Protein AF-0000000085036451 (afdb_homodimer)

Secondary structure (DSSP, 8-state):
----TT--SS-HHHHHHHHHHHHHHHH--TTPBPPPHHHHHHHHT--HHHHHHHHHHHHHTTSEEEETTTEEEE--SS--EEE-S---HHHHHHHTTSEEEEEEEEEEEETTEEEEEEEEEEE-SS-EEEEEEEEEEEETTTSTTGGGS-TTTS-HHHHHHHHH---EEEEEEEEEEEPPPHHHHHHHT--TTS-EEEEEEEEEETT--EEEEEEEEE-TTEEEEEEEE-/----TT--SS-HHHHHHHHHHHHHHHH--TTPBPPPHHHHHHHHT--HHHHHHHHHHHHHTTSEEEETTTEEEE--SS--EEE-S---HHHHHHHTTSEEEEEEEEEEEETTEEEEEEEEEEE-SS-EEEEEEEEEEEETTTSTTGGGS-TTTS-HHHHHHHHH---EEEEEEEEEEEPPPHHHHHHHT--TTS-EEEEEEEEEETT--EEEEEEEEE-TTEEEEEEEE-

Solvent-accessible surface area (backbone atoms only — not comparable to full-atom values): 24057 Å² total; per-residue (Å²): 130,83,75,66,81,74,66,76,82,65,53,72,45,53,51,50,36,14,41,52,50,32,47,35,54,70,72,38,48,53,63,38,73,52,77,51,56,68,56,48,14,65,73,67,70,51,53,53,66,50,41,50,52,25,52,46,51,40,32,73,67,52,34,30,44,77,43,89,96,78,47,38,23,27,52,46,23,80,54,41,43,62,50,51,59,70,44,60,66,60,59,49,25,52,39,33,59,33,48,61,39,50,43,69,76,41,78,44,78,53,96,61,21,38,40,39,28,34,44,30,28,35,43,48,98,85,43,72,48,42,31,34,43,36,34,38,38,31,51,32,86,81,40,72,69,57,84,75,57,62,62,56,83,39,54,69,65,56,47,35,35,72,75,64,69,41,61,64,31,34,29,47,35,38,53,41,43,36,70,46,49,68,69,55,13,60,72,38,71,46,66,57,86,46,53,27,41,32,39,35,36,39,34,16,26,85,86,64,43,82,58,35,39,40,40,35,38,39,22,92,52,42,26,44,24,44,76,42,65,67,130,81,74,66,82,76,66,76,82,64,53,72,44,54,52,49,36,14,41,52,49,30,47,35,54,70,71,40,46,52,63,38,74,52,77,50,56,68,54,48,13,63,74,66,71,49,53,55,66,50,40,51,52,25,52,47,50,38,33,73,66,52,37,30,45,77,42,89,95,78,45,39,23,28,50,50,25,80,55,40,44,62,50,51,59,69,44,57,65,58,59,51,25,51,42,33,60,33,47,62,40,50,43,69,77,40,79,45,78,54,95,62,21,38,40,41,28,33,44,30,27,37,43,48,99,82,43,72,47,43,32,36,44,38,34,39,38,29,52,32,87,81,39,72,70,56,84,74,56,63,61,55,81,39,55,68,64,58,46,34,36,74,75,65,69,42,60,66,31,34,29,46,35,35,53,41,43,35,71,46,48,69,66,55,13,59,72,38,70,47,66,56,85,46,54,27,40,32,37,35,36,40,34,16,26,84,84,64,43,80,58,34,40,40,40,34,37,38,22,93,52,41,25,45,25,44,76,43,65,66

Organism: Levilactobacillus brevis (strain ATCC 367 / BCRC 12310 / CIP 105137 / JCM 1170 / LMG 11437 / NCIMB 947 / NCTC 947) (NCBI:txid387344)

Nearest PDB structures (foldseek):
  4zs8-assembly1_A  TM=6.048E-01  e=1.446E-17  Streptomyces coelicolor A3(2)
  4zsk-assembly1_B  TM=8.554E-01  e=7.357E-12  Streptomyces coelicolor A3(2)
  2ikk-assembly1_B  TM=7.717E-01  e=7.258E-09  Bacillus subtilis
  2ikk-assembly1_A  TM=7.811E-01  e=3.779E-08  Bacillus subtilis
  3hfi-assembly1_A-2  TM=7.790E-01  e=1.029E-07  Escherichia coli O6

pLDDT: mean 78.79, std 17.25, range [25.75, 97.81]

Structure (mmCIF, N/CA/C/O backbone):
data_AF-0000000085036451-model_v1
#
loop_
_entity.id
_entity.type
_entity.pdbx_description
1 polymer 'Transcriptional regulator, GntR family'
#
loop_
_atom_site.group_PDB
_atom_site.id
_atom_site.type_symbol
_atom_site.label_atom_id
_atom_site.label_alt_id
_atom_site.label_comp_id
_atom_site.label_asym_id
_atom_site.label_entity_id
_atom_site.label_seq_id
_atom_site.pdbx_PDB_ins_code
_atom_site.Cartn_x
_atom_site.Cartn_y
_atom_site.Cartn_z
_atom_site.occupancy
_atom_site.B_iso_or_equiv
_atom_site.auth_seq_id
_atom_site.auth_comp_id
_atom_site.auth_asym_id
_atom_site.auth_atom_id
_atom_site.pdbx_PDB_model_num
ATOM 1 N N . MET A 1 1 ? 14.586 -22.266 -21.062 1 25.75 1 MET A N 1
ATOM 2 C CA . MET A 1 1 ? 13.188 -22.016 -21.391 1 25.75 1 MET A CA 1
ATOM 3 C C . MET A 1 1 ? 13.062 -20.938 -22.469 1 25.75 1 MET A C 1
ATOM 5 O O . MET A 1 1 ? 13.703 -19.891 -22.391 1 25.75 1 MET A O 1
ATOM 9 N N . ALA A 1 2 ? 12.539 -21.25 -23.594 1 32.47 2 ALA A N 1
ATOM 10 C CA . ALA A 1 2 ? 12.453 -20.469 -24.828 1 32.47 2 ALA A CA 1
ATOM 11 C C . ALA A 1 2 ? 11.734 -19.156 -24.594 1 32.47 2 ALA A C 1
ATOM 13 O O . ALA A 1 2 ? 10.703 -19.109 -23.906 1 32.47 2 ALA A O 1
ATOM 14 N N . ILE A 1 3 ? 12.43 -18.016 -24.469 1 37.38 3 ILE A N 1
ATOM 15 C CA . ILE A 1 3 ? 11.828 -16.688 -24.516 1 37.38 3 ILE A CA 1
ATOM 16 C C . ILE A 1 3 ? 10.797 -16.625 -25.641 1 37.38 3 ILE A C 1
ATOM 18 O O . ILE A 1 3 ? 11.102 -16.984 -26.781 1 37.38 3 ILE A O 1
ATOM 22 N N . ASP A 1 4 ? 9.617 -17.031 -25.328 1 34.09 4 ASP A N 1
ATOM 23 C CA . ASP A 1 4 ? 8.625 -16.984 -26.406 1 34.09 4 ASP A CA 1
ATOM 24 C C . ASP A 1 4 ? 8.547 -15.586 -27.016 1 34.09 4 ASP A C 1
ATOM 26 O O . ASP A 1 4 ? 8.102 -14.641 -26.359 1 34.09 4 ASP A O 1
ATOM 30 N N . LYS A 1 5 ? 9.328 -15.359 -28 1 39.78 5 LYS A N 1
ATOM 31 C CA . LYS A 1 5 ? 9.406 -14.164 -28.828 1 39.78 5 LYS A CA 1
ATOM 32 C C . LYS A 1 5 ? 8.016 -13.703 -29.266 1 39.78 5 LYS A C 1
ATOM 34 O O . LYS A 1 5 ? 7.871 -12.641 -29.875 1 39.78 5 LYS A O 1
ATOM 39 N N . HIS A 1 6 ? 7.094 -14.539 -29.422 1 38.09 6 HIS A N 1
ATOM 40 C CA . HIS A 1 6 ? 5.832 -14.18 -30.047 1 38.09 6 HIS A CA 1
ATOM 41 C C . HIS A 1 6 ? 4.898 -13.477 -29.078 1 38.09 6 HIS A C 1
ATOM 43 O O . HIS A 1 6 ? 3.781 -13.102 -29.438 1 38.09 6 HIS A O 1
ATOM 49 N N . LYS A 1 7 ? 4.918 -13.836 -27.812 1 35.28 7 LYS A N 1
ATOM 50 C CA . LYS A 1 7 ? 3.844 -13.305 -26.984 1 35.28 7 LYS A CA 1
ATOM 51 C C . LYS A 1 7 ? 4.023 -11.805 -26.734 1 35.28 7 LYS A C 1
ATOM 53 O O . LYS A 1 7 ? 5.094 -11.367 -26.312 1 35.28 7 LYS A O 1
ATOM 58 N N . ARG A 1 8 ? 3.172 -10.961 -27.172 1 36.06 8 ARG A N 1
ATOM 59 C CA . ARG A 1 8 ? 3.039 -9.539 -27.438 1 36.06 8 ARG A CA 1
ATOM 60 C C . ARG A 1 8 ? 3.686 -8.711 -26.328 1 36.06 8 ARG A C 1
ATOM 62 O O . ARG A 1 8 ? 4.512 -7.836 -26.609 1 36.06 8 ARG A O 1
ATOM 69 N N . ASN A 1 9 ? 2.885 -8.234 -25.25 1 37.19 9 ASN A N 1
ATOM 70 C CA . ASN A 1 9 ? 2.965 -6.926 -24.609 1 37.19 9 ASN A CA 1
ATOM 71 C C . ASN A 1 9 ? 4.039 -6.902 -23.516 1 37.19 9 ASN A C 1
ATOM 73 O O . ASN A 1 9 ? 4.188 -5.906 -22.812 1 37.19 9 ASN A O 1
ATOM 77 N N . SER A 1 10 ? 4.359 -7.883 -22.844 1 42.88 10 SER A N 1
ATOM 78 C CA . SER A 1 10 ? 5.473 -7.605 -21.938 1 42.88 10 SER A CA 1
ATOM 79 C C . SER A 1 10 ? 6.793 -7.527 -22.703 1 42.88 10 SER A C 1
ATOM 81 O O . SER A 1 10 ? 7.082 -8.375 -23.547 1 42.88 10 SER A O 1
ATOM 83 N N . SER A 1 11 ? 7.418 -6.328 -22.688 1 58.47 11 SER A N 1
ATOM 84 C CA . SER A 1 11 ? 8.68 -6.109 -23.391 1 58.47 11 SER A CA 1
ATOM 85 C C . SER A 1 11 ? 9.695 -7.191 -23.062 1 58.47 11 SER A C 1
ATOM 87 O O . SER A 1 11 ? 9.617 -7.824 -22 1 58.47 11 SER A O 1
ATOM 89 N N . ILE A 1 12 ? 10.305 -7.762 -23.953 1 66.19 12 ILE A N 1
ATOM 90 C CA . ILE A 1 12 ? 11.422 -8.695 -23.828 1 66.19 12 ILE A CA 1
ATOM 91 C C . ILE A 1 12 ? 12.242 -8.359 -22.594 1 66.19 12 ILE A C 1
ATOM 93 O O . ILE A 1 12 ? 12.688 -9.266 -21.875 1 66.19 12 ILE A O 1
ATOM 97 N N . ARG A 1 13 ? 12.266 -7.133 -22.234 1 71.81 13 ARG A N 1
ATOM 98 C CA . ARG A 1 13 ? 13 -6.668 -21.062 1 71.81 13 ARG A CA 1
ATOM 99 C C . ARG A 1 13 ? 12.344 -7.152 -19.781 1 71.81 13 ARG A C 1
ATOM 101 O O . ARG A 1 13 ? 13.023 -7.66 -18.891 1 71.81 13 ARG A O 1
ATOM 108 N N . ALA A 1 14 ? 11.102 -7.082 -19.766 1 64.12 14 ALA A N 1
ATOM 109 C CA . ALA A 1 14 ? 10.375 -7.5 -18.562 1 64.12 14 ALA A CA 1
ATOM 110 C C . ALA A 1 14 ? 10.508 -9 -18.344 1 64.12 14 ALA A C 1
ATOM 112 O O . ALA A 1 14 ? 10.648 -9.453 -17.203 1 64.12 14 ALA A O 1
ATOM 113 N N . GLN A 1 15 ? 10.523 -9.672 -19.344 1 65.75 15 GLN A N 1
ATOM 114 C CA . GLN A 1 15 ? 10.68 -11.117 -19.25 1 65.75 15 GLN A CA 1
ATOM 115 C C . GLN A 1 15 ? 12.062 -11.5 -18.734 1 65.75 15 GLN A C 1
ATOM 117 O O . GLN A 1 15 ? 12.195 -12.406 -17.906 1 65.75 15 GLN A O 1
ATOM 122 N N . ILE A 1 16 ? 13.039 -10.836 -19.266 1 77.94 16 ILE A N 1
ATOM 123 C CA . ILE A 1 16 ? 14.414 -11.086 -18.844 1 77.94 16 ILE A CA 1
ATOM 124 C C . ILE A 1 16 ? 14.57 -10.758 -17.375 1 77.94 16 ILE A C 1
ATOM 126 O O . ILE A 1 16 ? 15.156 -11.539 -16.609 1 77.94 16 ILE A O 1
ATOM 130 N N . VAL A 1 17 ? 14.016 -9.656 -17 1 72.75 17 VAL A N 1
ATOM 131 C CA . VAL A 1 17 ? 14.094 -9.25 -15.609 1 72.75 17 VAL A CA 1
ATOM 132 C C . VAL A 1 17 ? 13.461 -10.312 -14.719 1 72.75 17 VAL A C 1
ATOM 134 O O . VAL A 1 17 ? 14.047 -10.734 -13.719 1 72.75 17 VAL A O 1
ATOM 137 N N . ALA A 1 18 ? 12.375 -10.805 -15.141 1 62.44 18 ALA A N 1
ATOM 138 C CA . ALA A 1 18 ? 11.664 -11.82 -14.359 1 62.44 18 ALA A CA 1
ATOM 139 C C . ALA A 1 18 ? 12.484 -13.109 -14.266 1 62.44 18 ALA A C 1
ATOM 141 O O . ALA A 1 18 ? 12.547 -13.727 -13.195 1 62.44 18 ALA A O 1
ATOM 142 N N . ASP A 1 19 ? 13.055 -13.422 -15.336 1 69.19 19 ASP A N 1
ATOM 143 C CA . ASP A 1 19 ? 13.828 -14.656 -15.383 1 69.19 19 ASP A CA 1
ATOM 144 C C . ASP A 1 19 ? 15.062 -14.562 -14.484 1 69.19 19 ASP A C 1
ATOM 146 O O . ASP A 1 19 ? 15.359 -15.5 -13.734 1 69.19 19 ASP A O 1
ATOM 150 N N . ILE A 1 20 ? 15.773 -13.523 -14.539 1 76.69 20 ILE A N 1
ATOM 151 C CA . ILE A 1 20 ? 16.969 -13.352 -13.727 1 76.69 20 ILE A CA 1
ATOM 152 C C . ILE A 1 20 ? 16.594 -13.289 -12.25 1 76.69 20 ILE A C 1
ATOM 154 O O . ILE A 1 20 ? 17.25 -13.883 -11.398 1 76.69 20 ILE A O 1
ATOM 158 N N . GLN A 1 21 ? 15.531 -12.625 -12.008 1 68.25 21 GLN A N 1
ATOM 159 C CA . GLN A 1 21 ? 15.039 -12.547 -10.641 1 68.25 21 GLN A CA 1
ATOM 160 C C . GLN A 1 21 ? 14.766 -13.938 -10.07 1 68.25 21 GLN A C 1
ATOM 162 O O . GLN A 1 21 ? 15.172 -14.25 -8.953 1 68.25 21 GLN A O 1
ATOM 167 N N . ALA A 1 22 ? 14.133 -14.695 -10.82 1 61.5 22 ALA A N 1
ATOM 168 C CA . ALA A 1 22 ? 13.812 -16.062 -10.398 1 61.5 22 ALA A CA 1
ATOM 169 C C . ALA A 1 22 ? 15.078 -16.859 -10.141 1 61.5 22 ALA A C 1
ATOM 171 O O . ALA A 1 22 ? 15.156 -17.609 -9.164 1 61.5 22 ALA A O 1
ATOM 172 N N . SER A 1 23 ? 15.984 -16.672 -11.039 1 69.25 23 SER A N 1
ATOM 173 C CA . SER A 1 23 ? 17.25 -17.391 -10.891 1 69.25 23 SER A CA 1
ATOM 174 C C . SER A 1 23 ? 17.969 -16.984 -9.609 1 69.25 23 SER A C 1
ATOM 176 O O . SER A 1 23 ? 18.516 -17.828 -8.891 1 69.25 23 SER A O 1
ATOM 178 N N . ILE A 1 24 ? 17.938 -15.75 -9.359 1 70.31 24 ILE A N 1
ATOM 179 C CA . ILE A 1 24 ? 18.578 -15.234 -8.156 1 70.31 24 ILE A CA 1
ATOM 180 C C . ILE A 1 24 ? 17.891 -15.797 -6.914 1 70.31 24 ILE A C 1
ATOM 182 O O . ILE A 1 24 ? 18.547 -16.297 -6.004 1 70.31 24 ILE A O 1
ATOM 186 N N . LEU A 1 25 ? 16.641 -15.789 -6.934 1 58.44 25 LEU A N 1
ATOM 187 C CA . LEU A 1 25 ? 15.859 -16.203 -5.77 1 58.44 25 LEU A CA 1
ATOM 188 C C . LEU A 1 25 ? 15.992 -17.688 -5.52 1 58.44 25 LEU A C 1
ATOM 190 O O . LEU A 1 25 ? 15.977 -18.141 -4.371 1 58.44 25 LEU A O 1
ATOM 194 N N . LYS A 1 26 ? 16.188 -18.328 -6.559 1 54.72 26 LYS A N 1
ATOM 195 C CA . LYS A 1 26 ? 16.203 -19.781 -6.465 1 54.72 26 LYS A CA 1
ATOM 196 C C . LYS A 1 26 ? 17.609 -20.297 -6.18 1 54.72 26 LYS A C 1
ATOM 198 O O . LYS A 1 26 ? 17.781 -21.25 -5.406 1 54.72 26 LYS A O 1
ATOM 203 N N . ASN A 1 27 ? 18.453 -19.609 -6.785 1 60.56 27 ASN A N 1
ATOM 204 C CA . ASN A 1 27 ? 19.703 -20.344 -6.902 1 60.56 27 ASN A CA 1
ATOM 205 C C . ASN A 1 27 ? 20.891 -19.531 -6.391 1 60.56 27 ASN A C 1
ATOM 207 O O . ASN A 1 27 ? 22.031 -20 -6.406 1 60.56 27 ASN A O 1
ATOM 211 N N . MET A 1 28 ? 20.562 -18.328 -6.023 1 65.94 28 MET A N 1
ATOM 212 C CA . MET A 1 28 ? 21.734 -17.5 -5.754 1 65.94 28 MET A CA 1
ATOM 213 C C . MET A 1 28 ? 21.688 -16.922 -4.34 1 65.94 28 MET A C 1
ATOM 215 O O . MET A 1 28 ? 20.625 -16.906 -3.713 1 65.94 28 MET A O 1
ATOM 219 N N . GLN A 1 29 ? 22.75 -16.719 -3.791 1 64.56 29 GLN A N 1
ATOM 220 C CA . GLN A 1 29 ? 22.906 -16.078 -2.488 1 64.56 29 GLN A CA 1
ATOM 221 C C . GLN A 1 29 ? 23.5 -14.68 -2.627 1 64.56 29 GLN A C 1
ATOM 223 O O . GLN A 1 29 ? 24.094 -14.352 -3.658 1 64.56 29 GLN A O 1
ATOM 228 N N . THR A 1 30 ? 23.031 -13.852 -1.601 1 67.25 30 THR A N 1
ATOM 229 C CA . THR A 1 30 ? 23.641 -12.523 -1.58 1 67.25 30 THR A CA 1
ATOM 230 C C . THR A 1 30 ? 25.141 -12.609 -1.824 1 67.25 30 THR A C 1
ATOM 232 O O . THR A 1 30 ? 25.828 -13.453 -1.234 1 67.25 30 THR A O 1
ATOM 235 N N . GLY A 1 31 ? 25.594 -11.781 -2.715 1 77.06 31 GLY A N 1
ATOM 236 C CA . GLY A 1 31 ? 27.016 -11.742 -3.02 1 77.06 31 GLY A CA 1
ATOM 237 C C . GLY A 1 31 ? 27.391 -12.547 -4.258 1 77.06 31 GLY A C 1
ATOM 238 O O . GLY A 1 31 ? 28.469 -12.367 -4.824 1 77.06 31 GLY A O 1
ATOM 239 N N . ASP A 1 32 ? 26.578 -13.492 -4.656 1 80.94 32 ASP A N 1
ATOM 240 C CA . ASP A 1 32 ? 26.844 -14.297 -5.84 1 80.94 32 ASP A CA 1
ATOM 241 C C . ASP A 1 32 ? 26.938 -13.43 -7.09 1 80.94 32 ASP A C 1
ATOM 243 O O . ASP A 1 32 ? 26.188 -12.469 -7.246 1 80.94 32 ASP A O 1
ATOM 247 N N . LYS A 1 33 ? 27.984 -13.781 -7.934 1 89.12 33 LYS A N 1
ATOM 248 C CA . LYS A 1 33 ? 28.172 -13.055 -9.188 1 89.12 33 LYS A CA 1
ATOM 249 C C . LYS A 1 33 ? 27.203 -13.562 -10.258 1 89.12 33 LYS A C 1
ATOM 251 O O . LYS A 1 33 ? 27.062 -14.773 -10.453 1 89.12 33 LYS A O 1
ATOM 256 N N . LEU A 1 34 ? 26.5 -12.633 -10.891 1 90.31 34 LEU A N 1
ATOM 257 C CA . LEU A 1 34 ? 25.641 -12.992 -12.008 1 90.31 34 LEU A CA 1
ATOM 258 C C . LEU A 1 34 ? 26.453 -13.227 -13.273 1 90.31 34 LEU A C 1
ATOM 260 O O . LEU A 1 34 ? 27.578 -12.727 -13.398 1 90.31 34 LEU A O 1
ATOM 264 N N . PRO A 1 35 ? 25.891 -13.977 -14.203 1 91.94 35 PRO A N 1
ATOM 265 C CA . PRO A 1 35 ? 26.516 -14.078 -15.523 1 91.94 35 PRO A CA 1
ATOM 266 C C . PRO A 1 35 ? 26.781 -12.719 -16.156 1 91.94 35 PRO A C 1
ATOM 268 O O . PRO A 1 35 ? 26.094 -11.742 -15.836 1 91.94 35 PRO A O 1
ATOM 271 N N . SER A 1 36 ? 27.812 -12.641 -16.953 1 91.69 36 SER A N 1
ATOM 272 C CA . SER A 1 36 ? 28.156 -11.398 -17.625 1 91.69 36 SER A CA 1
ATOM 273 C C . SER A 1 36 ? 27.031 -10.938 -18.547 1 91.69 36 SER A C 1
ATOM 275 O O . SER A 1 36 ? 26.172 -11.742 -18.938 1 91.69 36 SER A O 1
ATOM 277 N N . GLU A 1 37 ? 27 -9.656 -18.828 1 91.81 37 GLU A N 1
ATOM 278 C CA . GLU A 1 37 ? 26.016 -9.094 -19.766 1 91.81 37 GLU A CA 1
ATOM 279 C C . GLU A 1 37 ? 26.031 -9.828 -21.094 1 91.81 37 GLU A C 1
ATOM 281 O O . GLU A 1 37 ? 24.984 -10.094 -21.672 1 91.81 37 GLU A O 1
ATOM 286 N N . ALA A 1 38 ? 27.312 -10.188 -21.562 1 91.62 38 ALA A N 1
ATOM 287 C CA . ALA A 1 38 ? 27.469 -10.93 -22.812 1 91.62 38 ALA A CA 1
ATOM 288 C C . ALA A 1 38 ? 26.859 -12.32 -22.703 1 91.62 38 ALA A C 1
ATOM 290 O O . ALA A 1 38 ? 26.203 -12.797 -23.641 1 91.62 38 ALA A O 1
ATOM 291 N N . ALA A 1 39 ? 27.078 -12.992 -21.625 1 93.5 39 ALA A N 1
ATOM 292 C CA . ALA A 1 39 ? 26.516 -14.328 -21.406 1 93.5 39 ALA A CA 1
ATOM 293 C C . ALA A 1 39 ? 24.984 -14.281 -21.406 1 93.5 39 ALA A C 1
ATOM 295 O O . ALA A 1 39 ? 24.328 -15.133 -22 1 93.5 39 ALA A O 1
ATOM 296 N N . TYR A 1 40 ? 24.359 -13.281 -20.703 1 91.88 40 TYR A N 1
ATOM 297 C CA . TYR A 1 40 ? 22.922 -13.125 -20.656 1 91.88 40 TYR A CA 1
ATOM 298 C C . TYR A 1 40 ? 22.359 -12.82 -22.047 1 91.88 40 TYR A C 1
ATOM 300 O O . TYR A 1 40 ? 21.297 -13.328 -22.422 1 91.88 40 TYR A O 1
ATOM 308 N N . ALA A 1 41 ? 23.094 -12 -22.766 1 92.06 41 ALA A N 1
ATOM 309 C CA . ALA A 1 41 ? 22.656 -11.656 -24.109 1 92.06 41 ALA A CA 1
ATOM 310 C C . ALA A 1 41 ? 22.562 -12.898 -25 1 92.06 41 ALA A C 1
ATOM 312 O O . ALA A 1 41 ? 21.609 -13.055 -25.75 1 92.06 41 ALA A O 1
ATOM 313 N N . ARG A 1 42 ? 23.578 -13.766 -24.922 1 91.62 42 ARG A N 1
ATOM 314 C CA . ARG A 1 42 ? 23.578 -15.031 -25.656 1 91.62 42 ARG A CA 1
ATOM 315 C C . ARG A 1 42 ? 22.438 -15.938 -25.188 1 91.62 42 ARG A C 1
ATOM 317 O O . ARG A 1 42 ? 21.75 -16.547 -26 1 91.62 42 ARG A O 1
ATOM 324 N N . GLN A 1 43 ? 22.297 -15.984 -23.875 1 88.88 43 GLN A N 1
ATOM 325 C CA . GLN A 1 43 ? 21.312 -16.875 -23.281 1 88.88 43 GLN A CA 1
ATOM 326 C C . GLN A 1 43 ? 19.891 -16.5 -23.703 1 88.88 43 GLN A C 1
ATOM 328 O O . GLN A 1 43 ? 19.078 -17.391 -23.984 1 88.88 43 GLN A O 1
ATOM 333 N N . TYR A 1 44 ? 19.578 -15.188 -23.75 1 86.06 44 TYR A N 1
ATOM 334 C CA . TYR A 1 44 ? 18.219 -14.734 -24 1 86.06 44 TYR A CA 1
ATOM 335 C C . TYR A 1 44 ? 18.047 -14.281 -25.453 1 86.06 44 TYR A C 1
ATOM 337 O O . TYR A 1 44 ? 16.953 -13.875 -25.859 1 86.06 44 TYR A O 1
ATOM 345 N N . ASP A 1 45 ? 19.047 -14.367 -26.188 1 88.94 45 ASP A N 1
ATOM 346 C CA . ASP A 1 45 ? 19.062 -13.984 -27.594 1 88.94 45 ASP A CA 1
ATOM 347 C C . ASP A 1 45 ? 18.562 -12.547 -27.766 1 88.94 45 ASP A C 1
ATOM 349 O O . ASP A 1 45 ? 17.641 -12.297 -28.547 1 88.94 45 ASP A O 1
ATOM 353 N N . VAL A 1 46 ? 19.156 -11.633 -27 1 87.5 46 VAL A N 1
ATOM 354 C CA . VAL A 1 46 ? 18.844 -10.211 -27.078 1 87.5 46 VAL A CA 1
ATOM 355 C C . VAL A 1 46 ? 20.141 -9.406 -27.094 1 87.5 46 VAL A C 1
ATOM 357 O O . VAL A 1 46 ? 21.234 -9.961 -26.938 1 87.5 46 VAL A O 1
ATOM 360 N N . THR A 1 47 ? 20.016 -8.125 -27.344 1 88.5 47 THR A N 1
ATOM 361 C CA . THR A 1 47 ? 21.172 -7.242 -27.391 1 88.5 47 THR A CA 1
ATOM 362 C C . THR A 1 47 ? 21.672 -6.941 -25.984 1 88.5 47 THR A C 1
ATOM 364 O O . THR A 1 47 ? 20.922 -7.074 -25.016 1 88.5 47 THR A O 1
ATOM 367 N N . ARG A 1 48 ? 22.984 -6.586 -25.875 1 89.19 48 ARG A N 1
ATOM 368 C CA . ARG A 1 48 ? 23.594 -6.195 -24.609 1 89.19 48 ARG A CA 1
ATOM 369 C C . ARG A 1 48 ? 22.859 -5.008 -24 1 89.19 48 ARG A C 1
ATOM 371 O O . ARG A 1 48 ? 22.734 -4.914 -22.781 1 89.19 48 ARG A O 1
ATOM 378 N N . SER A 1 49 ? 22.328 -4.188 -24.859 1 88.25 49 SER A N 1
ATOM 379 C CA . SER A 1 49 ? 21.609 -3.016 -24.359 1 88.25 49 SER A CA 1
ATOM 380 C C . SER A 1 49 ? 20.344 -3.418 -23.609 1 88.25 49 SER A C 1
ATOM 382 O O . SER A 1 49 ? 20.016 -2.828 -22.578 1 88.25 49 SER A O 1
ATOM 384 N N . THR A 1 50 ? 19.703 -4.363 -24.078 1 83.88 50 THR A N 1
ATOM 385 C CA . THR A 1 50 ? 18.516 -4.887 -23.422 1 83.88 50 THR A CA 1
ATOM 386 C C . THR A 1 50 ? 18.859 -5.477 -22.062 1 83.88 50 THR A C 1
ATOM 388 O O . THR A 1 50 ? 18.141 -5.258 -21.094 1 83.88 50 THR A O 1
ATOM 391 N N . ILE A 1 51 ? 19.969 -6.215 -22.047 1 89.12 51 ILE A N 1
ATOM 392 C CA . ILE A 1 51 ? 20.391 -6.828 -20.797 1 89.12 51 ILE A CA 1
ATOM 393 C C . ILE A 1 51 ? 20.797 -5.742 -19.797 1 89.12 51 ILE A C 1
ATOM 395 O O . ILE A 1 51 ? 20.438 -5.824 -18.609 1 89.12 51 ILE A O 1
ATOM 399 N N . GLN A 1 52 ? 21.438 -4.738 -20.297 1 87.69 52 GLN A N 1
ATOM 400 C CA . GLN A 1 52 ? 21.859 -3.643 -19.438 1 87.69 52 GLN A CA 1
ATOM 401 C C . GLN A 1 52 ? 20.656 -2.975 -18.781 1 87.69 52 GLN A C 1
ATOM 403 O O . GLN A 1 52 ? 20.672 -2.689 -17.578 1 87.69 52 GLN A O 1
ATOM 408 N N . LYS A 1 53 ? 19.672 -2.803 -19.547 1 80.88 53 LYS A N 1
ATOM 409 C CA . LYS A 1 53 ? 18.453 -2.193 -19.031 1 80.88 53 LYS A CA 1
ATOM 410 C C . LYS A 1 53 ? 17.766 -3.111 -18.016 1 80.88 53 LYS A C 1
ATOM 412 O O . LYS A 1 53 ? 17.281 -2.648 -16.984 1 80.88 53 LYS A O 1
ATOM 417 N N . ALA A 1 54 ? 17.766 -4.324 -18.375 1 81.12 54 ALA A N 1
ATOM 418 C CA . ALA A 1 54 ? 17.188 -5.309 -17.469 1 81.12 54 ALA A CA 1
ATOM 419 C C . ALA A 1 54 ? 17.938 -5.336 -16.141 1 81.12 54 ALA A C 1
ATOM 421 O O . ALA A 1 54 ? 17.312 -5.371 -15.07 1 81.12 54 ALA A O 1
ATOM 422 N N . LEU A 1 55 ? 19.312 -5.352 -16.203 1 85.19 55 LEU A N 1
ATOM 423 C CA . LEU A 1 55 ? 20.125 -5.387 -14.992 1 85.19 55 LEU A CA 1
ATOM 424 C C . LEU A 1 55 ? 19.969 -4.094 -14.195 1 85.19 55 LEU A C 1
ATOM 426 O O . LEU A 1 55 ? 19.984 -4.113 -12.969 1 85.19 55 LEU A O 1
ATOM 430 N N . LYS A 1 56 ? 19.734 -3.074 -14.914 1 80.5 56 LYS A N 1
ATOM 431 C CA . LYS A 1 56 ? 19.484 -1.812 -14.227 1 80.5 56 LYS A CA 1
ATOM 432 C C . LYS A 1 56 ? 18.172 -1.871 -13.445 1 80.5 56 LYS A C 1
ATOM 434 O O . LYS A 1 56 ? 18.094 -1.391 -12.312 1 80.5 56 LYS A O 1
ATOM 439 N N . ASP A 1 57 ? 17.219 -2.438 -14.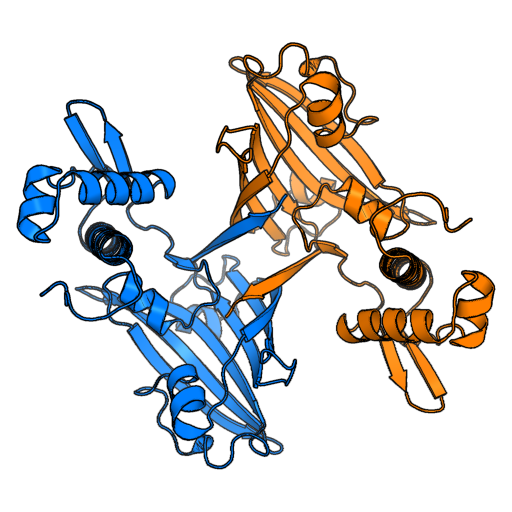078 1 68.56 57 ASP A N 1
ATOM 440 C CA . ASP A 1 57 ? 15.961 -2.652 -13.375 1 68.56 57 ASP A CA 1
ATOM 441 C C . ASP A 1 57 ? 16.188 -3.438 -12.086 1 68.56 57 ASP A C 1
ATOM 443 O O . ASP A 1 57 ? 15.641 -3.082 -11.039 1 68.56 57 ASP A O 1
ATOM 447 N N . LEU A 1 58 ? 16.922 -4.527 -12.156 1 71.38 58 LEU A N 1
ATOM 448 C CA . LEU A 1 58 ? 17.203 -5.379 -11.008 1 71.38 58 LEU A CA 1
ATOM 449 C C . LEU A 1 58 ? 17.984 -4.613 -9.938 1 71.38 58 LEU A C 1
ATOM 451 O O . LEU A 1 58 ? 17.766 -4.816 -8.742 1 71.38 58 LEU A O 1
ATOM 455 N N . GLU A 1 59 ? 18.859 -3.779 -10.398 1 74.44 59 GLU A N 1
ATOM 456 C CA . GLU A 1 59 ? 19.609 -2.939 -9.469 1 74.44 59 GLU A CA 1
ATOM 457 C C . GLU A 1 59 ? 18.688 -1.956 -8.75 1 74.44 59 GLU A C 1
ATOM 459 O O . GLU A 1 59 ? 18.797 -1.77 -7.535 1 74.44 59 GLU A O 1
ATOM 464 N N . ASP A 1 60 ? 17.875 -1.467 -9.555 1 62.59 60 ASP A N 1
ATOM 465 C CA . ASP A 1 60 ? 16.922 -0.512 -8.992 1 62.59 60 ASP A CA 1
ATOM 466 C C . ASP A 1 60 ? 16.031 -1.178 -7.949 1 62.59 60 ASP A C 1
ATOM 468 O O . ASP A 1 60 ? 15.609 -0.537 -6.98 1 62.59 60 ASP A O 1
ATOM 472 N N . LEU A 1 61 ? 15.852 -2.439 -8.203 1 55.84 61 LEU A N 1
ATOM 473 C CA . LEU A 1 61 ? 15.062 -3.24 -7.277 1 55.84 61 LEU A CA 1
ATOM 474 C C . LEU A 1 61 ? 15.906 -3.691 -6.09 1 55.84 61 LEU A C 1
ATOM 476 O O . LEU A 1 61 ? 15.438 -4.457 -5.242 1 55.84 61 LEU A O 1
ATOM 480 N N . GLN A 1 62 ? 17.141 -3.365 -6.047 1 60.78 62 GLN A N 1
ATOM 481 C CA . GLN A 1 62 ? 18.109 -3.674 -5 1 60.78 62 GLN A CA 1
ATOM 482 C C . GLN A 1 62 ? 18.375 -5.176 -4.918 1 60.78 62 GLN A C 1
ATOM 484 O O . GLN A 1 62 ? 18.656 -5.703 -3.84 1 60.78 62 GLN A O 1
ATOM 489 N N . MET A 1 63 ? 18.125 -5.852 -5.961 1 65.69 63 MET A N 1
ATOM 490 C CA . MET A 1 63 ? 18.391 -7.285 -5.98 1 65.69 63 MET A CA 1
ATOM 491 C C . MET A 1 63 ? 19.859 -7.57 -6.289 1 65.69 63 MET A C 1
ATOM 493 O O . MET A 1 63 ? 20.391 -8.594 -5.863 1 65.69 63 MET A O 1
ATOM 497 N N . ILE A 1 64 ? 20.375 -6.625 -7.055 1 76.38 64 ILE A N 1
ATOM 498 C CA . ILE A 1 64 ? 21.766 -6.84 -7.445 1 76.38 64 ILE A CA 1
ATOM 499 C C . ILE A 1 64 ? 22.547 -5.535 -7.309 1 76.38 64 ILE A C 1
ATOM 501 O O . ILE A 1 64 ? 21.953 -4.457 -7.223 1 76.38 64 ILE A O 1
ATOM 505 N N . ASP A 1 65 ? 23.797 -5.578 -7.094 1 79.56 65 ASP A N 1
ATOM 506 C CA . ASP A 1 65 ? 24.75 -4.48 -7.207 1 79.56 65 ASP A CA 1
ATOM 507 C C . ASP A 1 65 ? 25.578 -4.594 -8.484 1 79.56 65 ASP A C 1
ATOM 509 O O . ASP A 1 65 ? 26.141 -5.648 -8.773 1 79.56 65 ASP A O 1
ATOM 513 N N . ARG A 1 66 ? 25.484 -3.504 -9.234 1 84.69 66 ARG A N 1
ATOM 514 C CA . ARG A 1 66 ? 26.312 -3.484 -10.438 1 84.69 66 ARG A CA 1
ATOM 515 C C . ARG A 1 66 ? 27.609 -2.738 -10.195 1 84.69 66 ARG A C 1
ATOM 517 O O . ARG A 1 66 ? 27.609 -1.569 -9.805 1 84.69 66 ARG A O 1
ATOM 524 N N . VAL A 1 67 ? 28.766 -3.398 -10.32 1 81.56 67 VAL A N 1
ATOM 525 C CA . VAL A 1 67 ? 30.078 -2.822 -10.102 1 81.56 67 VAL A CA 1
ATOM 526 C C . VAL A 1 67 ? 30.812 -2.689 -11.438 1 81.56 67 VAL A C 1
ATOM 528 O O . VAL A 1 67 ? 31 -3.678 -12.148 1 81.56 67 VAL A O 1
ATOM 531 N N . GLN A 1 68 ? 31.141 -1.475 -11.695 1 80.56 68 GLN A N 1
ATOM 532 C CA . GLN A 1 68 ? 31.844 -1.208 -12.945 1 80.56 68 GLN A CA 1
ATOM 533 C C . GLN A 1 68 ? 33.125 -2.045 -13.055 1 80.56 68 GLN A C 1
ATOM 535 O O . GLN A 1 68 ? 33.938 -2.041 -12.141 1 80.56 68 GLN A O 1
ATOM 540 N N . GLY A 1 69 ? 33.25 -2.746 -14.109 1 81.94 69 GLY A N 1
ATOM 541 C CA . GLY A 1 69 ? 34.438 -3.514 -14.406 1 81.94 69 GLY A CA 1
ATOM 542 C C . GLY A 1 69 ? 34.469 -4.859 -13.711 1 81.94 69 GLY A C 1
ATOM 543 O O . GLY A 1 69 ? 35.344 -5.676 -13.969 1 81.94 69 GLY A O 1
ATOM 544 N N . LYS A 1 70 ? 33.688 -5.203 -12.742 1 83.88 70 LYS A N 1
ATOM 545 C CA . LYS A 1 70 ? 33.719 -6.445 -11.984 1 83.88 70 LYS A CA 1
ATOM 546 C C . LYS A 1 70 ? 32.469 -7.309 -12.281 1 83.88 70 LYS A C 1
ATOM 548 O O . LYS A 1 70 ? 32.594 -8.531 -12.375 1 83.88 70 LYS A O 1
ATOM 553 N N . GLY A 1 71 ? 31.359 -6.656 -12.469 1 89.56 71 GLY A N 1
ATOM 554 C CA . GLY A 1 71 ? 30.156 -7.418 -12.766 1 89.56 71 GLY A CA 1
ATOM 555 C C . GLY A 1 71 ? 29 -7.059 -11.867 1 89.56 71 GLY A C 1
ATOM 556 O O . GLY A 1 71 ? 28.969 -5.988 -11.258 1 89.56 71 GLY A O 1
ATOM 557 N N . SER A 1 72 ? 27.891 -7.867 -11.984 1 88.88 72 SER A N 1
ATOM 558 C CA . SER A 1 72 ? 26.688 -7.715 -11.172 1 88.88 72 SER A CA 1
ATOM 559 C C . SER A 1 72 ? 26.625 -8.781 -10.086 1 88.88 72 SER A C 1
ATOM 561 O O . SER A 1 72 ? 26.891 -9.961 -10.344 1 88.88 72 SER A O 1
ATOM 563 N N . PHE A 1 73 ? 26.359 -8.414 -8.852 1 85.94 73 PHE A N 1
ATOM 564 C CA . PHE A 1 73 ? 26.344 -9.312 -7.703 1 85.94 73 PHE A CA 1
ATOM 565 C C . PHE A 1 73 ? 24.984 -9.281 -7.004 1 85.94 73 PHE A C 1
ATOM 567 O O . PHE A 1 73 ? 24.375 -8.227 -6.883 1 85.94 73 PHE A O 1
ATOM 574 N N . VAL A 1 74 ? 24.625 -10.609 -6.609 1 75.06 74 VAL A N 1
ATOM 575 C CA . VAL A 1 74 ? 23.375 -10.703 -5.859 1 75.06 74 VAL A CA 1
ATOM 576 C C . VAL A 1 74 ? 23.5 -9.945 -4.543 1 75.06 74 VAL A C 1
ATOM 578 O O . VAL A 1 74 ? 24.484 -10.109 -3.816 1 75.06 74 VAL A O 1
ATOM 581 N N . LYS A 1 75 ? 22.797 -9.023 -4.34 1 63.47 75 LYS A N 1
ATOM 582 C CA . LYS A 1 75 ? 22.781 -8.266 -3.096 1 63.47 75 LYS A CA 1
ATOM 583 C C . LYS A 1 75 ? 21.828 -8.883 -2.076 1 63.47 75 LYS A C 1
ATOM 585 O O . LYS A 1 75 ? 22.203 -9.109 -0.925 1 63.47 75 LYS A O 1
ATOM 590 N N . LEU A 1 76 ? 20.484 -8.984 -2.275 1 50.28 76 LEU A N 1
ATOM 591 C CA . LEU A 1 76 ? 19.531 -9.578 -1.331 1 50.28 76 LEU A CA 1
ATOM 592 C C . LEU A 1 76 ? 18.797 -10.758 -1.963 1 50.28 76 LEU A C 1
ATOM 594 O O . LEU A 1 76 ? 18.328 -10.664 -3.098 1 50.28 76 LEU A O 1
ATOM 598 N N . THR A 1 77 ? 19.219 -12.023 -1.719 1 44.47 77 THR A N 1
ATOM 599 C CA . THR A 1 77 ? 18.656 -13.258 -2.26 1 44.47 77 THR A CA 1
ATOM 600 C C . THR A 1 77 ? 17.141 -13.281 -2.066 1 44.47 77 THR A C 1
ATOM 602 O O . THR A 1 77 ? 16.422 -13.914 -2.84 1 44.47 77 THR A O 1
ATOM 605 N N . LYS A 1 78 ? 16.703 -13.367 -0.844 1 38.72 78 LYS A N 1
ATOM 606 C CA . LYS A 1 78 ? 15.289 -13.695 -0.637 1 38.72 78 LYS A CA 1
ATOM 607 C C . LYS A 1 78 ? 14.406 -12.477 -0.88 1 38.72 78 LYS A C 1
ATOM 609 O O . LYS A 1 78 ? 14.102 -11.727 0.051 1 38.72 78 LYS A O 1
ATOM 614 N N . PRO A 1 79 ? 14.586 -12.016 -2.002 1 38.28 79 PRO A N 1
ATOM 615 C CA . PRO A 1 79 ? 13.797 -10.812 -2.252 1 38.28 79 PRO A CA 1
ATOM 616 C C . PRO A 1 79 ? 12.312 -11.008 -1.943 1 38.28 79 PRO A C 1
ATOM 618 O O . PRO A 1 79 ? 11.75 -12.07 -2.225 1 38.28 79 PRO A O 1
ATOM 621 N N . LYS A 1 80 ? 12.039 -10.609 -0.775 1 44.5 80 LYS A N 1
ATOM 622 C CA . LYS A 1 80 ? 10.578 -10.57 -0.701 1 44.5 80 LYS A CA 1
ATOM 623 C C . LYS A 1 80 ? 9.969 -10.195 -2.047 1 44.5 80 LYS A C 1
ATOM 625 O O . LYS A 1 80 ? 10.625 -9.562 -2.877 1 44.5 80 LYS A O 1
ATOM 630 N N . ILE A 1 81 ? 9.172 -11.148 -2.502 1 41.72 81 ILE A N 1
ATOM 631 C CA . ILE A 1 81 ? 8.477 -10.961 -3.77 1 41.72 81 ILE A CA 1
ATOM 632 C C . ILE A 1 81 ? 7.711 -9.641 -3.748 1 41.72 81 ILE A C 1
ATOM 634 O O . ILE A 1 81 ? 6.844 -9.438 -2.898 1 41.72 81 ILE A O 1
ATOM 638 N N . ASP A 1 82 ? 8.219 -8.727 -4.5 1 44.81 82 ASP A N 1
ATOM 639 C CA . ASP A 1 82 ? 7.547 -7.434 -4.621 1 44.81 82 ASP A CA 1
ATOM 640 C C . ASP A 1 82 ? 6.137 -7.602 -5.176 1 44.81 82 ASP A C 1
ATOM 642 O O . ASP A 1 82 ? 5.957 -8.062 -6.305 1 44.81 82 ASP A O 1
ATOM 646 N N . MET A 1 83 ? 5.219 -7.699 -4.355 1 46.12 83 MET A N 1
ATOM 647 C CA . MET A 1 83 ? 3.834 -7.688 -4.824 1 46.12 83 MET A CA 1
ATOM 648 C C . MET A 1 83 ? 3.424 -6.293 -5.281 1 46.12 83 MET A C 1
ATOM 650 O O . MET A 1 83 ? 3.4 -5.355 -4.484 1 46.12 83 MET A O 1
ATOM 654 N N . PHE A 1 84 ? 3.984 -5.863 -6.426 1 44.22 84 PHE A N 1
ATOM 655 C CA . PHE A 1 84 ? 3.682 -4.516 -6.898 1 44.22 84 PHE A CA 1
ATOM 656 C C . PHE A 1 84 ? 2.184 -4.336 -7.098 1 44.22 84 PHE A C 1
ATOM 658 O O . PHE A 1 84 ? 1.589 -3.393 -6.574 1 44.22 84 PHE A O 1
ATOM 665 N N . ASN A 1 85 ? 1.861 -4.727 -8.383 1 43.19 85 ASN A N 1
ATOM 666 C CA . ASN A 1 85 ? 0.647 -4.352 -9.102 1 43.19 85 ASN A CA 1
ATOM 667 C C . ASN A 1 85 ? -0.433 -5.422 -8.969 1 43.19 85 ASN A C 1
ATOM 669 O O . ASN A 1 85 ? -0.142 -6.617 -9.047 1 43.19 85 ASN A O 1
ATOM 673 N N . PHE A 1 86 ? -1.152 -5.055 -7.934 1 46.78 86 PHE A N 1
ATOM 674 C CA . PHE A 1 86 ? -2.336 -5.898 -7.82 1 46.78 86 PHE A CA 1
ATOM 675 C C . PHE A 1 86 ? -2.676 -6.535 -9.164 1 46.78 86 PHE A C 1
ATOM 677 O O . PHE A 1 86 ? -3.85 -6.691 -9.508 1 46.78 86 PHE A O 1
ATOM 684 N N . LYS A 1 87 ? -1.613 -6.738 -9.891 1 49.62 87 LYS A N 1
ATOM 685 C CA . LYS A 1 87 ? -1.924 -7.602 -11.031 1 49.62 87 LYS A CA 1
ATOM 686 C C . LYS A 1 87 ? -2.209 -9.031 -10.57 1 49.62 87 LYS A C 1
ATOM 688 O O . LYS A 1 87 ? -1.938 -9.383 -9.422 1 49.62 87 LYS A O 1
ATOM 693 N N . GLY A 1 88 ? -2.951 -9.844 -11.367 1 58.28 88 GLY A N 1
ATOM 694 C CA . GLY A 1 88 ? -3.268 -11.227 -11.039 1 58.28 88 GLY A CA 1
ATOM 695 C C . GLY A 1 88 ? -2.059 -12.023 -10.586 1 58.28 88 GLY A C 1
ATOM 696 O O . GLY A 1 88 ? -0.936 -11.758 -11.023 1 58.28 88 GLY A O 1
ATOM 697 N N . PHE A 1 89 ? -2.029 -12.656 -9.453 1 60.31 89 PHE A N 1
ATOM 698 C CA . PHE A 1 89 ? -0.992 -13.5 -8.867 1 60.31 89 PHE A CA 1
ATOM 699 C C . PHE A 1 89 ? -0.281 -14.305 -9.945 1 60.31 89 PHE A C 1
ATOM 701 O O . PHE A 1 89 ? 0.948 -14.406 -9.945 1 60.31 89 PHE A O 1
ATOM 708 N N . SER A 1 90 ? -1.159 -14.766 -10.852 1 58.91 90 SER A N 1
ATOM 709 C CA . SER A 1 90 ? -0.59 -15.617 -11.898 1 58.91 90 SER A CA 1
ATOM 710 C C . SER A 1 90 ? 0.377 -14.836 -12.781 1 58.91 90 SER A C 1
ATOM 712 O O . SER A 1 90 ? 1.444 -15.336 -13.141 1 58.91 90 SER A O 1
ATOM 714 N N . ASP A 1 91 ? -0.054 -13.68 -13.117 1 57.53 91 ASP A N 1
ATOM 715 C CA . ASP A 1 91 ? 0.797 -12.836 -13.945 1 57.53 91 ASP A CA 1
ATOM 716 C C . ASP A 1 91 ? 2.102 -12.492 -13.234 1 57.53 91 ASP A C 1
ATOM 718 O O . ASP A 1 91 ? 3.17 -12.492 -13.844 1 57.53 91 ASP A O 1
ATOM 722 N N . TYR A 1 92 ? 2.018 -12.398 -12.062 1 59.69 92 TYR A N 1
ATOM 723 C CA . TYR A 1 92 ? 3.176 -12.078 -11.234 1 59.69 92 TYR A CA 1
ATOM 724 C C . TYR A 1 92 ? 4.145 -13.25 -11.18 1 59.69 92 TYR A C 1
ATOM 726 O O . TYR A 1 92 ? 5.355 -13.07 -11.344 1 59.69 92 TYR A O 1
ATOM 734 N N . ALA A 1 93 ? 3.562 -14.352 -10.844 1 58.72 93 ALA A N 1
ATOM 735 C CA . ALA A 1 93 ? 4.383 -15.555 -10.781 1 58.72 93 ALA A CA 1
ATOM 736 C C . ALA A 1 93 ? 5.105 -15.805 -12.102 1 58.72 93 ALA A C 1
ATOM 738 O O . ALA A 1 93 ? 6.285 -16.172 -12.117 1 58.72 93 ALA A O 1
ATOM 739 N N . LEU A 1 94 ? 4.359 -15.523 -13.148 1 56.03 94 LEU A N 1
ATOM 740 C CA . LEU A 1 94 ? 4.93 -15.727 -14.477 1 56.03 94 LEU A CA 1
ATOM 741 C C . LEU A 1 94 ? 6.066 -14.75 -14.742 1 56.03 94 LEU A C 1
ATOM 743 O O . LEU A 1 94 ? 7.086 -15.117 -15.32 1 56.03 94 LEU A O 1
ATOM 747 N N . GLN A 1 95 ? 5.832 -13.648 -14.242 1 53.72 95 GLN A N 1
ATOM 748 C CA . GLN A 1 95 ? 6.855 -12.617 -14.406 1 53.72 95 GLN A CA 1
ATOM 749 C C . GLN A 1 95 ? 8.125 -12.984 -13.641 1 53.72 95 GLN A C 1
ATOM 751 O O . GLN A 1 95 ? 9.234 -12.648 -14.07 1 53.72 95 GLN A O 1
ATOM 756 N N . LEU A 1 96 ? 7.941 -13.734 -12.586 1 56.72 96 LEU A N 1
ATOM 757 C CA . LEU A 1 96 ? 9.062 -14.141 -11.75 1 56.72 96 LEU A CA 1
ATOM 758 C C . LEU A 1 96 ? 9.695 -15.43 -12.281 1 56.72 96 LEU A C 1
ATOM 760 O O . LEU A 1 96 ? 10.734 -15.867 -11.773 1 56.72 96 LEU A O 1
ATOM 764 N N . GLY A 1 97 ? 9.156 -15.875 -13.375 1 56.44 97 GLY A N 1
ATOM 765 C CA . GLY A 1 97 ? 9.664 -17.109 -13.938 1 56.44 97 GLY A CA 1
ATOM 766 C C . GLY A 1 97 ? 9.391 -18.328 -13.062 1 56.44 97 GLY A C 1
ATOM 767 O O . GLY A 1 97 ? 10.172 -19.266 -13.047 1 56.44 97 GLY A O 1
ATOM 768 N N . THR A 1 98 ? 8.594 -18.219 -12.219 1 66.31 98 THR A N 1
ATOM 769 C CA . THR A 1 98 ? 8.195 -19.312 -11.344 1 66.31 98 THR A CA 1
ATOM 770 C C . THR A 1 98 ? 6.785 -19.797 -11.688 1 66.31 98 THR A C 1
ATOM 772 O O . THR A 1 98 ? 6.082 -19.172 -12.477 1 66.31 98 THR A O 1
ATOM 775 N N . THR A 1 99 ? 6.598 -21.031 -11.273 1 73.5 99 THR A N 1
ATOM 776 C CA . THR A 1 99 ? 5.27 -21.594 -11.516 1 73.5 99 THR A CA 1
ATOM 777 C C . THR A 1 99 ? 4.32 -21.25 -10.375 1 73.5 99 THR A C 1
ATOM 779 O O . THR A 1 99 ? 4.602 -21.562 -9.211 1 73.5 99 THR A O 1
ATOM 782 N N . PRO A 1 100 ? 3.328 -20.578 -10.75 1 80.62 100 PRO A N 1
ATOM 783 C CA . PRO A 1 100 ? 2.35 -20.312 -9.688 1 80.62 100 PRO A CA 1
ATOM 784 C C . PRO A 1 100 ? 1.628 -21.578 -9.211 1 80.62 100 PRO A C 1
ATOM 786 O O . PRO A 1 100 ? 1.348 -22.469 -10.016 1 80.62 100 PRO A O 1
ATOM 789 N N . VAL A 1 101 ? 1.533 -21.703 -7.961 1 86.69 101 VAL A N 1
ATOM 790 C CA . VAL A 1 101 ? 0.767 -22.797 -7.363 1 86.69 101 VAL A CA 1
ATOM 791 C C . VAL A 1 101 ? -0.432 -22.234 -6.605 1 86.69 101 VAL A C 1
ATOM 793 O O . VAL A 1 101 ? -0.317 -21.203 -5.922 1 86.69 101 VAL A O 1
ATOM 796 N N . THR A 1 102 ? -1.556 -22.844 -6.859 1 91.44 102 THR A N 1
ATOM 797 C CA . THR A 1 102 ? -2.771 -22.438 -6.164 1 91.44 102 THR A CA 1
ATOM 798 C C . THR A 1 102 ? -3.457 -23.641 -5.527 1 91.44 102 THR A C 1
ATOM 800 O O . THR A 1 102 ? -3.646 -24.672 -6.184 1 91.44 102 THR A O 1
ATOM 803 N N . ARG A 1 103 ? -3.75 -23.609 -4.281 1 94.75 103 ARG A N 1
ATOM 804 C CA . ARG A 1 103 ? -4.566 -24.594 -3.576 1 94.75 103 ARG A CA 1
ATOM 805 C C . ARG A 1 103 ? -5.871 -23.969 -3.09 1 94.75 103 ARG A C 1
ATOM 807 O O . ARG A 1 103 ? -5.859 -22.984 -2.357 1 94.75 103 ARG A O 1
ATOM 814 N N . VAL A 1 104 ? -6.957 -24.562 -3.5 1 96.94 104 VAL A N 1
ATOM 815 C CA . VAL A 1 104 ? -8.258 -24.078 -3.057 1 96.94 104 VAL A CA 1
ATOM 816 C C . VAL A 1 104 ? -8.586 -24.641 -1.679 1 96.94 104 VAL A C 1
ATOM 818 O O . VAL A 1 104 ? -8.648 -25.859 -1.505 1 96.94 104 VAL A O 1
ATOM 821 N N . LEU A 1 105 ? -8.773 -23.797 -0.764 1 96.94 105 LEU A N 1
ATOM 822 C CA . LEU A 1 105 ? -9.07 -24.219 0.603 1 96.94 105 LEU A CA 1
ATOM 823 C C . LEU A 1 105 ? -10.578 -24.281 0.832 1 96.94 105 LEU A C 1
ATOM 825 O O . LEU A 1 105 ? -11.055 -25.094 1.626 1 96.94 105 LEU A O 1
ATOM 829 N N . LYS A 1 106 ? -11.242 -23.297 0.293 1 95.81 106 LYS A N 1
ATOM 830 C CA . LYS A 1 106 ? -12.695 -23.188 0.431 1 95.81 106 LYS A CA 1
ATOM 831 C C . LYS A 1 106 ? -13.328 -22.672 -0.855 1 95.81 106 LYS A C 1
ATOM 833 O O . LYS A 1 106 ? -12.789 -21.766 -1.498 1 95.81 106 LYS A O 1
ATOM 838 N N . GLN A 1 107 ? -14.352 -23.266 -1.281 1 96.19 107 GLN A N 1
ATOM 839 C CA . GLN A 1 107 ? -15.211 -22.828 -2.377 1 96.19 107 GLN A CA 1
ATOM 840 C C . GLN A 1 107 ? -16.688 -23.125 -2.074 1 96.19 107 GLN A C 1
ATOM 842 O O . GLN A 1 107 ? -17.141 -24.25 -2.264 1 96.19 107 GLN A O 1
ATOM 847 N N . GLU A 1 108 ? -17.344 -22.156 -1.668 1 96.44 108 GLU A N 1
ATOM 848 C CA . GLU A 1 108 ? -18.719 -22.359 -1.196 1 96.44 108 GLU A CA 1
ATOM 849 C C . GLU A 1 108 ? -19.625 -21.219 -1.636 1 96.44 108 GLU A C 1
ATOM 851 O O . GLU A 1 108 ? -19.141 -20.125 -1.971 1 96.44 108 GLU A O 1
ATOM 856 N N . ILE A 1 109 ? -20.844 -21.562 -1.614 1 96.25 109 ILE A N 1
ATOM 857 C CA . ILE A 1 109 ? -21.844 -20.547 -1.956 1 96.25 109 ILE A CA 1
ATOM 858 C C . ILE A 1 109 ? -22.594 -20.125 -0.698 1 96.25 109 ILE A C 1
ATOM 860 O O . ILE A 1 109 ? -23.125 -20.969 0.03 1 96.25 109 ILE A O 1
ATOM 864 N N . VAL A 1 110 ? -22.547 -18.875 -0.439 1 95.31 110 VAL A N 1
ATOM 865 C CA . VAL A 1 110 ? -23.297 -18.297 0.68 1 95.31 110 VAL A CA 1
ATOM 866 C C . VAL A 1 110 ? -24.125 -17.109 0.195 1 95.31 110 VAL A C 1
ATOM 868 O O . VAL A 1 110 ? -23.578 -16.125 -0.322 1 95.31 110 VAL A O 1
ATOM 871 N N . ASP A 1 111 ? -25.453 -17.109 0.335 1 94.25 111 ASP A N 1
ATOM 872 C CA . ASP A 1 111 ? -26.359 -16.031 -0.045 1 94.25 111 ASP A CA 1
ATOM 873 C C . ASP A 1 111 ? -26.062 -15.547 -1.464 1 94.25 111 ASP A C 1
ATOM 875 O O . ASP A 1 111 ? -25.859 -14.352 -1.687 1 94.25 111 ASP A O 1
ATOM 879 N N . HIS A 1 112 ? -25.922 -16.422 -2.383 1 93.44 112 HIS A N 1
ATOM 880 C CA . HIS A 1 112 ? -25.719 -16.203 -3.811 1 93.44 112 HIS A CA 1
ATOM 881 C C . HIS A 1 112 ? -24.328 -15.633 -4.094 1 93.44 112 HIS A C 1
ATOM 883 O O . HIS A 1 112 ? -24.094 -15.07 -5.168 1 93.44 112 HIS A O 1
ATOM 889 N N . HIS A 1 113 ? -23.453 -15.742 -3.125 1 96.44 113 HIS A N 1
ATOM 890 C CA . HIS A 1 113 ? -22.078 -15.336 -3.342 1 96.44 113 HIS A CA 1
ATOM 891 C C . HIS A 1 113 ? -21.141 -16.531 -3.309 1 96.44 113 HIS A C 1
ATOM 893 O O . HIS A 1 113 ? -21.297 -17.438 -2.477 1 96.44 113 HIS A O 1
ATOM 899 N N . LEU A 1 114 ? -20.281 -16.562 -4.273 1 97.44 114 LEU A N 1
ATOM 900 C CA . LEU A 1 114 ? -19.203 -17.531 -4.215 1 97.44 114 LEU A CA 1
ATOM 901 C C . LEU A 1 114 ? -18.094 -17.047 -3.283 1 97.44 114 LEU A C 1
ATOM 903 O O . LEU A 1 114 ? -17.547 -15.945 -3.467 1 97.44 114 LEU A O 1
ATOM 907 N N . ILE A 1 115 ? -17.797 -17.766 -2.244 1 97.81 115 ILE A N 1
ATOM 908 C CA . ILE A 1 115 ? -16.656 -17.531 -1.378 1 97.81 115 ILE A CA 1
ATOM 909 C C . ILE A 1 115 ? -15.508 -18.469 -1.763 1 97.81 115 ILE A C 1
ATOM 911 O O . ILE A 1 115 ? -15.633 -19.688 -1.632 1 97.81 115 ILE A O 1
ATOM 915 N N . LEU A 1 116 ? -14.469 -17.906 -2.291 1 97.44 116 LEU A N 1
ATOM 916 C CA . LEU A 1 116 ? -13.312 -18.656 -2.77 1 97.44 116 LEU A CA 1
ATOM 917 C C . LEU A 1 116 ? -12.078 -18.328 -1.941 1 97.44 116 LEU A C 1
ATOM 919 O O . LEU A 1 116 ? -11.609 -17.188 -1.935 1 97.44 116 LEU A O 1
ATOM 923 N N . GLN A 1 117 ? -11.594 -19.281 -1.172 1 97.25 117 GLN A N 1
ATOM 924 C CA . GLN A 1 117 ? -10.352 -19.125 -0.418 1 97.25 117 GLN A CA 1
ATOM 925 C C . GLN A 1 117 ? -9.227 -19.938 -1.046 1 97.25 117 GLN A C 1
ATOM 927 O O . GLN A 1 117 ? -9.391 -21.141 -1.311 1 97.25 117 GLN A O 1
ATOM 932 N N . ARG A 1 118 ? -8.141 -19.312 -1.256 1 95.75 118 ARG A N 1
ATOM 933 C CA . ARG A 1 118 ? -7.023 -19.969 -1.934 1 95.75 118 ARG A CA 1
ATOM 934 C C . ARG A 1 118 ? -5.707 -19.688 -1.22 1 95.75 118 ARG A C 1
ATOM 936 O O . ARG A 1 118 ? -5.488 -18.562 -0.739 1 95.75 118 ARG A O 1
ATOM 943 N N . LEU A 1 119 ? -4.91 -20.672 -1.136 1 95.44 119 LEU A N 1
ATOM 944 C CA . LEU A 1 119 ? -3.508 -20.547 -0.761 1 95.44 119 LEU A CA 1
ATOM 945 C C . LEU A 1 119 ? -2.617 -20.5 -1.998 1 95.44 119 LEU A C 1
ATOM 947 O O . LEU A 1 119 ? -2.602 -21.438 -2.793 1 95.44 119 LEU A O 1
ATOM 951 N N . ARG A 1 120 ? -1.941 -19.391 -2.102 1 90 120 ARG A N 1
ATOM 952 C CA . ARG A 1 120 ? -1.164 -19.188 -3.32 1 90 120 ARG A CA 1
ATOM 953 C C . ARG A 1 120 ? 0.326 -19.094 -3.01 1 90 120 ARG A C 1
ATOM 955 O O . ARG A 1 120 ? 0.718 -18.531 -1.986 1 90 120 ARG A O 1
ATOM 962 N N . GLY A 1 121 ? 1.034 -19.672 -3.898 1 86.5 121 GLY A N 1
ATOM 963 C CA . GLY A 1 121 ? 2.48 -19.688 -3.752 1 86.5 121 GLY A CA 1
ATOM 964 C C . GLY A 1 121 ? 3.211 -19.891 -5.066 1 86.5 121 GLY A C 1
ATOM 965 O O . GLY A 1 121 ? 2.609 -19.812 -6.137 1 86.5 121 GLY A O 1
ATOM 966 N N . ILE A 1 122 ? 4.477 -19.969 -4.941 1 78.31 122 ILE A N 1
ATOM 967 C CA . ILE A 1 122 ? 5.312 -20.234 -6.109 1 78.31 122 ILE 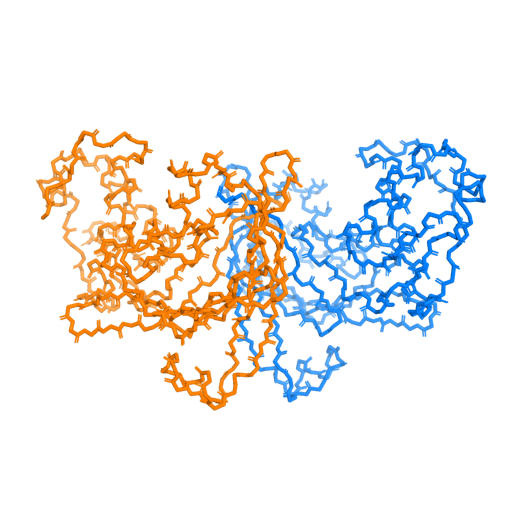A CA 1
ATOM 968 C C . ILE A 1 122 ? 6.18 -21.453 -5.859 1 78.31 122 ILE A C 1
ATOM 970 O O . ILE A 1 122 ? 6.633 -21.688 -4.738 1 78.31 122 ILE A O 1
ATOM 974 N N . LYS A 1 123 ? 6.176 -22.203 -6.922 1 79.56 123 LYS A N 1
ATOM 975 C CA . LYS A 1 123 ? 7.047 -23.375 -6.859 1 79.56 123 LYS A CA 1
ATOM 976 C C . LYS A 1 123 ? 8.484 -23.016 -7.207 1 79.56 123 LYS A C 1
ATOM 978 O O . LYS A 1 123 ? 8.742 -22.375 -8.227 1 79.56 123 LYS A O 1
ATOM 983 N N . THR A 1 124 ? 9.281 -23.234 -6.246 1 65.94 124 THR A N 1
ATOM 984 C CA . THR A 1 124 ? 10.711 -23.141 -6.516 1 65.94 124 THR A CA 1
ATOM 985 C C . THR A 1 124 ? 11.312 -24.531 -6.715 1 65.94 124 THR A C 1
ATOM 987 O O . THR A 1 124 ? 10.602 -25.531 -6.656 1 65.94 124 THR A O 1
ATOM 990 N N . SER A 1 125 ? 12.484 -24.672 -7.176 1 62.56 125 SER A N 1
ATOM 991 C CA . SER A 1 125 ? 13.117 -25.938 -7.504 1 62.56 125 SER A CA 1
ATOM 992 C C . SER A 1 125 ? 12.891 -26.969 -6.406 1 62.56 125 SER A C 1
ATOM 994 O O . SER A 1 125 ? 12.742 -28.156 -6.688 1 62.56 125 SER A O 1
ATOM 996 N N . ASP A 1 126 ? 12.742 -26.578 -5.254 1 69.5 126 ASP A N 1
ATOM 997 C CA . ASP A 1 126 ? 12.766 -27.578 -4.203 1 69.5 126 ASP A CA 1
ATOM 998 C C . ASP A 1 126 ? 11.523 -27.484 -3.318 1 69.5 126 ASP A C 1
ATOM 1000 O O . ASP A 1 126 ? 11.242 -28.391 -2.535 1 69.5 126 ASP A O 1
ATOM 1004 N N . GLU A 1 127 ? 10.859 -26.422 -3.488 1 79.12 127 GLU A N 1
ATOM 1005 C CA . GLU A 1 127 ? 9.758 -26.281 -2.543 1 79.12 127 GLU A CA 1
ATOM 1006 C C . GLU A 1 127 ? 8.742 -25.25 -3.023 1 79.12 127 GLU A C 1
ATOM 1008 O O . GLU A 1 127 ? 8.992 -24.531 -4 1 79.12 127 GLU A O 1
ATOM 1013 N N . VAL A 1 128 ? 7.613 -25.438 -2.443 1 85.5 128 VAL A N 1
ATOM 1014 C CA . VAL A 1 128 ? 6.605 -24.406 -2.678 1 85.5 128 VAL A CA 1
ATOM 1015 C C . VAL A 1 128 ? 6.676 -23.344 -1.576 1 85.5 128 VAL A C 1
ATOM 1017 O O . VAL A 1 128 ? 6.652 -23.688 -0.389 1 85.5 128 VAL A O 1
ATOM 1020 N N . VAL A 1 129 ? 6.922 -22.172 -1.971 1 81.12 129 VAL A N 1
ATOM 1021 C CA . VAL A 1 129 ? 6.875 -21.047 -1.038 1 81.12 129 VAL A CA 1
ATOM 1022 C C . VAL A 1 129 ? 5.48 -20.422 -1.047 1 81.12 129 VAL A C 1
ATOM 1024 O O . VAL A 1 129 ? 4.996 -20 -2.094 1 81.12 129 VAL A O 1
ATOM 1027 N N . GLN A 1 130 ? 4.863 -20.453 0.152 1 89.06 130 GLN A N 1
ATOM 1028 C CA . GLN A 1 130 ? 3.535 -19.859 0.257 1 89.06 130 GLN A CA 1
ATOM 1029 C C . GLN A 1 130 ? 3.621 -18.344 0.329 1 89.06 130 GLN A C 1
ATOM 1031 O O . GLN A 1 130 ? 4.387 -17.797 1.123 1 89.06 130 GLN A O 1
ATOM 1036 N N . LEU A 1 131 ? 2.771 -17.688 -0.454 1 86.19 131 LEU A N 1
ATOM 1037 C CA . LEU A 1 131 ? 2.893 -16.234 -0.537 1 86.19 131 LEU A CA 1
ATOM 1038 C C . LEU A 1 131 ? 1.663 -15.555 0.053 1 86.19 131 LEU A C 1
ATOM 1040 O O . LEU A 1 131 ? 1.789 -14.633 0.86 1 86.19 131 LEU A O 1
ATOM 1044 N N . THR A 1 132 ? 0.505 -16.047 -0.379 1 91.31 132 THR A N 1
ATOM 1045 C CA . THR A 1 132 ? -0.676 -15.312 0.062 1 91.31 132 THR A CA 1
ATOM 1046 C C . THR A 1 132 ? -1.807 -16.266 0.419 1 91.31 132 THR A C 1
ATOM 1048 O O . THR A 1 132 ? -1.869 -17.391 -0.101 1 91.31 132 THR A O 1
ATOM 1051 N N . LEU A 1 133 ? -2.588 -15.898 1.312 1 95 133 LEU A N 1
ATOM 1052 C CA . LEU A 1 133 ? -3.908 -16.453 1.591 1 95 133 LEU A CA 1
ATOM 1053 C C . LEU A 1 133 ? -5.004 -15.508 1.112 1 95 133 LEU A C 1
ATOM 1055 O O . LEU A 1 133 ? -5.211 -14.445 1.699 1 95 133 LEU A O 1
ATOM 1059 N N . ASP A 1 134 ? -5.66 -15.914 0.064 1 94.06 134 ASP A N 1
ATOM 1060 C CA . ASP A 1 134 ? -6.621 -15.055 -0.625 1 94.06 134 ASP A CA 1
ATOM 1061 C C . ASP A 1 134 ? -8.055 -15.492 -0.332 1 94.06 134 ASP A C 1
ATOM 1063 O O . ASP A 1 134 ? -8.352 -16.688 -0.294 1 94.06 134 ASP A O 1
ATOM 1067 N N . GLU A 1 135 ? -8.875 -14.539 -0.181 1 96.38 135 GLU A N 1
ATOM 1068 C CA . GLU A 1 135 ? -10.32 -14.789 -0.146 1 96.38 135 GLU A CA 1
ATOM 1069 C C . GLU A 1 135 ? -11.062 -13.828 -1.07 1 96.38 135 GLU A C 1
ATOM 1071 O O . GLU A 1 135 ? -10.867 -12.609 -0.998 1 96.38 135 GLU A O 1
ATOM 1076 N N . SER A 1 136 ? -11.812 -14.375 -1.931 1 95.69 136 SER A N 1
ATOM 1077 C CA . SER A 1 136 ? -12.602 -13.609 -2.881 1 95.69 136 SER A CA 1
ATOM 1078 C C . SER A 1 136 ? -14.094 -13.844 -2.674 1 95.69 136 SER A C 1
ATOM 1080 O O . SER A 1 136 ? -14.523 -14.969 -2.426 1 95.69 136 SER A O 1
ATOM 1082 N N . HIS A 1 137 ? -14.82 -12.828 -2.756 1 97.06 137 HIS A N 1
ATOM 1083 C CA . HIS A 1 137 ? -16.281 -12.867 -2.746 1 97.06 137 HIS A CA 1
ATOM 1084 C C . HIS A 1 137 ? -16.844 -12.336 -4.059 1 97.06 137 HIS A C 1
ATOM 1086 O O . HIS A 1 137 ? -16.625 -11.18 -4.418 1 97.06 137 HIS A O 1
ATOM 1092 N N . LEU A 1 138 ? -17.594 -13.227 -4.734 1 97.12 138 LEU A N 1
ATOM 1093 C CA . LEU A 1 138 ? -18.156 -12.867 -6.031 1 97.12 138 LEU A CA 1
ATOM 1094 C C . LEU A 1 138 ? -19.656 -13.125 -6.066 1 97.12 138 LEU A C 1
ATOM 1096 O O . LEU A 1 138 ? -20.125 -14.148 -5.562 1 97.12 138 LEU A O 1
ATOM 1100 N N . ASN A 1 139 ? -20.359 -12.219 -6.621 1 96.19 139 ASN A N 1
ATOM 1101 C CA . ASN A 1 139 ? -21.797 -12.367 -6.77 1 96.19 139 ASN A CA 1
ATOM 1102 C C . ASN A 1 139 ? -22.156 -13.289 -7.93 1 96.19 139 ASN A C 1
ATOM 1104 O O . ASN A 1 139 ? -21.906 -12.961 -9.094 1 96.19 139 ASN A O 1
ATOM 1108 N N . LEU A 1 140 ? -22.875 -14.367 -7.582 1 96.25 140 LEU A N 1
ATOM 1109 C CA . LEU A 1 140 ? -23.172 -15.367 -8.602 1 96.25 140 LEU A CA 1
ATOM 1110 C C . LEU A 1 140 ? -24.312 -14.891 -9.508 1 96.25 140 LEU A C 1
ATOM 1112 O O . LEU A 1 140 ? -24.531 -15.461 -10.586 1 96.25 140 LEU A O 1
ATOM 1116 N N . GLU A 1 141 ? -25.031 -13.906 -9.078 1 94.75 141 GLU A N 1
ATOM 1117 C CA . GLU A 1 141 ? -26.016 -13.312 -9.984 1 94.75 141 GLU A CA 1
ATOM 1118 C C . GLU A 1 141 ? -25.328 -12.656 -11.18 1 94.75 141 GLU A C 1
ATOM 1120 O O . GLU A 1 141 ? -25.859 -12.648 -12.289 1 94.75 141 GLU A O 1
ATOM 1125 N N . GLN A 1 142 ? -24.172 -12.164 -10.969 1 94.25 142 GLN A N 1
ATOM 1126 C CA . GLN A 1 142 ? -23.375 -11.547 -12.023 1 94.25 142 GLN A CA 1
ATOM 1127 C C . GLN A 1 142 ? -22.562 -12.586 -12.781 1 94.25 142 GLN A C 1
ATOM 1129 O O . GLN A 1 142 ? -22.25 -12.406 -13.961 1 94.25 142 GLN A O 1
ATOM 1134 N N . PHE A 1 143 ? -22.219 -13.625 -12.125 1 96.25 143 PHE A N 1
ATOM 1135 C CA . PHE A 1 143 ? -21.359 -14.656 -12.703 1 96.25 143 PHE A CA 1
ATOM 1136 C C . PHE A 1 143 ? -22 -16.031 -12.555 1 96.25 143 PHE A C 1
ATOM 1138 O O . PHE A 1 143 ? -21.453 -16.906 -11.883 1 96.25 143 PHE A O 1
ATOM 1145 N N . PRO A 1 144 ? -23.047 -16.25 -13.266 1 95.31 144 PRO A N 1
ATOM 1146 C CA . PRO A 1 144 ? -23.719 -17.547 -13.125 1 95.31 144 PRO A CA 1
ATOM 1147 C C . PRO A 1 144 ? -22.844 -18.719 -13.57 1 95.31 144 PRO A C 1
ATOM 1149 O O . PRO A 1 144 ? -22.281 -18.688 -14.664 1 95.31 144 PRO A O 1
ATOM 1152 N N . GLY A 1 145 ? -22.781 -19.734 -12.695 1 95.12 145 GLY A N 1
ATOM 1153 C CA . GLY A 1 145 ? -22.047 -20.938 -13.047 1 95.12 145 GLY A CA 1
ATOM 1154 C C . GLY A 1 145 ? -20.578 -20.875 -12.688 1 95.12 145 GLY A C 1
ATOM 1155 O O . GLY A 1 145 ? -19.844 -21.844 -12.844 1 95.12 145 GLY A O 1
ATOM 1156 N N . LEU A 1 146 ? -20.125 -19.766 -12.156 1 95.94 146 LEU A N 1
ATOM 1157 C CA . LEU A 1 146 ? -18.719 -19.578 -11.812 1 95.94 146 LEU A CA 1
ATOM 1158 C C . LEU A 1 146 ? -18.266 -20.625 -10.789 1 95.94 146 LEU A C 1
ATOM 1160 O O . LEU A 1 146 ? -17.109 -21.047 -10.797 1 95.94 146 LEU A O 1
ATOM 1164 N N . GLU A 1 147 ? -19.188 -21.031 -9.945 1 94.69 147 GLU A N 1
ATOM 1165 C CA . GLU A 1 147 ? -18.875 -21.969 -8.859 1 94.69 147 GLU A CA 1
ATOM 1166 C C . GLU A 1 147 ? -18.469 -23.328 -9.406 1 94.69 147 GLU A C 1
ATOM 1168 O O . GLU A 1 147 ? -17.891 -24.156 -8.688 1 94.69 147 GLU A O 1
ATOM 1173 N N . GLN A 1 148 ? -18.734 -23.578 -10.633 1 93.94 148 GLN A N 1
ATOM 1174 C CA . GLN A 1 148 ? -18.422 -24.875 -11.25 1 93.94 148 GLN A CA 1
ATOM 1175 C C . GLN A 1 148 ? -16.984 -24.922 -11.734 1 93.94 148 GLN A C 1
ATOM 1177 O O . GLN A 1 148 ? -16.469 -26 -12.062 1 93.94 148 GLN A O 1
ATOM 1182 N N . THR A 1 149 ? -16.391 -23.828 -11.773 1 94.12 149 THR A N 1
ATOM 1183 C CA . THR A 1 149 ? -15.023 -23.766 -12.266 1 94.12 149 THR A CA 1
ATOM 1184 C C . THR A 1 149 ? -14.039 -24.266 -11.219 1 94.12 149 THR A C 1
ATOM 1186 O O . THR A 1 149 ? -14.203 -24 -10.023 1 94.12 149 THR A O 1
ATOM 1189 N N . ASP A 1 150 ? -12.977 -24.984 -11.703 1 93.19 150 ASP A N 1
ATOM 1190 C CA . ASP A 1 150 ? -11.883 -25.422 -10.836 1 93.19 150 ASP A CA 1
ATOM 1191 C C . ASP A 1 150 ? -10.789 -24.359 -10.758 1 93.19 150 ASP A C 1
ATOM 1193 O O . ASP A 1 150 ? -9.969 -24.234 -11.664 1 93.19 150 ASP A O 1
ATOM 1197 N N . PHE A 1 151 ? -10.719 -23.766 -9.633 1 91.88 151 PHE A N 1
ATOM 1198 C CA . PHE A 1 151 ? -9.82 -22.625 -9.523 1 91.88 151 PHE A CA 1
ATOM 1199 C C . PHE A 1 151 ? -8.445 -23.047 -9.023 1 91.88 151 PHE A C 1
ATOM 1201 O O . PHE A 1 151 ? -7.574 -22.219 -8.789 1 91.88 151 PHE A O 1
ATOM 1208 N N . GLU A 1 152 ? -8.203 -24.281 -8.805 1 89.81 152 GLU A N 1
ATOM 1209 C CA . GLU A 1 152 ? -6.84 -24.766 -8.625 1 89.81 152 GLU A CA 1
ATOM 1210 C C . GLU A 1 152 ? -6.09 -24.812 -9.953 1 89.81 152 GLU A C 1
ATOM 1212 O O . GLU A 1 152 ? -4.859 -24.719 -9.977 1 89.81 152 GLU A O 1
ATOM 1217 N N . GLN A 1 153 ? -6.898 -24.875 -11.008 1 87.31 153 GLN A N 1
ATOM 1218 C CA . GLN A 1 153 ? -6.293 -25.047 -12.328 1 87.31 153 GLN A CA 1
ATOM 1219 C C . GLN A 1 153 ? -6.531 -23.812 -13.195 1 87.31 153 GLN A C 1
ATOM 1221 O O . GLN A 1 153 ? -5.855 -23.625 -14.211 1 87.31 153 GLN A O 1
ATOM 1226 N N . ASN A 1 154 ? -7.469 -23.078 -12.789 1 85.75 154 ASN A N 1
ATOM 1227 C CA . ASN A 1 154 ? -7.82 -21.906 -13.602 1 85.75 154 ASN A CA 1
ATOM 1228 C C . ASN A 1 154 ? -7.656 -20.609 -12.82 1 85.75 154 ASN A C 1
ATOM 1230 O O . ASN A 1 154 ? -7.957 -20.562 -11.625 1 85.75 154 ASN A O 1
ATOM 1234 N N . SER A 1 155 ? -7.227 -19.625 -13.57 1 84.31 155 SER A N 1
ATOM 1235 C CA . SER A 1 155 ? -7.133 -18.281 -13.008 1 84.31 155 SER A CA 1
ATOM 1236 C C . SER A 1 155 ? -8.508 -17.609 -12.922 1 84.31 155 SER A C 1
ATOM 1238 O O . SER A 1 155 ? -9.281 -17.656 -13.883 1 84.31 155 SER A O 1
ATOM 1240 N N . LEU A 1 156 ? -8.781 -17.062 -11.773 1 89.94 156 LEU A N 1
ATOM 1241 C CA . LEU A 1 156 ? -10.062 -16.375 -11.602 1 89.94 156 LEU A CA 1
ATOM 1242 C C . LEU A 1 156 ? -10.234 -15.266 -12.633 1 89.94 156 LEU A C 1
ATOM 1244 O O . LEU A 1 156 ? -11.258 -15.211 -13.32 1 89.94 156 LEU A O 1
ATOM 1248 N N . TYR A 1 157 ? -9.227 -14.531 -12.805 1 85.12 157 TYR A N 1
ATOM 1249 C CA . TYR A 1 157 ? -9.359 -13.375 -13.688 1 85.12 157 TYR A CA 1
ATOM 1250 C C . TYR A 1 157 ? -9.406 -13.805 -15.148 1 85.12 157 TYR A C 1
ATOM 1252 O O . TYR A 1 157 ? -10.125 -13.211 -15.953 1 85.12 157 TYR A O 1
ATOM 1260 N N . GLN A 1 158 ? -8.68 -14.773 -15.438 1 82.06 158 GLN A N 1
ATOM 1261 C CA . GLN A 1 158 ? -8.797 -15.312 -16.797 1 82.06 158 GLN A CA 1
ATOM 1262 C C . GLN A 1 158 ? -10.195 -15.852 -17.047 1 82.06 158 GLN A C 1
ATOM 1264 O O . GLN A 1 158 ? -10.75 -15.664 -18.141 1 82.06 158 GLN A O 1
ATOM 1269 N N . THR A 1 159 ? -10.758 -16.547 -16.109 1 91.5 159 THR A N 1
ATOM 1270 C CA . THR A 1 159 ? -12.109 -17.094 -16.219 1 91.5 159 THR A CA 1
ATOM 1271 C C . THR A 1 159 ? -13.133 -15.977 -16.391 1 91.5 159 THR A C 1
ATOM 1273 O O . THR A 1 159 ? -14.016 -16.047 -17.25 1 91.5 159 THR A O 1
ATOM 1276 N N . LEU A 1 160 ? -12.984 -14.898 -15.594 1 91 160 LEU A N 1
ATOM 1277 C CA . LE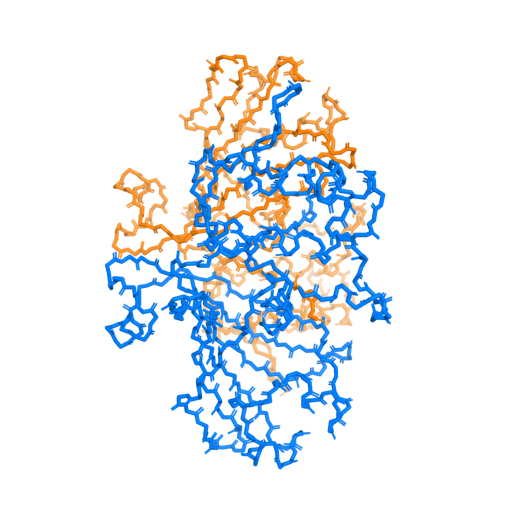U A 1 160 ? -13.906 -13.773 -15.688 1 91 160 LEU A CA 1
ATOM 1278 C C . LEU A 1 160 ? -13.844 -13.125 -17.062 1 91 160 LEU A C 1
ATOM 1280 O O . LEU A 1 160 ? -14.875 -12.789 -17.641 1 91 160 LEU A O 1
ATOM 1284 N N . ARG A 1 161 ? -12.672 -13.031 -17.547 1 84.5 161 ARG A N 1
ATOM 1285 C CA . ARG A 1 161 ? -12.477 -12.398 -18.844 1 84.5 161 ARG A CA 1
ATOM 1286 C C . ARG A 1 161 ? -13.008 -13.281 -19.984 1 84.5 161 ARG A C 1
ATOM 1288 O O . ARG A 1 161 ? -13.742 -12.805 -20.844 1 84.5 161 ARG A O 1
ATOM 1295 N N . SER A 1 162 ? -12.656 -14.508 -20 1 88.31 162 SER A N 1
ATOM 1296 C CA . SER A 1 162 ? -12.945 -15.406 -21.109 1 88.31 162 SER A CA 1
ATOM 1297 C C . SER A 1 162 ? -14.406 -15.844 -21.109 1 88.31 162 SER A C 1
ATOM 1299 O O . SER A 1 162 ? -15.055 -15.867 -22.156 1 88.31 162 SER A O 1
ATOM 1301 N N . GLN A 1 163 ? -14.969 -16.109 -19.984 1 92.69 163 GLN A N 1
ATOM 1302 C CA . GLN A 1 163 ? -16.297 -16.719 -19.922 1 92.69 163 GLN A CA 1
ATOM 1303 C C . GLN A 1 163 ? -17.359 -15.648 -19.672 1 92.69 163 GLN A C 1
ATOM 1305 O O . GLN A 1 163 ? -18.5 -15.789 -20.141 1 92.69 163 GLN A O 1
ATOM 1310 N N . PHE A 1 164 ? -17.016 -14.586 -19.031 1 93.81 164 PHE A N 1
ATOM 1311 C CA . PHE A 1 164 ? -18.031 -13.625 -18.625 1 93.81 164 PHE A CA 1
ATOM 1312 C C . PHE A 1 164 ? -17.781 -12.266 -19.281 1 93.81 164 PHE A C 1
ATOM 1314 O O . PHE A 1 164 ? -18.594 -11.352 -19.156 1 93.81 164 PHE A O 1
ATOM 1321 N N . LYS A 1 165 ? -16.656 -12.133 -19.922 1 87.94 165 LYS A N 1
ATOM 1322 C CA . LYS A 1 165 ? -16.281 -10.891 -20.594 1 87.94 165 LYS A CA 1
ATOM 1323 C C . LYS A 1 165 ? -16.25 -9.727 -19.609 1 87.94 165 LYS A C 1
ATOM 1325 O O . LYS A 1 165 ? -16.75 -8.641 -19.906 1 87.94 165 LYS A O 1
ATOM 1330 N N . VAL A 1 166 ? -15.859 -10.031 -18.422 1 88.56 166 VAL A N 1
ATOM 1331 C CA . VAL A 1 166 ? -15.672 -9.016 -17.391 1 88.56 166 VAL A CA 1
ATOM 1332 C C . VAL A 1 166 ? -14.18 -8.773 -17.172 1 88.56 166 VAL A C 1
ATOM 1334 O O . VAL A 1 166 ? -13.406 -9.719 -17.016 1 88.56 166 VAL A O 1
ATOM 1337 N N . TYR A 1 167 ? -13.852 -7.527 -17.156 1 79.38 167 TYR A N 1
ATOM 1338 C CA . TYR A 1 167 ? -12.453 -7.129 -17.078 1 79.38 167 TYR A CA 1
ATOM 1339 C C . TYR A 1 167 ? -12.203 -6.254 -15.852 1 79.38 167 TYR A C 1
ATOM 1341 O O . TYR A 1 167 ? -12.539 -5.07 -15.844 1 79.38 167 TYR A O 1
ATOM 1349 N N . PRO A 1 168 ? -11.609 -6.879 -14.781 1 79.88 168 PRO A N 1
ATOM 1350 C CA . PRO A 1 168 ? -11.227 -6.043 -13.641 1 7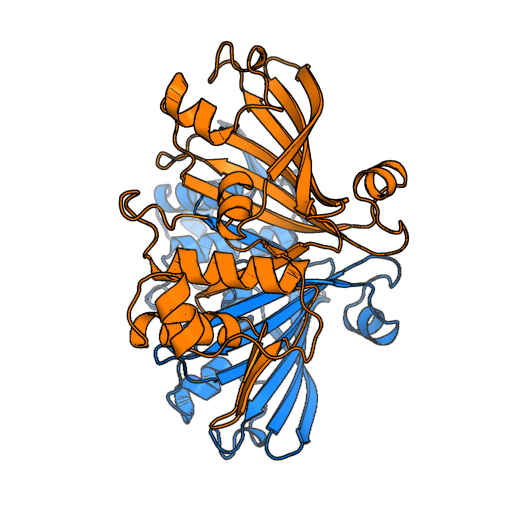9.88 168 PRO A CA 1
ATOM 1351 C C . PRO A 1 168 ? -10.328 -4.871 -14.039 1 79.88 168 PRO A C 1
ATOM 1353 O O . PRO A 1 168 ? -9.422 -5.035 -14.859 1 79.88 168 PRO A O 1
ATOM 1356 N N . ALA A 1 169 ? -10.562 -3.686 -13.422 1 66.44 169 ALA A N 1
ATOM 1357 C CA . ALA A 1 169 ? -9.859 -2.492 -13.883 1 66.44 169 ALA A CA 1
ATOM 1358 C C . ALA A 1 169 ? -9.211 -1.75 -12.719 1 66.44 169 ALA A C 1
ATOM 1360 O O . ALA A 1 169 ? -8.086 -1.272 -12.828 1 66.44 169 ALA A O 1
ATOM 1361 N N . THR A 1 170 ? -9.992 -1.668 -11.641 1 66.75 170 THR A N 1
ATOM 1362 C CA . THR A 1 170 ? -9.492 -0.892 -10.508 1 66.75 170 THR A CA 1
ATOM 1363 C C . THR A 1 170 ? -9.719 -1.635 -9.195 1 66.75 170 THR A C 1
ATOM 1365 O O . THR A 1 170 ? -10.703 -2.369 -9.055 1 66.75 170 THR A O 1
ATOM 1368 N N . ALA A 1 171 ? -8.844 -1.457 -8.305 1 74.94 171 ALA A N 1
ATOM 1369 C CA . ALA A 1 171 ? -8.969 -2.012 -6.961 1 74.94 171 ALA A CA 1
ATOM 1370 C C . ALA A 1 171 ? -8.82 -0.921 -5.902 1 74.94 171 ALA A C 1
ATOM 1372 O O . ALA A 1 171 ? -7.879 -0.13 -5.945 1 74.94 171 ALA A O 1
ATOM 1373 N N . ASN A 1 172 ? -9.773 -0.787 -5.105 1 74.19 172 ASN A N 1
ATOM 1374 C CA . ASN A 1 172 ? -9.711 0.054 -3.914 1 74.19 172 ASN A CA 1
ATOM 1375 C C . ASN A 1 172 ? -9.328 -0.752 -2.676 1 74.19 172 ASN A C 1
ATOM 1377 O O . ASN A 1 172 ? -10.102 -1.593 -2.213 1 74.19 172 ASN A O 1
ATOM 1381 N N . LEU A 1 173 ? -8.156 -0.446 -2.174 1 78.44 173 LEU A N 1
ATOM 1382 C CA . LEU A 1 173 ? -7.566 -1.396 -1.235 1 78.44 173 LEU A CA 1
ATOM 1383 C C . LEU A 1 173 ? -7.203 -0.708 0.077 1 78.44 173 LEU A C 1
ATOM 1385 O O . LEU A 1 173 ? -6.812 0.463 0.083 1 78.44 173 LEU A O 1
ATOM 1389 N N . LEU A 1 174 ? -7.363 -1.406 1.127 1 83.75 174 LEU A N 1
ATOM 1390 C CA . LEU A 1 174 ? -6.914 -1.04 2.465 1 83.75 174 LEU A CA 1
ATOM 1391 C C . LEU A 1 174 ? -5.836 -2 2.959 1 83.75 174 LEU A C 1
ATOM 1393 O O . LEU A 1 174 ? -6.039 -3.217 2.967 1 83.75 174 LEU A O 1
ATOM 1397 N N . VAL A 1 175 ? -4.691 -1.423 3.32 1 86.69 175 VAL A N 1
ATOM 1398 C CA . VAL A 1 175 ? -3.604 -2.234 3.855 1 86.69 175 VAL A CA 1
ATOM 1399 C C . VAL A 1 175 ? -3.588 -2.137 5.379 1 86.69 175 VAL A C 1
ATOM 1401 O O . VAL A 1 175 ? -3.584 -1.036 5.938 1 86.69 175 VAL A O 1
ATOM 1404 N N . THR A 1 176 ? -3.576 -3.291 6.023 1 90.69 176 THR A N 1
ATOM 1405 C CA . THR A 1 176 ? -3.574 -3.34 7.48 1 90.69 176 THR A CA 1
ATOM 1406 C C . THR A 1 176 ? -2.549 -4.352 7.988 1 90.69 176 THR A C 1
ATOM 1408 O O . THR A 1 176 ? -2.4 -5.434 7.414 1 90.69 176 THR A O 1
ATOM 1411 N N . PRO A 1 177 ? -1.847 -3.924 9.016 1 93.69 177 PRO A N 1
ATOM 1412 C CA . PRO A 1 177 ? -1.031 -4.941 9.688 1 93.69 177 PRO A CA 1
ATOM 1413 C C . PRO A 1 177 ? -1.85 -5.84 10.609 1 93.69 177 PRO A C 1
ATOM 1415 O O . PRO A 1 177 ? -2.732 -5.355 11.328 1 93.69 177 PRO A O 1
ATOM 1418 N N . ILE A 1 178 ? -1.553 -7.117 10.609 1 94.31 178 ILE A N 1
ATOM 1419 C CA . ILE A 1 178 ? -2.289 -8.039 11.469 1 94.31 178 ILE A CA 1
ATOM 1420 C C . ILE A 1 178 ? -1.319 -9.016 12.125 1 94.31 178 ILE A C 1
ATOM 1422 O O . ILE A 1 178 ? -0.218 -9.242 11.617 1 94.31 178 ILE A O 1
ATOM 1426 N N . MET A 1 179 ? -1.798 -9.531 13.289 1 94.5 179 MET A N 1
ATOM 1427 C CA . MET A 1 179 ? -1.223 -10.781 13.781 1 94.5 179 MET A CA 1
ATOM 1428 C C . MET A 1 179 ? -1.981 -11.984 13.234 1 94.5 179 MET A C 1
ATOM 1430 O O . MET A 1 179 ? -3.205 -12.062 13.352 1 94.5 179 MET A O 1
ATOM 1434 N N . PRO A 1 180 ? -1.256 -12.836 12.586 1 94.56 180 PRO A N 1
ATOM 1435 C CA . PRO A 1 180 ? -1.98 -14 12.062 1 94.56 180 PRO A CA 1
ATOM 1436 C C . PRO A 1 180 ? -2.506 -14.914 13.164 1 94.56 180 PRO A C 1
ATOM 1438 O O . PRO A 1 180 ? -1.895 -15.016 14.234 1 94.56 180 PRO A O 1
ATOM 1441 N N . THR A 1 181 ? -3.643 -15.57 12.867 1 95.38 181 THR A N 1
ATOM 1442 C CA . THR A 1 181 ? -4.082 -16.672 13.719 1 95.38 181 THR A CA 1
ATOM 1443 C C . THR A 1 181 ? -3.148 -17.859 13.578 1 95.38 181 THR A C 1
ATOM 1445 O O . THR A 1 181 ? -2.355 -17.938 12.641 1 95.38 181 THR A O 1
ATOM 1448 N N . VAL A 1 182 ? -3.312 -18.766 14.5 1 95.75 182 VAL A N 1
ATOM 1449 C CA . VAL A 1 182 ? -2.51 -19.984 14.438 1 95.75 182 VAL A CA 1
ATOM 1450 C C . VAL A 1 182 ? -2.752 -20.703 13.109 1 95.75 182 VAL A C 1
ATOM 1452 O O . VAL A 1 182 ? -1.805 -21.141 12.453 1 95.75 182 VAL A O 1
ATOM 1455 N N . ALA A 1 183 ? -3.982 -20.797 12.695 1 96.25 183 ALA A N 1
ATOM 1456 C CA . ALA A 1 183 ? -4.348 -21.469 11.445 1 96.25 183 ALA A CA 1
ATOM 1457 C C . ALA A 1 183 ? -3.729 -20.75 10.242 1 96.25 183 ALA A C 1
ATOM 1459 O O . ALA A 1 183 ? -3.195 -21.406 9.344 1 96.25 183 ALA A O 1
ATOM 1460 N N . GLN A 1 184 ? -3.818 -19.469 10.188 1 96.06 184 GLN A N 1
ATOM 1461 C CA . GLN A 1 184 ? -3.248 -18.672 9.109 1 96.06 184 GLN A CA 1
ATOM 1462 C C . GLN A 1 184 ? -1.734 -18.844 9.031 1 96.06 184 GLN A C 1
ATOM 1464 O O . GLN A 1 184 ? -1.176 -19 7.945 1 96.06 184 GLN A O 1
ATOM 1469 N N . ALA A 1 185 ? -1.095 -18.844 10.18 1 95.56 185 ALA A N 1
ATOM 1470 C CA . ALA A 1 185 ? 0.356 -18.984 10.258 1 95.56 185 ALA A CA 1
ATOM 1471 C C . ALA A 1 185 ? 0.797 -20.359 9.734 1 95.56 185 ALA A C 1
ATOM 1473 O O . ALA A 1 185 ? 1.802 -20.453 9.023 1 95.56 185 ALA A O 1
ATOM 1474 N N . GLU A 1 186 ? 0.057 -21.297 10.125 1 95.69 186 GLU A N 1
ATOM 1475 C CA . GLU A 1 186 ? 0.367 -22.641 9.656 1 95.69 186 GLU A CA 1
ATOM 1476 C C . GLU A 1 186 ? 0.239 -22.734 8.141 1 95.69 186 GLU A C 1
ATOM 1478 O O . GLU A 1 186 ? 1.121 -23.281 7.469 1 95.69 186 GLU A O 1
ATOM 1483 N N . LEU A 1 187 ? -0.831 -22.219 7.617 1 95.56 187 LEU A N 1
ATOM 1484 C CA . LEU A 1 187 ? -1.062 -22.266 6.18 1 95.56 187 LEU A CA 1
ATOM 1485 C C . LEU A 1 187 ? 0.045 -21.531 5.426 1 95.56 187 LEU A C 1
ATOM 1487 O O . LEU A 1 187 ? 0.556 -22.031 4.422 1 95.56 187 LEU A O 1
ATOM 1491 N N . LEU A 1 188 ? 0.45 -20.375 5.93 1 93.94 188 LEU A N 1
ATOM 1492 C CA . LEU A 1 188 ? 1.4 -19.516 5.238 1 93.94 188 LEU A CA 1
ATOM 1493 C C . LEU A 1 188 ? 2.834 -19.891 5.605 1 93.94 188 LEU A C 1
ATOM 1495 O O . LEU A 1 188 ? 3.783 -19.297 5.082 1 93.94 188 LEU A O 1
ATOM 1499 N N . GLU A 1 189 ? 2.979 -20.797 6.477 1 91.06 189 GLU A N 1
ATOM 1500 C CA . GLU A 1 189 ? 4.281 -21.281 6.926 1 91.06 189 GLU A CA 1
ATOM 1501 C C . GLU A 1 189 ? 5.117 -20.141 7.5 1 91.06 189 GLU A C 1
ATOM 1503 O O . GLU A 1 189 ? 6.277 -19.953 7.117 1 91.06 189 GLU A O 1
ATOM 1508 N N . VAL A 1 190 ? 4.508 -19.422 8.375 1 89.75 190 VAL A N 1
ATOM 1509 C CA . VAL A 1 190 ? 5.168 -18.328 9.086 1 89.75 190 VAL A CA 1
ATOM 1510 C C . VAL A 1 190 ? 5 -18.516 10.594 1 89.75 190 VAL A C 1
ATOM 1512 O O . VAL A 1 190 ? 4.207 -19.359 11.039 1 89.75 190 VAL A O 1
ATOM 1515 N N . THR A 1 191 ? 5.875 -17.781 11.305 1 86.38 191 THR A N 1
ATOM 1516 C CA . THR A 1 191 ? 5.691 -17.797 12.75 1 86.38 191 THR A CA 1
ATOM 1517 C C . THR A 1 191 ? 4.488 -16.953 13.148 1 86.38 191 THR A C 1
ATOM 1519 O O . THR A 1 191 ? 4.172 -15.953 12.484 1 86.38 191 THR A O 1
ATOM 1522 N N . ASP A 1 192 ? 3.779 -17.375 14.164 1 84.12 192 ASP A N 1
ATOM 1523 C CA . ASP A 1 192 ? 2.582 -16.641 14.57 1 84.12 192 ASP A CA 1
ATOM 1524 C C . ASP A 1 192 ? 2.938 -15.469 15.484 1 84.12 192 ASP A C 1
ATOM 1526 O O . ASP A 1 192 ? 2.049 -14.789 16 1 84.12 192 ASP A O 1
ATOM 1530 N N . CYS A 1 193 ? 4.242 -15.164 15.578 1 86.75 193 CYS A N 1
ATOM 1531 C CA . CYS A 1 193 ? 4.664 -14.094 16.469 1 86.75 193 CYS A CA 1
ATOM 1532 C C . CYS A 1 193 ? 5.098 -12.867 15.672 1 86.75 193 CYS A C 1
ATOM 1534 O O . CYS A 1 193 ? 5.527 -11.867 16.25 1 86.75 193 CYS A O 1
ATOM 1536 N N . GLN A 1 194 ? 4.992 -12.969 14.422 1 89.75 194 GLN A N 1
ATOM 1537 C CA . GLN A 1 194 ? 5.359 -11.836 13.578 1 89.75 194 GLN A CA 1
ATOM 1538 C C . GLN A 1 194 ? 4.141 -11.289 12.844 1 89.75 194 GLN A C 1
ATOM 1540 O O . GLN A 1 194 ? 3.299 -12.047 12.367 1 89.75 194 GLN A O 1
ATOM 1545 N N . PRO A 1 195 ? 4.078 -10.016 12.805 1 95 195 PRO A N 1
ATOM 1546 C CA . PRO A 1 195 ? 2.936 -9.453 12.086 1 95 195 PRO A CA 1
ATOM 1547 C C . PRO A 1 195 ? 3.021 -9.664 10.578 1 95 195 PRO A C 1
ATOM 1549 O O . PRO A 1 195 ? 4.117 -9.836 10.031 1 95 195 PRO A O 1
ATOM 1552 N N . LEU A 1 196 ? 1.869 -9.695 9.953 1 94.44 196 LEU A N 1
ATOM 1553 C CA . LEU A 1 196 ? 1.738 -9.805 8.5 1 94.44 196 LEU A CA 1
ATOM 1554 C C . LEU A 1 196 ? 0.909 -8.656 7.938 1 94.44 196 LEU A C 1
ATOM 1556 O O . LEU A 1 196 ? 0.323 -7.879 8.695 1 94.44 196 LEU A O 1
ATOM 1560 N N . LEU A 1 197 ? 0.892 -8.594 6.59 1 92.62 197 LEU A N 1
ATOM 1561 C CA . LEU A 1 197 ? 0.052 -7.609 5.918 1 92.62 197 LEU A CA 1
ATOM 1562 C C . LEU A 1 197 ? -1.248 -8.242 5.434 1 92.62 197 LEU A C 1
ATOM 1564 O O . LEU A 1 197 ? -1.24 -9.352 4.898 1 92.62 197 LEU A O 1
ATOM 1568 N N . GLN A 1 198 ? -2.271 -7.527 5.707 1 93.56 198 GLN A N 1
ATOM 1569 C CA . GLN A 1 198 ? -3.576 -7.863 5.145 1 93.56 198 GLN A CA 1
ATOM 1570 C C . GLN A 1 198 ? -4.086 -6.75 4.234 1 93.56 198 GLN A C 1
ATOM 1572 O O . GLN A 1 198 ? -3.982 -5.57 4.57 1 93.56 198 GLN A O 1
ATOM 1577 N N . VAL A 1 199 ? -4.527 -7.156 3.092 1 89.06 199 VAL A N 1
ATOM 1578 C CA . VAL A 1 199 ? -5.145 -6.215 2.162 1 89.06 199 VAL A CA 1
ATOM 1579 C C . VAL A 1 199 ? -6.613 -6.574 1.956 1 89.06 199 VAL A C 1
ATOM 1581 O O . VAL A 1 199 ? -6.941 -7.734 1.693 1 89.06 199 VAL A O 1
ATOM 1584 N N . THR A 1 200 ? -7.461 -5.59 2.154 1 90.81 200 THR A N 1
ATOM 1585 C CA . THR A 1 200 ? -8.891 -5.754 1.903 1 90.81 200 THR A CA 1
ATOM 1586 C C . THR A 1 200 ? -9.398 -4.68 0.951 1 90.81 200 THR A C 1
ATOM 1588 O O . THR A 1 200 ? -8.797 -3.611 0.829 1 90.81 200 THR A O 1
ATOM 1591 N N . GLY A 1 201 ? -10.422 -5.121 0.202 1 87.62 201 GLY A N 1
ATOM 1592 C CA . GLY A 1 201 ? -10.984 -4.098 -0.667 1 87.62 201 GLY A CA 1
ATOM 1593 C C . GLY A 1 201 ? -11.898 -4.664 -1.738 1 87.62 201 GLY A C 1
ATOM 1594 O O . GLY A 1 201 ? -12.453 -5.754 -1.578 1 87.62 201 GLY A O 1
ATOM 1595 N N . GLN A 1 202 ? -12.07 -3.738 -2.68 1 86.81 202 GLN A N 1
ATOM 1596 C CA . GLN A 1 202 ? -12.969 -4.078 -3.781 1 86.81 202 GLN A CA 1
ATOM 1597 C C . GLN A 1 202 ? -12.273 -3.91 -5.129 1 86.81 202 GLN A C 1
ATOM 1599 O O . GLN A 1 202 ? -11.492 -2.973 -5.316 1 86.81 202 GLN A O 1
ATOM 1604 N N . VAL A 1 203 ? -12.555 -4.852 -5.98 1 83.38 203 VAL A N 1
ATOM 1605 C CA . VAL A 1 203 ? -12.133 -4.762 -7.375 1 83.38 203 VAL A CA 1
ATOM 1606 C C . VAL A 1 203 ? -13.328 -4.426 -8.258 1 83.38 203 VAL A C 1
ATOM 1608 O O . VAL A 1 203 ? -14.406 -5.008 -8.102 1 83.38 203 VAL A O 1
ATOM 1611 N N . ARG A 1 204 ? -13.078 -3.459 -9.164 1 81.19 204 ARG A N 1
ATOM 1612 C CA . ARG A 1 204 ? -14.172 -2.99 -10.008 1 81.19 204 ARG A CA 1
ATOM 1613 C C . ARG A 1 204 ? -13.742 -2.912 -11.469 1 81.19 204 ARG A C 1
ATOM 1615 O O . ARG A 1 204 ? -12.547 -2.893 -11.773 1 81.19 204 ARG A O 1
ATOM 1622 N N . THR A 1 205 ? -14.789 -2.922 -12.305 1 78.06 205 THR A N 1
ATOM 1623 C CA . THR A 1 205 ? -14.523 -2.732 -13.727 1 78.06 205 THR A CA 1
ATOM 1624 C C . THR A 1 205 ? -14.312 -1.256 -14.047 1 78.06 205 THR A C 1
ATOM 1626 O O . THR A 1 205 ? -14.43 -0.402 -13.172 1 78.06 205 THR A O 1
ATOM 1629 N N . ALA A 1 206 ? -14.016 -1.062 -15.297 1 67.69 206 ALA A N 1
ATOM 1630 C CA . ALA A 1 206 ? -13.828 0.312 -15.758 1 67.69 206 ALA A CA 1
ATOM 1631 C C . ALA A 1 206 ? -15.117 1.122 -15.602 1 67.69 206 ALA A C 1
ATOM 1633 O O . ALA A 1 206 ? -15.07 2.338 -15.398 1 67.69 206 ALA A O 1
ATOM 1634 N N . ASN A 1 207 ? -16.234 0.474 -15.609 1 70.75 207 ASN A N 1
ATOM 1635 C CA . ASN A 1 207 ? -17.547 1.114 -15.453 1 70.75 207 ASN A CA 1
ATOM 1636 C C . ASN A 1 207 ? -17.953 1.179 -13.984 1 70.75 207 ASN A C 1
ATOM 1638 O O . ASN A 1 207 ? -19.125 1.443 -13.672 1 70.75 207 ASN A O 1
ATOM 1642 N N . ASN A 1 208 ? -17.109 0.751 -13.164 1 75.19 208 ASN A N 1
ATOM 1643 C CA . ASN A 1 208 ? -17.281 0.837 -11.719 1 75.19 208 ASN A CA 1
ATOM 1644 C C . ASN A 1 208 ? -18.219 -0.247 -11.195 1 75.19 208 ASN A C 1
ATOM 1646 O O . ASN A 1 208 ? -18.812 -0.103 -10.125 1 75.19 208 ASN A O 1
ATOM 1650 N N . ASP A 1 209 ? -18.391 -1.196 -12.023 1 82.44 209 ASP A N 1
ATOM 1651 C CA . ASP A 1 209 ? -19.141 -2.348 -11.539 1 82.44 209 ASP A CA 1
ATOM 1652 C C . ASP A 1 209 ? -18.297 -3.199 -10.594 1 82.44 209 ASP A C 1
ATOM 1654 O O . ASP A 1 209 ? -17.109 -3.434 -10.852 1 82.44 209 ASP A O 1
ATOM 1658 N N . LEU A 1 210 ? -18.953 -3.619 -9.547 1 90.31 210 LEU A N 1
ATOM 1659 C CA . LEU A 1 210 ? -18.25 -4.461 -8.586 1 90.31 210 LEU A CA 1
ATOM 1660 C C . LEU A 1 210 ? -17.969 -5.84 -9.18 1 90.31 210 LEU A C 1
ATOM 1662 O O . LEU A 1 210 ? -18.859 -6.492 -9.703 1 90.31 210 LEU A O 1
ATOM 1666 N N . VAL A 1 211 ? -16.734 -6.277 -9.125 1 91.25 211 VAL A N 1
ATOM 1667 C CA . VAL A 1 211 ? -16.344 -7.605 -9.578 1 91.25 211 VAL A CA 1
ATOM 1668 C C . VAL A 1 211 ? -16.203 -8.547 -8.383 1 91.25 211 VAL A C 1
ATOM 1670 O O . VAL A 1 211 ? -16.828 -9.609 -8.344 1 91.25 211 VAL A O 1
ATOM 1673 N N . GLU A 1 212 ? -15.438 -8.164 -7.457 1 95 212 GLU A N 1
ATOM 1674 C CA . GLU A 1 212 ? -15.227 -8.977 -6.262 1 95 212 GLU A CA 1
ATOM 1675 C C . GLU A 1 212 ? -14.82 -8.109 -5.07 1 95 212 GLU A C 1
ATOM 1677 O O . GLU A 1 212 ? -14.375 -6.977 -5.242 1 95 212 GLU A O 1
ATOM 1682 N N . THR A 1 213 ? -15.094 -8.609 -3.854 1 94.31 213 THR A N 1
ATOM 1683 C CA . THR A 1 213 ? -14.461 -8.148 -2.619 1 94.31 213 THR A CA 1
ATOM 1684 C C . THR A 1 213 ? -13.375 -9.125 -2.174 1 94.31 213 THR A C 1
ATOM 1686 O O . THR A 1 213 ? -13.562 -10.344 -2.234 1 94.31 213 THR A O 1
ATOM 1689 N N . ILE A 1 214 ? -12.25 -8.523 -1.788 1 92.44 214 ILE A N 1
ATOM 1690 C CA . ILE A 1 214 ? -11.125 -9.422 -1.556 1 92.44 214 ILE A CA 1
ATOM 1691 C C . ILE A 1 214 ? -10.562 -9.188 -0.156 1 92.44 214 ILE A C 1
ATOM 1693 O O . ILE A 1 214 ? -10.719 -8.109 0.413 1 92.44 214 ILE A O 1
ATOM 1697 N N . LYS A 1 215 ? -10 -10.203 0.383 1 94.69 215 LYS A N 1
ATOM 1698 C CA . LYS A 1 215 ? -9.133 -10.227 1.559 1 94.69 215 LYS A CA 1
ATOM 1699 C C . LYS A 1 215 ? -7.891 -11.07 1.312 1 94.69 215 LYS A C 1
ATOM 1701 O O . LYS A 1 215 ? -7.992 -12.266 1.025 1 94.69 215 LYS A O 1
ATOM 1706 N N . ILE A 1 216 ? -6.75 -10.406 1.366 1 92.69 216 ILE A N 1
ATOM 1707 C CA . ILE A 1 216 ? -5.496 -11.102 1.101 1 92.69 216 ILE A CA 1
ATOM 1708 C C . ILE A 1 216 ? -4.547 -10.922 2.283 1 92.69 216 ILE A C 1
ATOM 1710 O O . ILE A 1 216 ? -4.336 -9.805 2.754 1 92.69 216 ILE A O 1
ATOM 1714 N N . ILE A 1 217 ? -4.031 -12.047 2.77 1 94.31 217 ILE A N 1
ATOM 1715 C CA . ILE A 1 217 ? -2.955 -12.008 3.752 1 94.31 217 ILE A CA 1
ATOM 1716 C C . ILE A 1 217 ? -1.639 -12.414 3.09 1 94.31 217 ILE A C 1
ATOM 1718 O O . ILE A 1 217 ? -1.561 -13.461 2.439 1 94.31 217 ILE A O 1
ATOM 1722 N N . TYR A 1 218 ? -0.669 -11.586 3.232 1 90.19 218 TYR A N 1
ATOM 1723 C CA . TYR A 1 218 ? 0.641 -11.828 2.641 1 90.19 218 TYR A CA 1
ATOM 1724 C C . TYR A 1 218 ? 1.582 -12.477 3.65 1 90.19 218 TYR A C 1
ATOM 1726 O O . TYR A 1 218 ? 1.626 -12.078 4.812 1 90.19 218 TYR A O 1
ATOM 1734 N N . SER A 1 219 ? 2.289 -13.477 3.121 1 89.5 219 SER A N 1
ATOM 1735 C CA . SER A 1 219 ? 3.305 -14.086 3.973 1 89.5 219 SER A CA 1
ATOM 1736 C C . SER A 1 219 ? 4.52 -13.172 4.125 1 89.5 219 SER A C 1
ATOM 1738 O O . SER A 1 219 ? 4.59 -12.117 3.49 1 89.5 219 SER A O 1
ATOM 1740 N N . ASP A 1 220 ? 5.391 -13.602 5.051 1 83.94 220 ASP A N 1
ATOM 1741 C CA . ASP A 1 220 ? 6.605 -12.82 5.27 1 83.94 220 ASP A CA 1
ATOM 1742 C C . ASP A 1 220 ? 7.605 -13.039 4.137 1 83.94 220 ASP A C 1
ATOM 1744 O O . ASP A 1 220 ? 8.688 -12.445 4.133 1 83.94 220 ASP A O 1
ATOM 1748 N N . GLN A 1 221 ? 7.156 -13.789 3.15 1 78.25 221 GLN A N 1
ATOM 1749 C CA . GLN A 1 221 ? 7.988 -14.031 1.975 1 78.25 221 GLN A CA 1
ATOM 1750 C C . GLN A 1 221 ? 7.648 -13.047 0.855 1 78.25 221 GLN A C 1
ATOM 1752 O O . GLN A 1 221 ? 8.328 -13.016 -0.171 1 78.25 221 GLN A O 1
ATOM 1757 N N . SER A 1 222 ? 6.637 -12.258 1.105 1 76.69 222 SER A N 1
ATOM 1758 C CA . SER A 1 222 ? 6.168 -11.305 0.102 1 76.69 222 SER A CA 1
ATOM 1759 C C . SER A 1 222 ? 6.496 -9.867 0.503 1 76.69 222 SER A C 1
ATOM 1761 O O . SER A 1 222 ? 6.355 -9.5 1.671 1 76.69 222 SER A O 1
ATOM 1763 N N . ASN A 1 223 ? 7 -9.109 -0.489 1 74.56 223 ASN A N 1
ATOM 1764 C CA . ASN A 1 223 ? 7.168 -7.668 -0.311 1 74.56 223 ASN A CA 1
ATOM 1765 C C . ASN A 1 223 ? 6.031 -6.887 -0.968 1 74.56 223 ASN A C 1
ATOM 1767 O O . ASN A 1 223 ? 5.695 -7.133 -2.129 1 74.56 223 ASN A O 1
ATOM 1771 N N . PHE A 1 224 ? 5.508 -6.07 -0.156 1 78.88 224 PHE A N 1
ATOM 1772 C CA . PHE A 1 224 ? 4.484 -5.184 -0.696 1 78.88 224 PHE A CA 1
ATOM 1773 C C . PHE A 1 224 ? 5.094 -3.855 -1.132 1 78.88 224 PHE A C 1
ATOM 1775 O O . PHE A 1 224 ? 5.227 -2.934 -0.325 1 78.88 224 PHE A O 1
ATOM 1782 N N . LYS A 1 225 ? 5.426 -3.814 -2.426 1 72 225 LYS A N 1
ATOM 1783 C CA . LYS A 1 225 ? 6.074 -2.641 -3.002 1 72 225 LYS A CA 1
ATOM 1784 C C . LYS A 1 225 ? 5.168 -1.957 -4.023 1 72 225 LYS A C 1
ATOM 1786 O O . LYS A 1 225 ? 4.48 -2.625 -4.797 1 72 225 LYS A O 1
ATOM 1791 N N . PHE A 1 226 ? 5.215 -0.62 -3.998 1 63.56 226 PHE A N 1
ATOM 1792 C CA . PHE A 1 226 ? 4.449 0.079 -5.023 1 63.56 226 PHE A CA 1
ATOM 1793 C C . PHE A 1 226 ? 5.047 1.452 -5.305 1 63.56 226 PHE A C 1
ATOM 1795 O O . PHE A 1 226 ? 5.816 1.977 -4.496 1 63.56 226 PHE A O 1
ATOM 1802 N N . VAL A 1 227 ? 4.746 1.878 -6.492 1 60.81 227 VAL A N 1
ATOM 1803 C CA . VAL A 1 227 ? 5.156 3.211 -6.918 1 60.81 227 VAL A CA 1
ATOM 1804 C C . VAL A 1 227 ? 3.949 4.145 -6.938 1 60.81 227 VAL A C 1
ATOM 1806 O O . VAL A 1 227 ? 2.875 3.771 -7.418 1 60.81 227 VAL A O 1
ATOM 1809 N N . VAL A 1 228 ? 4.176 5.277 -6.281 1 62.94 228 VAL A N 1
ATOM 1810 C CA . VAL A 1 228 ? 3.082 6.242 -6.273 1 62.94 228 VAL A CA 1
ATOM 1811 C C . VAL A 1 228 ? 3.6 7.617 -6.691 1 62.94 228 VAL A C 1
ATOM 1813 O O . VAL A 1 228 ? 4.781 7.922 -6.516 1 62.94 228 VAL A O 1
ATOM 1816 N N . GLY A 1 229 ? 2.654 8.312 -7.301 1 57.53 229 GLY A N 1
ATOM 1817 C CA . GLY A 1 229 ? 2.951 9.719 -7.559 1 57.53 229 GLY A CA 1
ATOM 1818 C C . GLY A 1 229 ? 2.891 10.578 -6.309 1 57.53 229 GLY A C 1
ATOM 1819 O O . GLY A 1 229 ? 2.047 10.359 -5.438 1 57.53 229 GLY A O 1
ATOM 1820 N N . VAL A 1 230 ? 3.852 11.5 -6.188 1 62.66 230 VAL A N 1
ATOM 1821 C CA . VAL A 1 230 ? 3.941 12.391 -5.035 1 62.66 230 VAL A CA 1
ATOM 1822 C C . VAL A 1 230 ? 3.584 13.82 -5.461 1 62.66 230 VAL A C 1
ATOM 1824 O O . VAL A 1 230 ? 3.928 14.25 -6.562 1 62.66 230 VAL A O 1
ATOM 1827 N N . MET B 1 1 ? -16.078 28.234 8.086 1 26.98 1 MET B N 1
ATOM 1828 C CA . MET B 1 1 ? -14.82 28.484 7.398 1 26.98 1 MET B CA 1
ATOM 1829 C C . MET B 1 1 ? -15.031 28.672 5.898 1 26.98 1 MET B C 1
ATOM 1831 O O . MET B 1 1 ? -15.711 27.859 5.266 1 26.98 1 MET B O 1
ATOM 1835 N N . ALA B 1 2 ? -14.781 29.797 5.359 1 34.06 2 ALA B N 1
ATOM 1836 C CA . ALA B 1 2 ? -15.055 30.281 4.012 1 34.06 2 ALA B CA 1
ATOM 1837 C C . ALA B 1 2 ? -14.422 29.391 2.957 1 34.06 2 ALA B C 1
ATOM 1839 O O . ALA B 1 2 ? -13.258 28.984 3.09 1 34.06 2 ALA B O 1
ATOM 1840 N N . ILE B 1 3 ? -15.133 28.531 2.264 1 38.19 3 ILE B N 1
ATOM 1841 C CA . ILE B 1 3 ? -14.664 27.828 1.072 1 38.19 3 ILE B CA 1
ATOM 1842 C C . ILE B 1 3 ? -13.953 28.812 0.144 1 38.19 3 ILE B C 1
ATOM 1844 O O . ILE B 1 3 ? -14.508 29.859 -0.213 1 38.19 3 ILE B O 1
ATOM 1848 N N . ASP B 1 4 ? -12.695 28.984 0.387 1 34.88 4 ASP B N 1
ATOM 1849 C CA . ASP B 1 4 ? -12 29.938 -0.481 1 34.88 4 ASP B CA 1
ATOM 1850 C C . ASP B 1 4 ? -12.18 29.562 -1.951 1 34.88 4 ASP B C 1
ATOM 1852 O O . ASP B 1 4 ? -11.664 28.547 -2.406 1 34.88 4 ASP B O 1
ATOM 1856 N N . LYS B 1 5 ? -13.195 30.094 -2.545 1 40.28 5 LYS B N 1
ATOM 1857 C CA . LYS B 1 5 ? -13.578 30 -3.949 1 40.28 5 LYS B CA 1
ATOM 1858 C C . LYS B 1 5 ? -12.383 30.219 -4.867 1 40.28 5 LYS B C 1
ATOM 1860 O O . LYS B 1 5 ? -12.477 30.031 -6.078 1 40.28 5 LYS B O 1
ATOM 1865 N N . HIS B 1 6 ? -11.438 30.969 -4.5 1 38.78 6 HIS B N 1
ATOM 1866 C CA . HIS B 1 6 ? -10.406 31.391 -5.434 1 38.78 6 HIS B CA 1
ATOM 1867 C C . HIS B 1 6 ? -9.336 30.312 -5.609 1 38.78 6 HIS B C 1
ATOM 1869 O O . HIS B 1 6 ? -8.375 30.516 -6.359 1 38.78 6 HIS B O 1
ATOM 1875 N N . LYS B 1 7 ? -9.008 29.578 -4.586 1 35.19 7 LYS B N 1
ATOM 1876 C CA . LYS B 1 7 ? -7.816 28.75 -4.738 1 35.19 7 LYS B CA 1
ATOM 1877 C C . LYS B 1 7 ? -8.07 27.609 -5.723 1 35.19 7 LYS B C 1
ATOM 1879 O O . LYS B 1 7 ? -9.07 26.891 -5.617 1 35.19 7 LYS B O 1
ATOM 1884 N N . ARG B 1 8 ? -7.324 27.453 -6.75 1 36.12 8 ARG B N 1
ATOM 1885 C CA . ARG B 1 8 ? -7.336 26.75 -8.031 1 36.12 8 ARG B CA 1
ATOM 1886 C C . ARG B 1 8 ? -7.895 25.344 -7.891 1 36.12 8 ARG B C 1
ATOM 1888 O O . ARG B 1 8 ? -8.844 24.969 -8.586 1 36.12 8 ARG B O 1
ATOM 1895 N N . ASN B 1 9 ? -7.004 24.234 -7.898 1 37.41 9 ASN B N 1
ATOM 1896 C CA . ASN B 1 9 ? -7.113 22.938 -8.562 1 37.41 9 ASN B CA 1
ATOM 1897 C C . ASN B 1 9 ? -7.934 21.953 -7.738 1 37.41 9 ASN B C 1
ATOM 1899 O O . ASN B 1 9 ? -8.094 20.797 -8.133 1 37.41 9 ASN B O 1
ATOM 1903 N N . SER B 1 10 ? -7.992 21.984 -6.527 1 42.97 10 SER B N 1
ATOM 1904 C CA . SER B 1 10 ? -8.906 20.984 -5.996 1 42.97 10 SER B CA 1
ATOM 1905 C C . SER B 1 10 ? -10.359 21.391 -6.207 1 42.97 10 SER B C 1
ATOM 1907 O O . SER B 1 10 ? -10.727 22.547 -5.969 1 42.97 10 SER B O 1
ATOM 1909 N N . SER B 1 11 ? -11.102 20.609 -7.016 1 58.56 11 SER B N 1
ATOM 1910 C CA . SER B 1 11 ? -12.5 20.891 -7.324 1 58.56 11 SER B CA 1
ATOM 1911 C C . SER B 1 11 ? -13.297 21.172 -6.055 1 58.56 11 SER B C 1
ATOM 1913 O O . SER B 1 11 ? -12.922 20.734 -4.965 1 58.56 11 SER B O 1
ATOM 1915 N N . ILE B 1 12 ? -14.031 22.156 -5.996 1 66.56 12 ILE B N 1
ATOM 1916 C CA . ILE B 1 12 ? -14.984 22.516 -4.949 1 66.56 12 ILE B CA 1
ATOM 1917 C C . ILE B 1 12 ? -15.531 21.25 -4.301 1 66.56 12 ILE B C 1
ATOM 1919 O O . ILE B 1 12 ? -15.711 21.188 -3.084 1 66.56 12 ILE B O 1
ATOM 1923 N N . ARG B 1 13 ? -15.617 20.219 -5.055 1 72.06 13 ARG B N 1
ATOM 1924 C CA . ARG B 1 13 ? -16.125 18.938 -4.574 1 72.06 13 ARG B CA 1
ATOM 1925 C C . ARG B 1 13 ? -15.141 18.297 -3.592 1 72.06 13 ARG B C 1
ATOM 1927 O O . ARG B 1 13 ? -15.539 17.828 -2.521 1 72.06 13 ARG B O 1
ATOM 1934 N N . ALA B 1 14 ? -13.938 18.375 -3.916 1 64.25 14 ALA B N 1
ATOM 1935 C CA . ALA B 1 14 ? -12.914 17.781 -3.059 1 64.25 14 ALA B CA 1
ATOM 1936 C C . ALA B 1 14 ? -12.828 18.516 -1.723 1 64.25 14 ALA B C 1
ATOM 1938 O O . ALA B 1 14 ? -12.648 17.891 -0.674 1 64.25 14 ALA B O 1
ATOM 1939 N N . GLN B 1 15 ? -13 19.703 -1.773 1 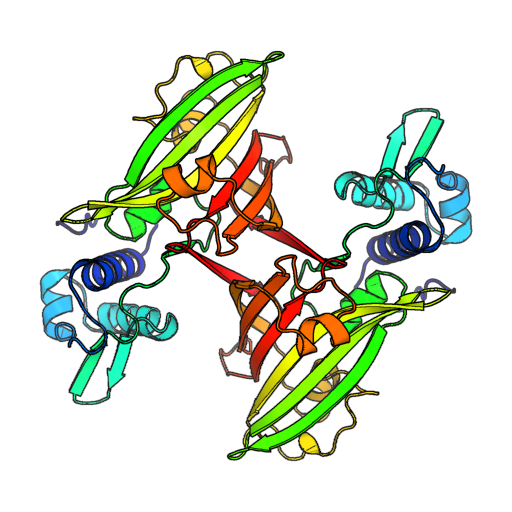65.94 15 GLN B N 1
ATOM 1940 C CA . GLN B 1 15 ? -12.961 20.5 -0.556 1 65.94 15 GLN B CA 1
ATOM 1941 C C . GLN B 1 15 ? -14.141 20.172 0.354 1 65.94 15 GLN B C 1
ATOM 1943 O O . GLN B 1 15 ? -13.984 20.078 1.572 1 65.94 15 GLN B O 1
ATOM 1948 N N . ILE B 1 16 ? -15.281 20.078 -0.264 1 78.06 16 ILE B N 1
ATOM 1949 C CA . ILE B 1 16 ? -16.484 19.75 0.483 1 78.06 16 ILE B CA 1
ATOM 1950 C C . ILE B 1 16 ? -16.344 18.375 1.126 1 78.06 16 ILE B C 1
ATOM 1952 O O . ILE B 1 16 ? -16.641 18.188 2.309 1 78.06 16 ILE B O 1
ATOM 1956 N N . VAL B 1 17 ? -15.836 17.469 0.347 1 72.88 17 VAL B N 1
ATOM 1957 C CA . VAL B 1 17 ? -15.648 16.125 0.862 1 72.88 17 VAL B CA 1
ATOM 1958 C C . VAL B 1 17 ? -14.719 16.156 2.072 1 72.88 17 VAL B C 1
ATOM 1960 O O . VAL B 1 17 ? -15.016 15.562 3.111 1 72.88 17 VAL B O 1
ATOM 1963 N N . ALA B 1 18 ? -13.719 16.906 1.969 1 62.5 18 ALA B N 1
ATOM 1964 C CA . ALA B 1 18 ? -12.75 17 3.055 1 62.5 18 ALA B CA 1
ATOM 1965 C C . ALA B 1 18 ? -13.375 17.609 4.301 1 62.5 18 ALA B C 1
ATOM 1967 O O . ALA B 1 18 ? -13.125 17.156 5.418 1 62.5 18 ALA B O 1
ATOM 1968 N N . ASP B 1 19 ? -14.133 18.578 4.051 1 69.25 19 ASP B N 1
ATOM 1969 C CA . ASP B 1 19 ? -14.766 19.281 5.164 1 69.25 19 ASP B CA 1
ATOM 1970 C C . ASP B 1 19 ? -15.766 18.391 5.891 1 69.25 19 ASP B C 1
ATOM 1972 O O . ASP B 1 19 ? -15.781 18.344 7.121 1 69.25 19 ASP B O 1
ATOM 1976 N N . ILE B 1 20 ? -16.578 17.703 5.199 1 76.44 20 ILE B N 1
ATOM 1977 C CA . ILE B 1 20 ? -17.578 16.828 5.812 1 76.44 20 ILE B CA 1
ATOM 1978 C C . ILE B 1 20 ? -16.875 15.68 6.535 1 76.44 20 ILE B C 1
ATOM 1980 O O . ILE B 1 20 ? -17.266 15.305 7.641 1 76.44 20 ILE B O 1
ATOM 1984 N N . GLN B 1 21 ? -15.867 15.211 5.918 1 68.06 21 GLN B N 1
ATOM 1985 C CA . GLN B 1 21 ? -15.094 14.148 6.543 1 68.06 21 GLN B CA 1
ATOM 1986 C C . GLN B 1 21 ? -14.547 14.586 7.898 1 68.06 21 GLN B C 1
ATOM 1988 O O . GLN B 1 21 ? -14.648 13.852 8.883 1 68.06 21 GLN B O 1
ATOM 1993 N N . ALA B 1 22 ? -14.039 15.719 7.914 1 61.22 22 ALA B N 1
ATOM 1994 C CA . ALA B 1 22 ? -13.484 16.266 9.148 1 61.22 22 ALA B CA 1
ATOM 1995 C C . ALA B 1 22 ? -14.562 16.406 10.219 1 61.22 22 ALA B C 1
ATOM 1997 O O . ALA B 1 22 ? -14.328 16.094 11.391 1 61.22 22 ALA B O 1
ATOM 1998 N N . SER B 1 23 ? -15.656 16.875 9.758 1 69 23 SER B N 1
ATOM 1999 C CA . SER B 1 23 ? -16.766 17.062 10.695 1 69 23 SER B CA 1
ATOM 2000 C C . SER B 1 23 ? -17.219 15.719 11.273 1 69 23 SER B C 1
ATOM 2002 O O . SER B 1 23 ? -17.484 15.617 12.477 1 69 23 SER B O 1
ATOM 2004 N N . ILE B 1 24 ? -17.266 14.773 10.445 1 69.81 24 ILE B N 1
ATOM 2005 C CA . ILE B 1 24 ? -17.672 13.438 10.883 1 69.81 24 ILE B CA 1
ATOM 2006 C C . ILE B 1 24 ? -16.656 12.891 11.883 1 69.81 24 ILE B C 1
ATOM 2008 O O . ILE B 1 24 ? -17.031 12.414 12.961 1 69.81 24 ILE B O 1
ATOM 2012 N N . LEU B 1 25 ? -15.461 13.031 11.578 1 58.09 25 LEU B N 1
ATOM 2013 C CA . LEU B 1 25 ? -14.398 12.453 12.398 1 58.09 25 LEU B CA 1
ATOM 2014 C C . LEU B 1 25 ? -14.312 13.156 13.75 1 58.09 25 LEU B C 1
ATOM 2016 O O . LEU B 1 25 ? -13.977 12.531 14.758 1 58.09 25 LEU B O 1
ATOM 2020 N N . LYS B 1 26 ? -14.672 14.344 13.695 1 54.19 26 LYS B N 1
ATOM 2021 C CA . LYS B 1 26 ? -14.5 15.164 14.891 1 54.19 26 LYS B CA 1
ATOM 2022 C C . LYS B 1 26 ? -15.742 15.102 15.781 1 54.19 26 LYS B C 1
ATOM 2024 O O . LYS B 1 26 ? -15.633 15.047 17 1 54.19 26 LYS B O 1
ATOM 2029 N N . ASN B 1 27 ? -16.766 15.055 15.07 1 59.84 27 ASN B N 1
ATOM 2030 C CA . ASN B 1 27 ? -17.922 15.461 15.859 1 59.84 27 ASN B CA 1
ATOM 2031 C C . ASN B 1 27 ? -19.047 14.43 15.781 1 59.84 27 ASN B C 1
ATOM 2033 O O . ASN B 1 27 ? -20.094 14.602 16.406 1 59.84 27 ASN B O 1
ATOM 2037 N N . MET B 1 28 ? -18.766 13.438 14.977 1 65.44 28 MET B N 1
ATOM 2038 C CA . MET B 1 28 ? -19.938 12.594 14.75 1 65.44 28 MET B CA 1
ATOM 2039 C C . MET B 1 28 ? -19.641 11.141 15.109 1 65.44 28 MET B C 1
ATOM 2041 O O . MET B 1 28 ? -18.484 10.75 15.211 1 65.44 28 MET B O 1
ATOM 2045 N N . GLN B 1 29 ? -20.562 10.477 15.516 1 63.78 29 GLN B N 1
ATOM 2046 C CA . GLN B 1 29 ? -20.5 9.047 15.812 1 63.78 29 GLN B CA 1
ATOM 2047 C C . GLN B 1 29 ? -21.266 8.234 14.773 1 63.78 29 GLN B C 1
ATOM 2049 O O . GLN B 1 29 ? -22.109 8.766 14.055 1 63.78 29 GLN B O 1
ATOM 2054 N N . THR B 1 30 ? -20.688 6.969 14.625 1 66.5 30 THR B N 1
ATOM 2055 C CA . THR B 1 30 ? -21.406 6.066 13.742 1 66.5 30 THR B CA 1
ATOM 2056 C C . THR B 1 30 ? -22.906 6.145 14 1 66.5 30 THR B C 1
ATOM 2058 O O . THR B 1 30 ? -23.344 6.129 15.148 1 66.5 30 THR B O 1
ATOM 2061 N N . GLY B 1 31 ? -23.641 6.285 12.93 1 76.5 31 GLY B N 1
ATOM 2062 C CA . GLY B 1 31 ? -25.078 6.344 13.039 1 76.5 31 GLY B CA 1
ATOM 2063 C C . GLY B 1 31 ? -25.625 7.762 13.031 1 76.5 31 GLY B C 1
ATOM 2064 O O . GLY B 1 31 ? -26.812 7.973 12.797 1 76.5 31 GLY B O 1
ATOM 2065 N N . ASP B 1 32 ? -24.828 8.742 13.359 1 80.5 32 ASP B N 1
ATOM 2066 C CA . ASP B 1 32 ? -25.25 10.133 13.367 1 80.5 32 ASP B CA 1
ATOM 2067 C C . ASP B 1 32 ? -25.734 10.57 11.984 1 80.5 32 ASP B C 1
ATOM 2069 O O . ASP B 1 32 ? -25.141 10.188 10.969 1 80.5 32 ASP B O 1
ATOM 2073 N N . LYS B 1 33 ? -26.891 11.328 11.992 1 88.94 33 LYS B N 1
ATOM 2074 C CA . LYS B 1 33 ? -27.422 11.844 10.734 1 88.94 33 LYS B CA 1
ATOM 2075 C C . LYS B 1 33 ? -26.672 13.102 10.297 1 88.94 33 LYS B C 1
ATOM 2077 O O . LYS B 1 33 ? -26.453 14.016 11.094 1 88.94 33 LYS B O 1
ATOM 2082 N N . LEU B 1 34 ? -26.234 13.102 9.047 1 89.88 34 LEU B N 1
ATOM 2083 C CA . LEU B 1 34 ? -25.609 14.297 8.477 1 89.88 34 LEU B CA 1
ATOM 2084 C C . LEU B 1 34 ? -26.656 15.336 8.109 1 89.88 34 LEU B C 1
ATOM 2086 O O . LEU B 1 34 ? -27.828 14.992 7.898 1 89.88 34 LEU B O 1
ATOM 2090 N N . PRO B 1 35 ? -26.234 16.578 8.031 1 91.75 35 PRO B N 1
ATOM 2091 C CA . PRO B 1 35 ? -27.125 17.609 7.484 1 91.75 35 PRO B CA 1
ATOM 2092 C C . PRO B 1 35 ? -27.672 17.234 6.105 1 91.75 35 PRO B C 1
ATOM 2094 O O . PRO B 1 35 ? -27.047 16.469 5.375 1 91.75 35 PRO B O 1
ATOM 2097 N N . SER B 1 36 ? -28.859 17.688 5.812 1 91.62 36 SER B N 1
ATOM 2098 C CA . SER B 1 36 ? -29.484 17.422 4.523 1 91.62 36 SER B CA 1
ATOM 2099 C C . SER B 1 36 ? -28.641 17.984 3.377 1 91.62 36 SER B C 1
ATOM 2101 O O . SER B 1 36 ? -27.812 18.875 3.588 1 91.62 36 SER B O 1
ATOM 2103 N N . GLU B 1 37 ? -28.844 17.422 2.195 1 91.81 37 GLU B N 1
ATOM 2104 C CA . GLU B 1 37 ? -28.156 17.906 1 1 91.81 37 GLU B CA 1
ATOM 2105 C C . GLU B 1 37 ? -28.391 19.406 0.805 1 91.81 37 GLU B C 1
ATOM 2107 O O . GLU B 1 37 ? -27.484 20.141 0.438 1 91.81 37 GLU B O 1
ATOM 2112 N N . ALA B 1 38 ? -29.703 19.844 1.09 1 91.69 38 ALA B N 1
ATOM 2113 C CA . ALA B 1 38 ? -30.047 21.266 0.979 1 91.69 38 ALA B CA 1
ATOM 2114 C C . ALA B 1 38 ? -29.266 22.094 1.993 1 91.69 38 ALA B C 1
ATOM 2116 O O . ALA B 1 38 ? -28.797 23.188 1.675 1 91.69 38 ALA B O 1
ATOM 2117 N N . ALA B 1 39 ? -29.172 21.641 3.197 1 93.44 39 ALA B N 1
ATOM 2118 C CA . ALA B 1 39 ? -28.438 22.344 4.242 1 93.44 39 ALA B CA 1
ATOM 2119 C C . ALA B 1 39 ? -26.953 22.484 3.867 1 93.44 39 ALA B C 1
ATOM 2121 O O . ALA B 1 39 ? -26.375 23.562 4.035 1 93.44 39 ALA B O 1
ATOM 2122 N N . TYR B 1 40 ? -26.312 21.391 3.348 1 91.88 40 TYR B N 1
ATOM 2123 C CA . TYR B 1 40 ? -24.922 21.438 2.926 1 91.88 40 TYR B CA 1
ATOM 2124 C C . TYR B 1 40 ? -24.719 22.391 1.757 1 91.88 40 TYR B C 1
ATOM 2126 O O . TYR B 1 40 ? -23.734 23.125 1.697 1 91.88 40 TYR B O 1
ATOM 2134 N N . ALA B 1 41 ? -25.688 22.375 0.864 1 92.06 41 ALA B N 1
ATOM 2135 C CA . ALA B 1 41 ? -25.609 23.266 -0.287 1 92.06 41 ALA B CA 1
ATOM 2136 C C . ALA B 1 41 ? -25.578 24.719 0.156 1 92.06 41 ALA B C 1
ATOM 2138 O O . ALA B 1 41 ? -24.812 25.531 -0.379 1 92.06 41 ALA B O 1
ATOM 2139 N N . ARG B 1 42 ? -26.453 25.078 1.104 1 91.62 42 ARG B N 1
ATOM 2140 C CA . ARG B 1 42 ? -26.469 26.438 1.66 1 91.62 42 ARG B CA 1
ATOM 2141 C C . ARG B 1 42 ? -25.172 26.734 2.398 1 91.62 42 ARG B C 1
ATOM 2143 O O . ARG B 1 42 ? -24.609 27.828 2.244 1 91.62 42 ARG B O 1
ATOM 2150 N N . GLN B 1 43 ? -24.734 25.766 3.158 1 88.81 43 GLN B N 1
ATOM 2151 C CA . GLN B 1 43 ? -23.547 25.938 3.99 1 88.81 43 GLN B CA 1
ATOM 2152 C C . GLN B 1 43 ? -22.312 26.219 3.137 1 88.81 43 GLN B C 1
ATOM 2154 O O . GLN B 1 43 ? -21.484 27.078 3.482 1 88.81 43 GLN B O 1
ATOM 2159 N N . TYR B 1 44 ? -22.156 25.484 2.002 1 86.12 44 TYR B N 1
ATOM 2160 C CA . TYR B 1 44 ? -20.938 25.562 1.197 1 86.12 44 TYR B CA 1
ATOM 2161 C C . TYR B 1 44 ? -21.156 26.438 -0.033 1 86.12 44 TYR B C 1
ATOM 2163 O O . TYR B 1 44 ? -20.234 26.641 -0.83 1 86.12 44 TYR B O 1
ATOM 2171 N N . ASP B 1 45 ? -22.281 26.953 -0.167 1 89.06 45 ASP B N 1
ATOM 2172 C CA . ASP B 1 45 ? -22.641 27.812 -1.285 1 89.06 45 ASP B CA 1
ATOM 2173 C C . ASP B 1 45 ? -22.359 27.141 -2.621 1 89.06 45 ASP B C 1
ATOM 2175 O O . ASP B 1 45 ? -21.672 27.688 -3.479 1 89.06 45 ASP B O 1
ATOM 2179 N N . VAL B 1 46 ? -22.875 25.906 -2.756 1 87.5 46 VAL B N 1
ATOM 2180 C CA . VAL B 1 46 ? -22.75 25.141 -3.986 1 87.5 46 VAL B CA 1
ATOM 2181 C C . VAL B 1 46 ? -24.109 24.5 -4.34 1 87.5 46 VAL B C 1
ATOM 2183 O O . VAL B 1 46 ? -25.062 24.594 -3.568 1 87.5 46 VAL B O 1
ATOM 2186 N N . THR B 1 47 ? -24.172 23.922 -5.512 1 88.38 47 THR B N 1
ATOM 2187 C CA . THR B 1 47 ? -25.391 23.281 -5.969 1 88.38 47 THR B CA 1
ATOM 2188 C C . THR B 1 47 ? -25.594 21.938 -5.273 1 88.38 47 THR B C 1
ATOM 2190 O O . THR B 1 47 ? -24.641 21.359 -4.77 1 88.38 47 THR B O 1
ATOM 2193 N N . ARG B 1 48 ? -26.859 21.5 -5.199 1 89.12 48 ARG B N 1
ATOM 2194 C CA . ARG B 1 48 ? -27.203 20.203 -4.629 1 89.12 48 ARG B CA 1
ATOM 2195 C C . ARG B 1 48 ? -26.484 19.078 -5.363 1 89.12 48 ARG B C 1
ATOM 2197 O O . ARG B 1 48 ? -26.094 18.078 -4.754 1 89.12 48 ARG B O 1
ATOM 2204 N N . SER B 1 49 ? -26.266 19.312 -6.625 1 88.12 49 SER B N 1
ATOM 2205 C CA . SER B 1 49 ? -25.594 18.281 -7.414 1 88.12 49 SER B CA 1
ATOM 2206 C C . SER B 1 49 ? -24.156 18.078 -6.945 1 88.12 49 SER B C 1
ATOM 2208 O O . SER B 1 49 ? -23.672 16.953 -6.883 1 88.12 49 SER B O 1
ATOM 2210 N N . THR B 1 50 ? -23.547 19.109 -6.617 1 84.19 50 THR B N 1
ATOM 2211 C CA . THR B 1 50 ? -22.188 19.047 -6.098 1 84.19 50 THR B CA 1
ATOM 2212 C C . THR B 1 50 ? -22.141 18.297 -4.766 1 84.19 50 THR B C 1
ATOM 2214 O O . THR B 1 50 ? -21.25 17.484 -4.535 1 84.19 50 THR B O 1
ATOM 2217 N N . ILE B 1 51 ? -23.109 18.609 -3.934 1 89.19 51 ILE B N 1
ATOM 2218 C CA . ILE B 1 51 ? -23.188 17.969 -2.629 1 89.19 51 ILE B CA 1
ATOM 2219 C C . ILE B 1 51 ? -23.469 16.469 -2.809 1 89.19 51 ILE B C 1
ATOM 2221 O O . ILE B 1 51 ? -22.859 15.633 -2.137 1 89.19 51 ILE B O 1
ATOM 2225 N N . GLN B 1 52 ? -24.328 16.172 -3.74 1 87.56 52 GLN B N 1
ATOM 2226 C CA . GLN B 1 52 ? -24.641 14.781 -4.004 1 87.56 52 GLN B CA 1
ATOM 2227 C C . GLN B 1 52 ? -23.406 13.992 -4.414 1 87.56 52 GLN B C 1
ATOM 2229 O O . GLN B 1 52 ? -23.188 12.883 -3.934 1 87.56 52 GLN B O 1
ATOM 2234 N N . LYS B 1 53 ? -22.641 14.602 -5.219 1 80.88 53 LYS B N 1
ATOM 2235 C CA . LYS B 1 53 ? -21.422 13.961 -5.66 1 80.88 53 LYS B CA 1
ATOM 2236 C C . LYS B 1 53 ? -20.422 13.812 -4.508 1 80.88 53 LYS B C 1
ATOM 2238 O O . LYS B 1 53 ? -19.766 12.781 -4.379 1 80.88 53 LYS B O 1
ATOM 2243 N N . ALA B 1 54 ? -20.375 14.836 -3.768 1 81.12 54 ALA B N 1
ATOM 2244 C CA . ALA B 1 54 ? -19.5 14.797 -2.6 1 81.12 54 ALA B CA 1
ATOM 2245 C C . ALA B 1 54 ? -19.922 13.688 -1.636 1 81.12 54 ALA B C 1
ATOM 2247 O O . ALA B 1 54 ? -19.078 12.953 -1.123 1 81.12 54 ALA B O 1
ATOM 2248 N N . LEU B 1 55 ? -21.266 13.602 -1.358 1 85.19 55 LEU B N 1
ATOM 2249 C CA . LEU B 1 55 ? -21.766 12.586 -0.443 1 85.19 55 LEU B CA 1
ATOM 2250 C C . LEU B 1 55 ? -21.578 11.188 -1.025 1 85.19 55 LEU B C 1
ATOM 2252 O O . LEU B 1 55 ? -21.328 10.234 -0.288 1 85.19 55 LEU B O 1
ATOM 2256 N N . LYS B 1 56 ? -21.641 11.148 -2.287 1 80.44 56 LYS B N 1
ATOM 2257 C CA . LYS B 1 56 ? -21.375 9.867 -2.934 1 80.44 56 LYS B CA 1
ATOM 2258 C C . LYS B 1 56 ? -19.922 9.438 -2.725 1 80.44 56 LYS B C 1
ATOM 2260 O O . LYS B 1 56 ? -19.641 8.266 -2.457 1 80.44 56 LYS B O 1
ATOM 2265 N N . ASP B 1 57 ? -19.094 10.383 -2.865 1 68.81 57 ASP B N 1
ATOM 2266 C CA . ASP B 1 57 ? -17.688 10.102 -2.572 1 68.81 57 ASP B CA 1
ATOM 2267 C C . ASP B 1 57 ? -17.516 9.555 -1.156 1 68.81 57 ASP B C 1
ATOM 2269 O O . ASP B 1 57 ? -16.797 8.578 -0.944 1 68.81 57 ASP B O 1
ATOM 2273 N N . LEU B 1 58 ? -18.141 10.195 -0.185 1 71.38 58 LEU B N 1
ATOM 2274 C CA . LEU B 1 58 ? -18.062 9.789 1.213 1 71.38 58 LEU B CA 1
ATOM 2275 C C . LEU B 1 58 ? -18.656 8.398 1.409 1 71.38 58 LEU B C 1
ATOM 2277 O O . LEU B 1 58 ? -18.156 7.613 2.215 1 71.38 58 LEU B O 1
ATOM 2281 N N . GLU B 1 59 ? -19.703 8.148 0.695 1 74.31 59 GLU B N 1
ATOM 2282 C CA . GLU B 1 59 ? -20.312 6.824 0.748 1 74.31 59 GLU B CA 1
ATOM 2283 C C . GLU B 1 59 ? -19.375 5.758 0.192 1 74.31 59 GLU B C 1
ATOM 2285 O O . GLU B 1 59 ? -19.219 4.684 0.777 1 74.31 59 GLU B O 1
ATOM 2290 N N . ASP B 1 60 ? -18.812 6.18 -0.847 1 62.59 60 ASP B N 1
ATOM 2291 C CA . ASP B 1 60 ? -17.875 5.258 -1.479 1 62.59 60 ASP B CA 1
ATOM 2292 C C . ASP B 1 60 ? -16.703 4.953 -0.554 1 62.59 60 ASP B C 1
ATOM 2294 O O . ASP B 1 60 ? -16.141 3.85 -0.584 1 62.59 60 ASP B O 1
ATOM 2298 N N . LEU B 1 61 ? -16.453 5.938 0.244 1 55.78 61 LEU B N 1
ATOM 2299 C CA . LEU B 1 61 ? -15.391 5.793 1.23 1 55.78 61 LEU B CA 1
ATOM 2300 C C . LEU B 1 61 ? -15.891 5.051 2.465 1 55.78 61 LEU B C 1
ATOM 2302 O O . LEU B 1 61 ? -15.164 4.914 3.449 1 55.78 61 LEU B O 1
ATOM 2306 N N . GLN B 1 62 ? -17.125 4.68 2.514 1 60.59 62 GLN B N 1
ATOM 2307 C CA . GLN B 1 62 ? -17.797 3.941 3.578 1 60.59 62 GLN B CA 1
ATOM 2308 C C . GLN B 1 62 ? -17.875 4.77 4.859 1 60.59 62 GLN B C 1
ATOM 2310 O O . GLN B 1 62 ? -17.859 4.219 5.961 1 60.59 62 GLN B O 1
ATOM 2315 N N . MET B 1 63 ? -17.781 6.027 4.719 1 65.38 63 MET B N 1
ATOM 2316 C CA . MET B 1 63 ? -17.875 6.895 5.891 1 65.38 63 MET B CA 1
ATOM 2317 C C . MET B 1 63 ? -19.344 7.145 6.266 1 65.38 63 MET B C 1
ATOM 2319 O O . MET B 1 63 ? -19.656 7.371 7.434 1 65.38 63 MET B O 1
ATOM 2323 N N . ILE B 1 64 ? -20.109 7.109 5.203 1 76.19 64 ILE B N 1
ATOM 2324 C CA . ILE B 1 64 ? -21.531 7.387 5.457 1 76.19 64 ILE B CA 1
ATOM 2325 C C . ILE B 1 64 ? -22.391 6.391 4.695 1 76.19 64 ILE B C 1
ATOM 2327 O O . ILE B 1 64 ? -21.922 5.73 3.766 1 76.19 64 ILE B O 1
ATOM 2331 N N . ASP B 1 65 ? -23.547 6.113 5.137 1 79 65 ASP B N 1
ATOM 2332 C CA . ASP B 1 65 ? -24.625 5.414 4.43 1 79 65 ASP B CA 1
ATOM 2333 C C . ASP B 1 65 ? -25.688 6.391 3.953 1 79 65 ASP B C 1
ATOM 2335 O O . ASP B 1 65 ? -26.203 7.195 4.738 1 79 65 ASP B O 1
ATOM 2339 N N . ARG B 1 66 ? -25.875 6.316 2.648 1 84.5 66 ARG B N 1
ATOM 2340 C CA . ARG B 1 66 ? -26.953 7.152 2.111 1 84.5 66 ARG B CA 1
ATOM 2341 C C . ARG B 1 66 ? -28.234 6.359 1.963 1 84.5 66 ARG B C 1
ATOM 2343 O O . ARG B 1 66 ? -28.281 5.34 1.271 1 84.5 66 ARG B O 1
ATOM 2350 N N . VAL B 1 67 ? -29.312 6.73 2.662 1 81.25 67 VAL B N 1
ATOM 2351 C CA . VAL B 1 67 ? -30.594 6.055 2.637 1 81.25 67 VAL B CA 1
ATOM 2352 C C . VAL B 1 67 ? -31.625 6.934 1.925 1 81.25 67 VAL B C 1
ATOM 2354 O O . VAL B 1 67 ? -31.859 8.078 2.324 1 81.25 67 VAL B O 1
ATOM 2357 N N . GLN B 1 68 ? -32.125 6.363 0.889 1 80.5 68 GLN B N 1
ATOM 2358 C CA . GLN B 1 68 ? -33.125 7.102 0.111 1 80.5 68 GLN B CA 1
ATOM 2359 C C . GLN B 1 68 ? -34.281 7.555 0.99 1 80.5 68 GLN B C 1
ATOM 2361 O O . GLN B 1 68 ? -34.875 6.746 1.703 1 80.5 68 GLN B O 1
ATOM 2366 N N . GLY B 1 69 ? -34.562 8.789 0.946 1 81.81 69 GLY B N 1
ATOM 2367 C CA . GLY B 1 69 ? -35.688 9.359 1.642 1 81.81 69 GLY B CA 1
ATOM 2368 C C . GLY B 1 69 ? -35.438 9.633 3.107 1 81.81 69 GLY B C 1
ATOM 2369 O O . GLY B 1 69 ? -36.25 10.242 3.793 1 81.81 69 GLY B O 1
ATOM 2370 N N . LYS B 1 70 ? -34.406 9.172 3.758 1 84 70 LYS B N 1
ATOM 2371 C CA . LYS B 1 70 ? -34.125 9.336 5.184 1 84 70 LYS B CA 1
ATOM 2372 C C . LYS B 1 70 ? -32.906 10.234 5.406 1 84 70 LYS B C 1
ATOM 2374 O O . LYS B 1 70 ? -32.906 11.047 6.336 1 84 70 LYS B O 1
ATOM 2379 N N . GLY B 1 71 ? -31.953 10.109 4.539 1 89.62 71 GLY B N 1
ATOM 2380 C CA . GLY B 1 71 ? -30.781 10.945 4.695 1 89.62 71 GLY B CA 1
ATOM 2381 C C . GLY B 1 71 ? -29.484 10.156 4.676 1 89.62 71 GLY B C 1
ATOM 2382 O O . GLY B 1 71 ? -29.453 9.023 4.195 1 89.62 71 GLY B O 1
ATOM 2383 N N . SER B 1 72 ? -28.359 10.859 5.004 1 88.75 72 SER B N 1
ATOM 2384 C CA . SER B 1 72 ? -27.031 10.266 5.09 1 88.75 72 SER B CA 1
ATOM 2385 C C . SER B 1 72 ? -26.594 10.078 6.543 1 88.75 72 SER B C 1
ATOM 2387 O O . SER B 1 72 ? -26.797 10.969 7.371 1 88.75 72 SER B O 1
ATOM 2389 N N . PHE B 1 73 ? -26.094 8.93 6.91 1 85.56 73 PHE B N 1
ATOM 2390 C CA . PHE B 1 73 ? -25.734 8.586 8.281 1 85.56 73 PHE B CA 1
ATOM 2391 C C . PHE B 1 73 ? -24.266 8.172 8.359 1 85.56 73 PHE B C 1
ATOM 2393 O O . PHE B 1 73 ? -23.75 7.496 7.461 1 85.56 73 PHE B O 1
ATOM 2400 N N . VAL B 1 74 ? -23.703 8.719 9.547 1 74.44 74 VAL B N 1
ATOM 2401 C CA . VAL B 1 74 ? -22.312 8.336 9.781 1 74.44 74 VAL B CA 1
ATOM 2402 C C . VAL B 1 74 ? -22.219 6.828 9.977 1 74.44 74 VAL B C 1
ATOM 2404 O O . VAL B 1 74 ? -23 6.246 10.742 1 74.44 74 VAL B O 1
ATOM 2407 N N . LYS B 1 75 ? -21.609 6.199 9.227 1 62.28 75 LYS B N 1
ATOM 2408 C CA . LYS B 1 75 ? -21.406 4.762 9.367 1 62.28 75 LYS B CA 1
ATOM 2409 C C . LYS B 1 75 ? -20.203 4.457 10.266 1 62.28 75 LYS B C 1
ATOM 2411 O O . LYS B 1 75 ? -20.328 3.705 11.234 1 62.28 75 LYS B O 1
ATOM 2416 N N . LEU B 1 76 ? -18.891 4.621 9.883 1 49.44 76 LEU B N 1
ATOM 2417 C CA . LEU B 1 76 ? -17.734 4.324 10.711 1 49.44 76 LEU B CA 1
ATOM 2418 C C . LEU B 1 76 ? -17 5.605 11.094 1 49.44 76 LEU B C 1
ATOM 2420 O O . LEU B 1 76 ? -16.75 6.465 10.242 1 49.44 76 LEU B O 1
ATOM 2424 N N . THR B 1 77 ? -17.266 6.176 12.32 1 43.69 77 THR B N 1
ATOM 2425 C CA . THR B 1 77 ? -16.688 7.402 12.859 1 43.69 77 THR B CA 1
ATOM 2426 C C . THR B 1 77 ? -15.188 7.441 12.586 1 43.69 77 THR B C 1
ATOM 2428 O O . THR B 1 77 ? -14.609 8.516 12.422 1 43.69 77 THR B O 1
ATOM 2431 N N . LYS B 1 78 ? -14.445 6.629 13.375 1 37.62 78 LYS B N 1
ATOM 2432 C CA . LYS B 1 78 ? -13.008 6.898 13.43 1 37.62 78 LYS B CA 1
ATOM 2433 C C . LYS B 1 78 ? -12.328 6.5 12.125 1 37.62 78 LYS B C 1
ATOM 2435 O O . LYS B 1 78 ? -11.906 5.352 11.961 1 37.62 78 LYS B O 1
ATOM 2440 N N . PRO B 1 79 ? -12.797 7.082 11.18 1 37.28 79 PRO B N 1
ATOM 2441 C CA . PRO B 1 79 ? -12.195 6.688 9.906 1 37.28 79 PRO B CA 1
ATOM 2442 C C . PRO B 1 79 ? -10.672 6.73 9.938 1 37.28 79 PRO B C 1
ATOM 2444 O O . PRO B 1 79 ? -10.086 7.652 10.508 1 37.28 79 PRO B O 1
ATOM 2447 N N . LYS B 1 80 ? -10.18 5.613 10.25 1 43.28 80 LYS B N 1
ATOM 2448 C CA . LYS B 1 80 ? -8.75 5.699 9.969 1 43.28 80 LYS B CA 1
ATOM 2449 C C . LYS B 1 80 ? -8.484 6.59 8.758 1 43.28 80 LYS B C 1
ATOM 2451 O O . LYS B 1 80 ? -9.359 6.773 7.91 1 43.28 80 LYS B O 1
ATOM 2456 N N . ILE B 1 81 ? -7.734 7.617 9.094 1 41.06 81 ILE B N 1
ATOM 2457 C CA . ILE B 1 81 ? -7.344 8.57 8.062 1 41.06 81 ILE B CA 1
ATOM 2458 C C . ILE B 1 81 ? -6.738 7.828 6.871 1 41.06 81 ILE B C 1
ATOM 2460 O O . ILE B 1 81 ? -5.734 7.129 7.016 1 41.06 81 ILE B O 1
ATOM 2464 N N . ASP B 1 82 ? -7.496 7.777 5.828 1 44.41 82 ASP B N 1
ATOM 2465 C CA . ASP B 1 82 ? -7 7.152 4.605 1 44.41 82 ASP B CA 1
ATOM 2466 C C . ASP B 1 82 ? -5.73 7.84 4.113 1 44.41 82 ASP B C 1
ATOM 2468 O O . ASP B 1 82 ? -5.746 9.031 3.789 1 44.41 82 ASP B O 1
ATOM 2472 N N . MET B 1 83 ? -4.637 7.371 4.488 1 45.66 83 MET B N 1
ATOM 2473 C CA . MET B 1 83 ? -3.4 7.883 3.904 1 45.66 83 MET B CA 1
ATOM 2474 C C . MET B 1 83 ? -3.27 7.457 2.445 1 45.66 83 MET B C 1
ATOM 2476 O O . MET B 1 83 ? -3.166 6.266 2.148 1 45.66 83 MET B O 1
ATOM 2480 N N . PHE B 1 84 ? -4.168 8.008 1.615 1 43.56 84 PHE B N 1
ATOM 2481 C CA . PHE B 1 84 ? -4.102 7.617 0.212 1 43.56 84 PHE B CA 1
ATOM 2482 C C . PHE B 1 84 ? -2.705 7.859 -0.35 1 43.56 84 PHE B C 1
ATOM 2484 O O . PHE B 1 84 ? -2.09 6.949 -0.91 1 43.56 84 PHE B O 1
ATOM 2491 N N . ASN B 1 85 ? -2.652 9.133 -0.899 1 43.09 85 ASN B N 1
ATOM 2492 C CA . ASN B 1 85 ? -1.674 9.602 -1.873 1 43.09 85 ASN B CA 1
ATOM 2493 C C . ASN B 1 85 ? -0.477 10.258 -1.191 1 43.09 85 ASN B C 1
ATOM 2495 O O . ASN B 1 85 ? -0.641 11.016 -0.232 1 43.09 85 ASN B O 1
ATOM 2499 N N . PHE B 1 86 ? 0.424 9.297 -1.068 1 46.31 86 PHE B N 1
ATOM 2500 C CA . PHE B 1 86 ? 1.695 9.844 -0.614 1 46.31 86 PHE B CA 1
ATOM 2501 C C . PHE B 1 86 ? 1.793 11.328 -0.953 1 46.31 86 PHE B C 1
ATOM 2503 O O . PHE B 1 86 ? 2.879 11.836 -1.247 1 46.31 86 PHE B O 1
ATOM 2510 N N . LYS B 1 87 ? 0.608 11.898 -0.987 1 49.47 87 LYS B N 1
ATOM 2511 C CA . LYS B 1 87 ? 0.76 13.352 -1.02 1 49.47 87 LYS B CA 1
ATOM 2512 C C . LYS B 1 87 ? 1.291 13.883 0.31 1 49.47 87 LYS B C 1
ATOM 2514 O O . LYS B 1 87 ? 1.31 13.156 1.308 1 49.47 87 LYS B O 1
ATOM 2519 N N . GLY B 1 88 ? 1.939 15.062 0.331 1 58.12 88 GLY B N 1
ATOM 2520 C CA . GLY B 1 88 ? 2.471 15.672 1.541 1 58.12 88 GLY B CA 1
ATOM 2521 C C . GLY B 1 88 ? 1.48 15.672 2.691 1 58.12 88 GLY B C 1
ATOM 2522 O O . GLY B 1 88 ? 0.269 15.742 2.475 1 58.12 88 GLY B O 1
ATOM 2523 N N . PHE B 1 89 ? 1.763 15.18 3.854 1 59.91 89 PHE B N 1
ATOM 2524 C CA . PHE B 1 89 ? 0.977 15.117 5.078 1 59.91 89 PHE B CA 1
ATOM 2525 C C . PHE B 1 89 ? 0.132 16.375 5.242 1 59.91 89 PHE B C 1
ATOM 2527 O O . PHE B 1 89 ? -1.05 16.297 5.586 1 59.91 89 PHE B O 1
ATOM 2534 N N . SER B 1 90 ? 0.829 17.469 4.883 1 58.84 90 SER B N 1
ATOM 2535 C CA . SER B 1 90 ? 0.134 18.734 5.062 1 58.84 90 SER B CA 1
ATOM 2536 C C . SER B 1 90 ? -1.082 18.844 4.148 1 58.84 90 SER B C 1
ATOM 2538 O O . SER B 1 90 ? -2.145 19.312 4.57 1 58.84 90 SER B O 1
ATOM 2540 N N . ASP B 1 91 ? -0.858 18.453 2.957 1 57.59 91 ASP B N 1
ATOM 2541 C CA . ASP B 1 91 ? -1.957 18.484 1.996 1 57.59 91 ASP B CA 1
ATOM 2542 C C . ASP B 1 91 ? -3.1 17.562 2.432 1 57.59 91 ASP B C 1
ATOM 2544 O O . ASP B 1 91 ? -4.27 17.922 2.309 1 57.59 91 ASP B O 1
ATOM 2548 N N . TYR B 1 92 ? -2.773 16.594 3.018 1 59.84 92 TYR B N 1
ATOM 2549 C CA . TYR B 1 92 ? -3.746 15.625 3.504 1 59.84 92 TYR B CA 1
ATOM 2550 C C . TYR B 1 92 ? -4.551 16.188 4.668 1 59.84 92 TYR B C 1
ATOM 2552 O O . TYR B 1 92 ? -5.777 16.078 4.695 1 59.84 92 TYR B O 1
ATOM 2560 N N . ALA B 1 93 ? -3.793 16.688 5.598 1 58.78 93 ALA B N 1
ATOM 2561 C CA . ALA B 1 93 ? -4.449 17.281 6.762 1 58.78 93 ALA B CA 1
ATOM 2562 C C . ALA B 1 93 ? -5.414 18.375 6.34 1 58.78 93 ALA B C 1
ATOM 2564 O O . ALA B 1 93 ? -6.523 18.484 6.871 1 58.78 93 ALA B O 1
ATOM 2565 N N . LEU B 1 94 ? -4.953 19.125 5.348 1 56 94 LEU B N 1
ATOM 2566 C CA . LEU B 1 94 ? -5.773 20.219 4.863 1 56 94 LEU B CA 1
ATOM 2567 C C . LEU B 1 94 ? -7.035 19.703 4.184 1 56 94 LEU B C 1
ATOM 2569 O O . LEU B 1 94 ? -8.117 20.281 4.348 1 56 94 LEU B O 1
ATOM 2573 N N . GLN B 1 95 ? -6.816 18.656 3.568 1 54.03 95 GLN B N 1
ATOM 2574 C CA . GLN B 1 95 ? -7.953 18.047 2.889 1 54.03 95 GLN B CA 1
ATOM 2575 C C . GLN B 1 95 ? -8.984 17.531 3.891 1 54.03 95 GLN B C 1
ATOM 2577 O O . GLN B 1 95 ? -10.18 17.547 3.617 1 54.03 95 GLN B O 1
ATOM 2582 N N . LEU B 1 96 ? -8.492 17.203 5.051 1 57 96 LEU B N 1
ATOM 2583 C CA . LEU B 1 96 ? -9.352 16.672 6.102 1 57 96 LEU B CA 1
ATOM 2584 C C . LEU B 1 96 ? -9.945 17.797 6.934 1 57 96 LEU B C 1
ATOM 2586 O O . LEU B 1 96 ? -10.805 17.562 7.793 1 57 96 LEU B O 1
ATOM 2590 N N . GLY B 1 97 ? -9.602 18.984 6.539 1 56.97 97 GLY B N 1
ATOM 2591 C CA . GLY B 1 97 ? -10.086 20.125 7.293 1 56.97 97 GLY B CA 1
ATOM 2592 C C . GLY B 1 97 ? -9.5 20.219 8.688 1 56.97 97 GLY B C 1
ATOM 2593 O O . GLY B 1 97 ? -10.148 20.703 9.609 1 56.97 97 GLY B O 1
ATOM 2594 N N . THR B 1 98 ? -8.555 19.578 8.93 1 66.5 98 THR B N 1
ATOM 2595 C CA . THR B 1 98 ? -7.855 19.609 10.211 1 66.5 98 THR B CA 1
ATOM 2596 C C . THR B 1 98 ? -6.516 20.312 10.086 1 66.5 98 THR B C 1
ATOM 2598 O O . THR B 1 98 ? -6.066 20.625 8.977 1 66.5 98 THR B O 1
ATOM 2601 N N . THR B 1 99 ? -6.109 20.781 11.258 1 73.62 99 THR B N 1
ATOM 2602 C CA . THR B 1 99 ? -4.82 21.469 11.266 1 73.62 99 THR B CA 1
ATOM 2603 C C . THR B 1 99 ? -3.684 20.453 11.445 1 73.62 99 THR B C 1
ATOM 2605 O O . THR B 1 99 ? -3.666 19.703 12.422 1 73.62 99 THR B O 1
ATOM 2608 N N . PRO B 1 100 ? -2.867 20.453 10.5 1 80.56 100 PRO B N 1
ATOM 2609 C CA . PRO B 1 100 ? -1.716 19.562 10.688 1 80.56 100 PRO B CA 1
ATOM 2610 C C . PRO B 1 100 ? -0.777 20.047 11.789 1 80.56 100 PRO B C 1
ATOM 2612 O O . PRO B 1 100 ? -0.586 21.25 11.969 1 80.56 100 PRO B O 1
ATOM 2615 N N . VAL B 1 101 ? -0.381 19.156 12.602 1 86.75 101 VAL B N 1
ATOM 2616 C CA . VAL B 1 101 ? 0.609 19.422 13.641 1 86.75 101 VAL B CA 1
ATOM 2617 C C . VAL B 1 101 ? 1.877 18.625 13.375 1 86.75 101 VAL B C 1
ATOM 2619 O O . VAL B 1 101 ? 1.804 17.453 12.984 1 86.75 101 VAL B O 1
ATOM 2622 N N . THR B 1 102 ? 2.973 19.312 13.461 1 91.56 102 THR B N 1
ATOM 2623 C CA . THR B 1 102 ? 4.262 18.656 13.281 1 91.56 102 THR B CA 1
ATOM 2624 C C . THR B 1 102 ? 5.195 18.969 14.453 1 91.56 102 THR B C 1
ATOM 2626 O O . THR B 1 102 ? 5.352 20.125 14.828 1 91.56 102 THR B O 1
ATOM 2629 N N . ARG B 1 103 ? 5.746 18 15.086 1 94.81 103 ARG B N 1
ATOM 2630 C CA . ARG B 1 103 ? 6.801 18.141 16.094 1 94.81 103 ARG B CA 1
ATOM 2631 C C . ARG B 1 103 ? 8.109 17.516 15.602 1 94.81 103 ARG B C 1
ATOM 2633 O O . ARG B 1 103 ? 8.148 16.344 15.258 1 94.81 103 ARG B O 1
ATOM 2640 N N . VAL B 1 104 ? 9.133 18.312 15.586 1 96.94 104 VAL B N 1
ATOM 2641 C CA . VAL B 1 104 ? 10.438 17.812 15.172 1 96.94 104 VAL B CA 1
ATOM 2642 C C . VAL B 1 104 ? 11.117 17.109 16.344 1 96.94 104 VAL B C 1
ATOM 2644 O O . VAL B 1 104 ? 11.344 17.719 17.391 1 96.94 104 VAL B O 1
ATOM 2647 N N . LEU B 1 105 ? 11.414 15.898 16.172 1 96.94 105 LEU B N 1
ATOM 2648 C CA . LEU B 1 105 ? 12.047 15.109 17.234 1 96.94 105 LEU B CA 1
ATOM 2649 C C . LEU B 1 105 ? 13.562 15.133 17.078 1 96.94 105 LEU B C 1
ATOM 2651 O O . LEU B 1 105 ? 14.289 15.062 18.078 1 96.94 105 LEU B O 1
ATOM 2655 N N . LYS B 1 106 ? 13.984 15.055 15.867 1 95.88 106 LYS B N 1
ATOM 2656 C CA . LYS B 1 106 ? 15.406 15.039 15.539 1 95.88 106 LYS B CA 1
ATOM 2657 C C . LYS B 1 106 ? 15.688 15.789 14.242 1 95.88 106 LYS B C 1
ATOM 2659 O O . LYS B 1 106 ? 14.93 15.68 13.281 1 95.88 106 LYS B O 1
ATOM 2664 N N . GLN B 1 107 ? 16.641 16.609 14.234 1 96.19 107 GLN B N 1
ATOM 2665 C CA . GLN B 1 107 ? 17.188 17.297 13.07 1 96.19 107 GLN B CA 1
ATOM 2666 C C . GLN B 1 107 ? 18.703 17.406 13.156 1 96.19 107 GLN B C 1
ATOM 2668 O O . GLN B 1 107 ? 19.234 18.281 13.828 1 96.19 107 GLN B O 1
ATOM 2673 N N . GLU B 1 108 ? 19.344 16.562 12.5 1 96.38 108 GLU B N 1
ATOM 2674 C CA . GLU B 1 108 ? 20.797 16.453 12.633 1 96.38 108 GLU B CA 1
ATOM 2675 C C . GLU B 1 108 ? 21.453 16.203 11.281 1 96.38 108 GLU B C 1
ATOM 2677 O O . GLU B 1 108 ? 20.797 15.766 10.336 1 96.38 108 GLU B O 1
ATOM 2682 N N . ILE B 1 109 ? 22.688 16.547 11.297 1 96.19 109 ILE B N 1
ATOM 2683 C CA . ILE B 1 109 ? 23.469 16.312 10.094 1 96.19 109 ILE B CA 1
ATOM 2684 C C . ILE B 1 109 ? 24.422 15.148 10.32 1 96.19 109 ILE B C 1
ATOM 2686 O O . ILE B 1 109 ? 25.188 15.148 11.289 1 96.19 109 ILE B O 1
ATOM 2690 N N . VAL B 1 110 ? 24.312 14.172 9.492 1 95.19 110 VAL B N 1
ATOM 2691 C CA . VAL B 1 110 ? 25.219 13.023 9.523 1 95.19 110 VAL B CA 1
ATOM 2692 C C . VAL B 1 110 ? 25.797 12.781 8.133 1 95.19 110 VAL B C 1
ATOM 2694 O O . VAL B 1 110 ? 25.047 12.531 7.18 1 95.19 110 VAL B O 1
ATOM 2697 N N . ASP B 1 111 ? 27.125 12.828 7.934 1 94.25 111 ASP B N 1
ATOM 2698 C CA . ASP B 1 111 ? 27.797 12.562 6.672 1 94.25 111 ASP B CA 1
ATOM 2699 C C . ASP B 1 111 ? 27.156 13.352 5.527 1 94.25 111 ASP B C 1
ATOM 2701 O O . ASP B 1 111 ? 26.781 12.766 4.508 1 94.25 111 ASP B O 1
ATOM 2705 N N . HIS B 1 112 ? 26.891 14.586 5.719 1 93.38 112 HIS B N 1
ATOM 2706 C CA . HIS B 1 112 ? 26.359 15.547 4.758 1 93.38 112 HIS B CA 1
ATOM 2707 C C . HIS B 1 112 ? 24.891 15.266 4.441 1 93.38 112 HIS B C 1
ATOM 2709 O O . HIS B 1 112 ? 24.375 15.734 3.43 1 93.38 112 HIS B O 1
ATOM 2715 N N . HIS B 1 113 ? 24.266 14.469 5.277 1 96.38 113 HIS B N 1
ATOM 2716 C CA . HIS B 1 113 ? 22.844 14.234 5.137 1 96.38 113 HIS B CA 1
ATOM 2717 C C . HIS B 1 113 ? 22.062 14.844 6.305 1 96.38 113 HIS B C 1
ATOM 2719 O O . HIS B 1 113 ? 22.5 14.75 7.457 1 96.38 113 HIS B O 1
ATOM 2725 N N . LEU B 1 114 ? 21.047 15.516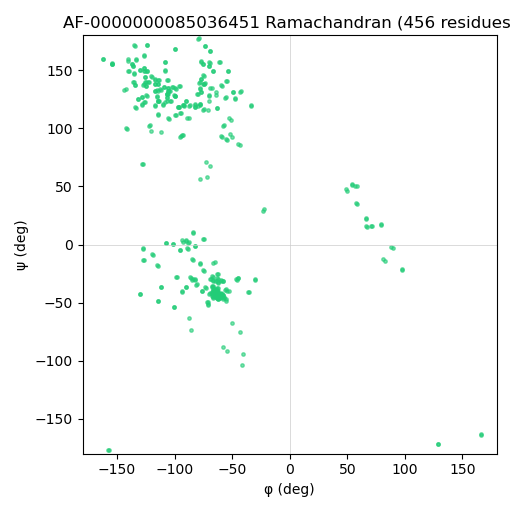 5.945 1 97.38 114 LEU B N 1
ATOM 2726 C CA . LEU B 1 114 ? 20.094 15.938 6.973 1 97.38 114 LEU B CA 1
ATOM 2727 C C . LEU B 1 114 ? 19.188 14.781 7.375 1 97.38 114 LEU B C 1
ATOM 2729 O O . LEU B 1 114 ? 18.5 14.203 6.523 1 97.38 114 LEU B O 1
ATOM 2733 N N . ILE B 1 115 ? 19.188 14.383 8.617 1 97.81 115 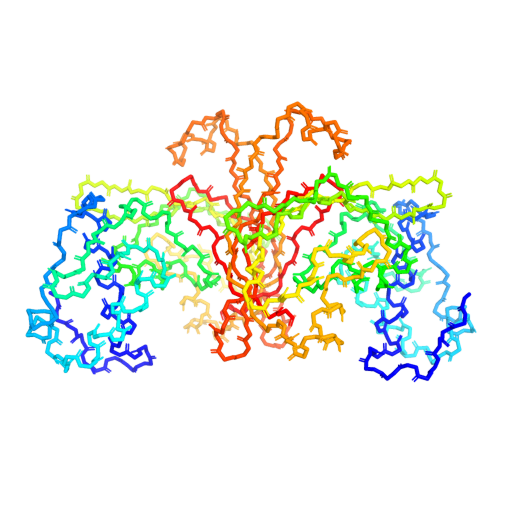ILE B N 1
ATOM 2734 C CA . ILE B 1 115 ? 18.25 13.43 9.18 1 97.81 115 ILE B CA 1
ATOM 2735 C C . ILE B 1 115 ? 17.156 14.18 9.938 1 97.81 115 ILE B C 1
ATOM 2737 O O . ILE B 1 115 ? 17.422 14.836 10.945 1 97.81 115 ILE B O 1
ATOM 2741 N N . LEU B 1 116 ? 15.977 14.133 9.406 1 97.44 116 LEU B N 1
ATOM 2742 C CA . LEU B 1 116 ? 14.828 14.836 9.969 1 97.44 116 LEU B CA 1
ATOM 2743 C C . LEU B 1 116 ? 13.773 13.852 10.461 1 97.44 116 LEU B C 1
ATOM 2745 O O . LEU B 1 116 ? 13.203 13.102 9.672 1 97.44 116 LEU B O 1
ATOM 2749 N N . GLN B 1 117 ? 13.57 13.781 11.758 1 97.31 117 GLN B N 1
ATOM 2750 C CA . GLN B 1 117 ? 12.516 12.961 12.352 1 97.31 117 GLN B CA 1
ATOM 2751 C C . GLN B 1 117 ? 11.375 13.828 12.875 1 97.31 117 GLN B C 1
ATOM 2753 O O . GLN B 1 117 ? 11.602 14.781 13.617 1 97.31 117 GLN B O 1
ATOM 2758 N N . ARG B 1 118 ? 10.211 13.477 12.5 1 95.75 118 ARG B N 1
ATOM 2759 C CA . ARG B 1 118 ? 9.055 14.289 12.859 1 95.75 118 ARG B CA 1
ATOM 2760 C C . ARG B 1 118 ? 7.902 13.406 13.336 1 95.75 118 ARG B C 1
ATOM 2762 O O . ARG B 1 118 ? 7.668 12.328 12.789 1 95.75 118 ARG B O 1
ATOM 2769 N N . LEU B 1 119 ? 7.254 13.867 14.344 1 95.44 119 LEU B N 1
ATOM 2770 C CA . LEU B 1 119 ? 5.961 13.336 14.766 1 95.44 119 LEU B CA 1
ATOM 2771 C C . LEU B 1 119 ? 4.82 14.18 14.203 1 95.44 119 LEU B C 1
ATOM 2773 O O . LEU B 1 119 ? 4.734 15.383 14.492 1 95.44 119 LEU B O 1
ATOM 2777 N N . ARG B 1 120 ? 4.027 13.523 13.422 1 90.06 120 ARG B N 1
ATOM 2778 C CA . ARG B 1 120 ? 2.984 14.273 12.734 1 90.06 120 ARG B CA 1
ATOM 2779 C C . ARG B 1 120 ? 1.597 13.805 13.164 1 90.06 120 ARG B C 1
ATOM 2781 O O . ARG B 1 120 ? 1.382 12.617 13.406 1 90.06 120 ARG B O 1
ATOM 2788 N N . GLY B 1 121 ? 0.767 14.781 13.25 1 86.44 121 GLY B N 1
ATOM 2789 C CA . GLY B 1 121 ? -0.601 14.516 13.664 1 86.44 121 GLY B CA 1
ATOM 2790 C C . GLY B 1 121 ? -1.577 15.594 13.227 1 86.44 121 GLY B C 1
ATOM 2791 O O . GLY B 1 121 ? -1.237 16.438 12.398 1 86.44 121 GLY B O 1
ATOM 2792 N N . ILE B 1 122 ? -2.764 15.398 13.633 1 78.44 122 ILE B N 1
ATOM 2793 C CA . ILE B 1 122 ? -3.805 16.375 13.336 1 78.44 122 ILE B CA 1
ATOM 2794 C C . ILE B 1 122 ? -4.465 16.828 14.641 1 78.44 122 ILE B C 1
ATOM 2796 O O . ILE B 1 122 ? -4.633 16.047 15.57 1 78.44 122 ILE B O 1
ATOM 2800 N N . LYS B 1 123 ? -4.609 18.125 14.609 1 79.56 123 LYS B N 1
ATOM 2801 C CA . LYS B 1 123 ? -5.316 18.688 15.75 1 79.56 123 LYS B CA 1
ATOM 2802 C C . LYS B 1 123 ? -6.828 18.578 15.578 1 79.56 123 LYS B C 1
ATOM 2804 O O . LYS B 1 123 ? -7.367 18.953 14.531 1 79.56 123 LYS B O 1
ATOM 2809 N N . THR B 1 124 ? -7.359 17.875 16.484 1 66.12 124 THR B N 1
ATOM 2810 C CA . THR B 1 124 ? -8.812 17.875 16.578 1 66.12 124 THR B CA 1
ATOM 2811 C C . THR B 1 124 ? -9.297 18.812 17.672 1 66.12 124 THR B C 1
ATOM 2813 O O . THR B 1 124 ? -8.484 19.453 18.344 1 66.12 124 THR B O 1
ATOM 2816 N N . SER B 1 125 ? -10.516 19.125 17.781 1 62.69 125 SER B N 1
ATOM 2817 C CA . SER B 1 125 ? -11.07 20.094 18.719 1 62.69 125 SER B CA 1
ATOM 2818 C C . SER B 1 125 ? -10.484 19.891 20.109 1 62.69 125 SER B C 1
ATOM 2820 O O . SER B 1 125 ? -10.281 20.859 20.844 1 62.69 125 SER B O 1
ATOM 2822 N N . ASP B 1 126 ? -10.125 18.781 20.438 1 69.19 126 ASP B N 1
ATOM 2823 C CA . ASP B 1 126 ? -9.805 18.578 21.844 1 69.19 126 ASP B CA 1
ATOM 2824 C C . ASP B 1 126 ? -8.414 17.953 22.016 1 69.19 126 ASP B C 1
ATOM 2826 O O . ASP B 1 126 ? -7.859 17.938 23.109 1 69.19 126 ASP B O 1
ATOM 2830 N N . GLU B 1 127 ? -7.934 17.5 20.953 1 79.38 127 GLU B N 1
ATOM 2831 C CA . GLU B 1 127 ? -6.672 16.797 21.141 1 79.38 127 GLU B CA 1
ATOM 2832 C C . GLU B 1 127 ? -5.91 16.641 19.828 1 79.38 127 GLU B C 1
ATOM 2834 O O . GLU B 1 127 ? -6.441 16.953 18.766 1 79.38 127 GLU B O 1
ATOM 2839 N N . VAL B 1 128 ? -4.672 16.422 20.062 1 85.62 128 VAL B N 1
ATOM 2840 C CA . VAL B 1 128 ? -3.855 16.094 18.891 1 85.62 128 VAL B CA 1
ATOM 2841 C C . VAL B 1 128 ? -3.797 14.578 18.719 1 85.62 128 VAL B C 1
ATOM 2843 O O . VAL B 1 128 ? -3.48 13.852 19.672 1 85.62 128 VAL B O 1
ATOM 2846 N N . VAL B 1 129 ? -4.246 14.141 17.625 1 81.19 129 VAL B N 1
ATOM 2847 C CA . VAL B 1 129 ? -4.117 12.734 17.266 1 81.19 129 VAL B CA 1
ATOM 2848 C C . VAL B 1 129 ? -2.832 12.516 16.469 1 81.19 129 VAL B C 1
ATOM 2850 O O . VAL B 1 129 ? -2.639 13.125 15.414 1 81.19 129 VAL B O 1
ATOM 2853 N N . GLN B 1 130 ? -1.971 11.656 17.062 1 89.06 130 GLN B N 1
ATOM 2854 C CA . GLN B 1 130 ? -0.724 11.359 16.359 1 89.06 130 GLN B CA 1
ATOM 2855 C C . GLN B 1 130 ? -0.952 10.367 15.227 1 89.06 130 GLN B C 1
ATOM 2857 O O . GLN B 1 130 ? -1.582 9.32 15.422 1 89.06 130 GLN B O 1
ATOM 2862 N N . LEU B 1 131 ? -0.364 10.672 14.078 1 86.31 131 LEU B N 1
ATOM 2863 C CA . LEU B 1 131 ? -0.654 9.844 12.914 1 86.31 131 LEU B CA 1
ATOM 2864 C C . LEU B 1 131 ? 0.594 9.102 12.453 1 86.31 131 LEU B C 1
ATOM 2866 O O . LEU B 1 131 ? 0.551 7.891 12.227 1 86.31 131 LEU B O 1
ATOM 2870 N N . THR B 1 132 ? 1.673 9.859 12.328 1 91.38 132 THR B N 1
ATOM 2871 C CA . THR B 1 132 ? 2.836 9.195 11.75 1 91.38 132 THR B CA 1
ATOM 2872 C C . THR B 1 132 ? 4.113 9.625 12.469 1 91.38 132 THR B C 1
ATOM 2874 O O . THR B 1 132 ? 4.18 10.727 13.023 1 91.38 132 THR B O 1
ATOM 2877 N N . LEU B 1 133 ? 5.031 8.781 12.523 1 95.12 133 LEU B N 1
ATOM 2878 C CA . LEU B 1 133 ? 6.434 9.039 12.828 1 95.12 133 LEU B CA 1
ATOM 2879 C C . LEU B 1 133 ? 7.289 8.961 11.57 1 95.12 133 LEU B C 1
ATOM 2881 O O . LEU B 1 133 ? 7.504 7.871 11.031 1 95.12 133 LEU B O 1
ATOM 2885 N N . ASP B 1 134 ? 7.738 10.109 11.141 1 94.06 134 ASP B N 1
ATOM 2886 C CA . ASP B 1 134 ? 8.422 10.227 9.852 1 94.06 134 ASP B CA 1
ATOM 2887 C C . ASP B 1 134 ? 9.922 10.422 10.047 1 94.06 134 ASP B C 1
ATOM 2889 O O . ASP B 1 134 ? 10.352 11.156 10.945 1 94.06 134 ASP B O 1
ATOM 2893 N N . GLU B 1 135 ? 10.656 9.812 9.211 1 96.38 135 GLU B N 1
ATOM 2894 C CA . GLU B 1 135 ? 12.086 10.094 9.109 1 96.38 135 GLU B CA 1
ATOM 2895 C C . GLU B 1 135 ? 12.5 10.312 7.656 1 96.38 135 GLU B C 1
ATOM 2897 O O . GLU B 1 135 ? 12.195 9.5 6.785 1 96.38 135 GLU B O 1
ATOM 2902 N N . SER B 1 136 ? 13.094 11.414 7.43 1 95.75 136 SER B N 1
ATOM 2903 C CA . SER B 1 136 ? 13.57 11.773 6.098 1 95.75 136 SER B CA 1
ATOM 2904 C C . SER B 1 136 ? 15.086 11.93 6.078 1 95.75 136 SER B C 1
ATOM 2906 O O . SER B 1 136 ? 15.672 12.477 7.012 1 95.75 136 SER B O 1
ATOM 2908 N N . HIS B 1 137 ? 15.664 11.453 5.082 1 97.06 137 HIS B N 1
ATOM 2909 C CA . HIS B 1 137 ? 17.078 11.633 4.797 1 97.06 137 HIS B CA 1
ATOM 2910 C C . HIS B 1 137 ? 17.297 12.398 3.496 1 97.06 137 HIS B C 1
ATOM 2912 O O . HIS B 1 137 ? 16.875 11.953 2.43 1 97.06 137 HIS B O 1
ATOM 2918 N N . LEU B 1 138 ? 17.953 13.555 3.646 1 97.12 138 LEU B N 1
ATOM 2919 C CA . LEU B 1 138 ? 18.188 14.406 2.486 1 97.12 138 LEU B CA 1
ATOM 2920 C C . LEU B 1 138 ? 19.656 14.758 2.344 1 97.12 138 LEU B C 1
ATOM 2922 O O . LEU B 1 138 ? 20.328 15.039 3.338 1 97.12 138 LEU B O 1
ATOM 2926 N N . ASN B 1 139 ? 20.125 14.727 1.167 1 96.25 139 ASN B N 1
ATOM 2927 C CA . ASN B 1 139 ? 21.5 15.094 0.881 1 96.25 139 ASN B CA 1
ATOM 2928 C C . ASN B 1 139 ? 21.688 16.609 0.863 1 96.25 139 ASN B C 1
ATOM 2930 O O . ASN B 1 139 ? 21.156 17.297 -0.011 1 96.25 139 ASN B O 1
ATOM 2934 N N . LEU B 1 140 ? 22.578 17.062 1.739 1 96.25 140 LEU B N 1
ATOM 2935 C CA . LEU B 1 140 ? 22.75 18.516 1.87 1 96.25 140 LEU B CA 1
ATOM 2936 C C . LEU B 1 140 ? 23.594 19.062 0.731 1 96.25 140 LEU B C 1
ATOM 2938 O O . LEU B 1 140 ? 23.625 20.281 0.508 1 96.25 140 LEU B O 1
ATOM 2942 N N . GLU B 1 141 ? 24.297 18.203 0.057 1 94.75 141 GLU B N 1
ATOM 2943 C CA . GLU B 1 141 ? 24.984 18.656 -1.149 1 94.75 141 GLU B CA 1
ATOM 2944 C C . GLU B 1 141 ? 23.984 19.125 -2.205 1 94.75 141 GLU B C 1
ATOM 2946 O O . GLU B 1 141 ? 24.266 20.062 -2.969 1 94.75 141 GLU B O 1
ATOM 2951 N N . GLN B 1 142 ? 22.859 18.531 -2.215 1 94.25 142 GLN B N 1
ATOM 2952 C CA . GLN B 1 142 ? 21.797 18.891 -3.145 1 94.25 142 GLN B CA 1
ATOM 2953 C C . GLN B 1 142 ? 20.938 20.031 -2.588 1 94.25 142 GLN B C 1
ATOM 2955 O O . GLN B 1 142 ? 20.375 20.812 -3.35 1 94.25 142 GLN B O 1
ATOM 2960 N N . PHE B 1 143 ? 20.875 20.109 -1.314 1 96.25 143 PHE B N 1
ATOM 2961 C CA . PHE B 1 143 ? 20.016 21.094 -0.658 1 96.25 143 PHE B CA 1
ATOM 2962 C C . PHE B 1 143 ? 20.812 21.891 0.373 1 96.25 143 PHE B C 1
ATOM 2964 O O . PHE B 1 143 ? 20.516 21.828 1.568 1 96.25 143 PHE B O 1
ATOM 2971 N N . PRO B 1 144 ? 21.688 22.688 -0.091 1 95.25 144 PRO B N 1
ATOM 2972 C CA . PRO B 1 144 ? 22.516 23.453 0.857 1 95.25 144 PRO B CA 1
ATOM 2973 C C . PRO B 1 144 ? 21.688 24.422 1.705 1 95.25 144 PRO B C 1
ATOM 2975 O O . PRO B 1 144 ? 20.891 25.188 1.168 1 95.25 144 PRO B O 1
ATOM 2978 N N . GLY B 1 145 ? 21.906 24.328 3.033 1 95.06 145 GLY B N 1
ATOM 2979 C CA . GLY B 1 145 ? 21.234 25.266 3.928 1 95.06 145 GLY B CA 1
ATOM 2980 C C . GLY B 1 145 ? 19.891 24.781 4.406 1 95.06 145 GLY B C 1
ATOM 2981 O O . GLY B 1 145 ? 19.25 25.406 5.25 1 95.06 145 GLY B O 1
ATOM 2982 N N . LEU B 1 146 ? 19.469 23.641 3.932 1 95.94 146 LEU B N 1
ATOM 2983 C CA . LEU B 1 146 ? 18.156 23.094 4.297 1 95.94 146 LEU B CA 1
ATOM 2984 C C . LEU B 1 146 ? 18.062 22.875 5.801 1 95.94 146 LEU B C 1
ATOM 2986 O O . LEU B 1 146 ? 16.984 23.016 6.383 1 95.94 146 LEU B O 1
ATOM 2990 N N . GLU B 1 147 ? 19.172 22.578 6.426 1 94.62 147 GLU B N 1
ATOM 2991 C CA . GLU B 1 147 ? 19.219 22.25 7.848 1 94.62 147 GLU B CA 1
ATOM 2992 C C . GLU B 1 147 ? 18.844 23.469 8.695 1 94.62 147 GLU B C 1
ATOM 2994 O O . GLU B 1 147 ? 18.547 23.344 9.883 1 94.62 147 GLU B O 1
ATOM 2999 N N . GLN B 1 148 ? 18.859 24.609 8.109 1 93.88 148 GLN B N 1
ATOM 3000 C CA . GLN B 1 148 ? 18.578 25.844 8.836 1 93.88 148 GLN B CA 1
ATOM 3001 C C . GLN B 1 148 ? 17.062 26.109 8.906 1 93.88 148 GLN B C 1
ATOM 3003 O O . GLN B 1 148 ? 16.625 26.953 9.68 1 93.88 148 GLN B O 1
ATOM 3008 N N . THR B 1 149 ? 16.359 25.406 8.156 1 94.06 149 THR B N 1
ATOM 3009 C CA . THR B 1 149 ? 14.922 25.609 8.109 1 94.06 149 THR B CA 1
ATOM 3010 C C . THR B 1 149 ? 14.25 24.984 9.336 1 94.06 149 THR B C 1
ATOM 3012 O O . THR B 1 149 ? 14.641 23.906 9.773 1 94.06 149 THR B O 1
ATOM 3015 N N . ASP B 1 150 ? 13.203 25.688 9.852 1 93.19 150 ASP B N 1
ATOM 3016 C CA . ASP B 1 150 ? 12.375 25.156 10.93 1 93.19 150 ASP B CA 1
ATOM 3017 C C . ASP B 1 150 ? 11.219 24.312 10.375 1 93.19 150 ASP B C 1
ATOM 3019 O O . ASP B 1 150 ? 10.219 24.859 9.922 1 93.19 150 ASP B O 1
ATOM 3023 N N . PHE B 1 151 ? 11.328 23.062 10.578 1 91.81 151 PHE B N 1
ATOM 3024 C CA . PHE B 1 151 ? 10.359 22.188 9.938 1 91.81 151 PHE B CA 1
ATOM 3025 C C . PHE B 1 151 ? 9.188 21.891 10.867 1 91.81 151 PHE B C 1
ATOM 3027 O O . PHE B 1 151 ? 8.305 21.094 10.531 1 91.81 151 PHE B O 1
ATOM 3034 N N . GLU B 1 152 ? 9.125 22.453 12.008 1 89.81 152 GLU B N 1
ATOM 3035 C CA . GLU B 1 152 ? 7.898 22.453 12.797 1 89.81 152 GLU B CA 1
ATOM 3036 C C . GLU B 1 152 ? 6.883 23.438 12.227 1 89.81 152 GLU B C 1
ATOM 3038 O O . GLU B 1 152 ? 5.676 23.266 12.406 1 89.81 152 GLU B O 1
ATOM 3043 N N . GLN B 1 153 ? 7.441 24.391 11.477 1 87.12 153 GLN B N 1
ATOM 3044 C CA . GLN B 1 153 ? 6.582 25.453 10.969 1 87.12 153 GLN B CA 1
ATOM 3045 C C . GLN B 1 153 ? 6.488 25.422 9.445 1 87.12 153 GLN B C 1
ATOM 3047 O O . GLN B 1 153 ? 5.59 26.031 8.859 1 87.12 153 GLN B O 1
ATOM 3052 N N . ASN B 1 154 ? 7.414 24.75 8.898 1 85.62 154 ASN B N 1
ATOM 3053 C CA . ASN B 1 154 ? 7.453 24.719 7.438 1 85.62 154 ASN B CA 1
ATOM 3054 C C . ASN B 1 154 ? 7.328 23.281 6.906 1 85.62 154 ASN B C 1
ATOM 3056 O O . ASN B 1 154 ? 7.871 22.359 7.5 1 85.62 154 ASN B O 1
ATOM 3060 N N . SER B 1 155 ? 6.648 23.219 5.781 1 84.19 155 SER B N 1
ATOM 3061 C CA . SER B 1 155 ? 6.543 21.953 5.074 1 84.19 155 SER B CA 1
ATOM 3062 C C . SER B 1 155 ? 7.82 21.625 4.309 1 84.19 155 SER B C 1
ATOM 3064 O O . SER B 1 155 ? 8.367 22.484 3.615 1 84.19 155 SER B O 1
ATOM 3066 N N . LEU B 1 156 ? 8.281 20.422 4.48 1 90 156 LEU B N 1
ATOM 3067 C CA . LEU B 1 156 ? 9.484 20.016 3.771 1 90 156 LEU B CA 1
ATOM 3068 C C . LEU B 1 156 ? 9.305 20.172 2.264 1 90 156 LEU B C 1
ATOM 3070 O O . LEU B 1 156 ? 10.141 20.781 1.599 1 90 156 LEU B O 1
ATOM 3074 N N . TYR B 1 157 ? 8.227 19.734 1.804 1 85 157 TYR B N 1
ATOM 3075 C CA . TYR B 1 157 ? 8.031 19.734 0.358 1 85 157 TYR B CA 1
ATOM 3076 C C . TYR B 1 157 ? 7.812 21.156 -0.159 1 85 157 TYR B C 1
ATOM 3078 O O . TYR B 1 157 ? 8.266 21.5 -1.253 1 85 157 TYR B O 1
ATOM 3086 N N . GLN B 1 158 ? 7.137 21.891 0.579 1 82.06 158 GLN B N 1
ATOM 3087 C CA . GLN B 1 158 ? 7.008 23.297 0.198 1 82.06 158 GLN B CA 1
ATOM 3088 C C . GLN B 1 158 ? 8.367 23.984 0.163 1 82.06 158 GLN B C 1
ATOM 3090 O O . GLN B 1 158 ? 8.648 24.781 -0.735 1 82.06 158 GLN B O 1
ATOM 3095 N N . THR B 1 159 ? 9.203 23.734 1.14 1 91.44 159 THR B N 1
ATOM 3096 C CA . THR B 1 159 ? 10.539 24.312 1.205 1 91.44 159 THR B CA 1
ATOM 3097 C C . THR B 1 159 ? 11.375 23.875 0.008 1 91.44 159 THR B C 1
ATOM 3099 O O . THR B 1 159 ? 12.047 24.688 -0.621 1 91.44 159 THR B O 1
ATOM 3102 N N . LEU B 1 160 ? 11.281 22.578 -0.342 1 90.88 160 LEU B N 1
ATOM 3103 C CA . LEU B 1 160 ? 12.039 22.062 -1.479 1 90.88 160 LEU B CA 1
ATOM 3104 C C . LEU B 1 160 ? 11.602 22.734 -2.773 1 90.88 160 LEU B C 1
ATOM 3106 O O . LEU B 1 160 ? 12.445 23.109 -3.598 1 90.88 160 LEU B O 1
ATOM 3110 N N . ARG B 1 161 ? 10.367 22.938 -2.867 1 84.31 161 ARG B N 1
ATOM 3111 C CA . ARG B 1 161 ? 9.812 23.547 -4.074 1 84.31 161 ARG B CA 1
ATOM 3112 C C . ARG B 1 161 ? 10.18 25.031 -4.152 1 84.31 161 ARG B C 1
ATOM 3114 O O . ARG B 1 161 ? 10.656 25.5 -5.188 1 84.31 161 ARG B O 1
ATOM 3121 N N . SER B 1 162 ? 9.969 25.75 -3.125 1 88.06 162 SER B N 1
ATOM 3122 C CA . SER B 1 162 ? 10.102 27.203 -3.127 1 88.06 162 SER B CA 1
ATOM 3123 C C . SER B 1 162 ? 11.57 27.641 -3.1 1 88.06 162 SER B C 1
ATOM 3125 O O . SER B 1 162 ? 11.969 28.547 -3.822 1 88.06 162 SER B O 1
ATOM 3127 N N . GLN B 1 163 ? 12.383 26.984 -2.357 1 92.62 163 GLN B N 1
ATOM 3128 C CA . GLN B 1 163 ? 13.75 27.438 -2.137 1 92.62 163 GLN B CA 1
ATOM 3129 C C . GLN B 1 163 ? 14.727 26.719 -3.068 1 92.62 163 GLN B C 1
ATOM 3131 O O . GLN B 1 163 ? 15.742 27.297 -3.469 1 92.62 163 GLN B O 1
ATOM 3136 N N . PHE B 1 164 ? 14.406 25.531 -3.467 1 93.56 164 PHE B N 1
ATOM 3137 C CA . PHE B 1 164 ? 15.375 24.734 -4.215 1 93.56 164 PHE B CA 1
ATOM 3138 C C . PHE B 1 164 ? 14.836 24.391 -5.598 1 93.56 164 PHE B C 1
ATOM 3140 O O . PHE B 1 164 ? 15.555 23.812 -6.422 1 93.56 164 PHE B O 1
ATOM 3147 N N . LYS B 1 165 ? 13.609 24.688 -5.82 1 87.69 165 LYS B N 1
ATOM 3148 C CA . LYS B 1 165 ? 12.953 24.406 -7.098 1 87.69 165 LYS B CA 1
ATOM 3149 C C . LYS B 1 165 ? 13.016 22.922 -7.438 1 87.69 165 LYS B C 1
ATOM 3151 O O . LYS B 1 165 ? 13.32 22.547 -8.57 1 87.69 165 LYS B O 1
ATOM 3156 N N . VAL B 1 166 ? 12.922 22.141 -6.43 1 88.38 166 VAL B N 1
ATOM 3157 C CA . VAL B 1 166 ? 12.867 20.688 -6.582 1 88.38 166 VAL B CA 1
ATOM 3158 C C . VAL B 1 166 ? 11.445 20.203 -6.32 1 88.38 166 VAL B C 1
ATOM 3160 O O . VAL B 1 166 ? 10.828 20.562 -5.32 1 88.38 166 VAL B O 1
ATOM 3163 N N . TYR B 1 167 ? 10.992 19.391 -7.215 1 79.12 167 TYR B N 1
ATOM 3164 C CA . TYR B 1 167 ? 9.609 18.922 -7.176 1 79.12 167 TYR B CA 1
ATOM 3165 C C . TYR B 1 167 ? 9.547 17.406 -7.098 1 79.12 167 TYR B C 1
ATOM 3167 O O . TYR B 1 167 ? 9.75 16.719 -8.102 1 79.12 167 TYR B O 1
ATOM 3175 N N . PRO B 1 168 ? 9.266 16.891 -5.859 1 79.69 168 PRO B N 1
ATOM 3176 C CA . PRO B 1 168 ? 9.062 15.445 -5.77 1 79.69 168 PRO B CA 1
ATOM 3177 C C . PRO B 1 168 ? 7.98 14.938 -6.723 1 79.69 168 PRO B C 1
ATOM 3179 O O . PRO B 1 168 ? 6.938 15.586 -6.871 1 79.69 168 PRO B O 1
ATOM 3182 N N . ALA B 1 169 ? 8.211 13.758 -7.348 1 66.25 169 ALA B N 1
ATOM 3183 C CA . ALA B 1 169 ? 7.301 13.312 -8.398 1 66.25 169 ALA B CA 1
ATOM 3184 C C . ALA B 1 169 ? 6.852 11.875 -8.164 1 66.25 169 ALA B C 1
ATOM 3186 O O . ALA B 1 169 ? 5.68 11.547 -8.344 1 66.25 169 ALA B O 1
ATOM 3187 N N . THR B 1 170 ? 7.828 11.062 -7.773 1 66.5 170 THR B N 1
ATOM 3188 C CA . THR B 1 170 ? 7.504 9.648 -7.613 1 66.5 170 THR B CA 1
ATOM 3189 C C . THR B 1 170 ? 8.102 9.102 -6.32 1 66.5 170 THR B C 1
ATOM 3191 O O . THR B 1 170 ? 9.156 9.547 -5.879 1 66.5 170 THR B O 1
ATOM 3194 N N . ALA B 1 171 ? 7.426 8.195 -5.75 1 74.69 171 ALA B N 1
ATOM 3195 C CA . ALA B 1 171 ? 7.906 7.488 -4.562 1 74.69 171 ALA B CA 1
ATOM 3196 C C . ALA B 1 171 ? 7.879 5.977 -4.773 1 74.69 171 ALA B C 1
ATOM 3198 O O . ALA B 1 171 ? 6.867 5.422 -5.203 1 74.69 171 ALA B O 1
ATOM 3199 N N . ASN B 1 172 ? 8.969 5.375 -4.637 1 73.81 172 ASN B N 1
ATOM 3200 C CA . ASN B 1 172 ? 9.078 3.922 -4.59 1 73.81 172 ASN B CA 1
ATOM 3201 C C . ASN B 1 172 ? 9.07 3.402 -3.156 1 73.81 172 ASN B C 1
ATOM 3203 O O . ASN B 1 172 ? 10.008 3.641 -2.396 1 73.81 172 ASN B O 1
ATOM 3207 N N . LEU B 1 173 ? 8 2.686 -2.855 1 78.25 173 LEU B N 1
ATOM 3208 C CA . LEU B 1 173 ? 7.734 2.467 -1.437 1 78.25 173 LEU B CA 1
ATOM 3209 C C . LEU B 1 173 ? 7.594 0.978 -1.135 1 78.25 173 LEU B C 1
ATOM 3211 O O . LEU B 1 173 ? 7.09 0.218 -1.964 1 78.25 173 LEU B O 1
ATOM 3215 N N . LEU B 1 174 ? 8.055 0.6 -0.009 1 83.62 174 LEU B N 1
ATOM 3216 C CA . LEU B 1 174 ? 7.875 -0.722 0.58 1 83.62 174 LEU B CA 1
ATOM 3217 C C . LEU B 1 174 ? 7.039 -0.638 1.854 1 83.62 174 LEU B C 1
ATOM 3219 O O . LEU B 1 174 ? 7.371 0.118 2.77 1 83.62 174 LEU B O 1
ATOM 3223 N N . VAL B 1 175 ? 5.934 -1.402 1.859 1 86.75 175 VAL B N 1
ATOM 3224 C CA . VAL B 1 175 ? 5.082 -1.443 3.041 1 86.75 175 VAL B CA 1
ATOM 3225 C C . VAL B 1 175 ? 5.383 -2.699 3.855 1 86.75 175 VAL B C 1
ATOM 3227 O O . VAL B 1 175 ? 5.383 -3.809 3.316 1 86.75 175 VAL B O 1
ATOM 3230 N N . THR B 1 176 ? 5.645 -2.5 5.137 1 90.56 176 THR B N 1
ATOM 3231 C CA . THR B 1 176 ? 5.969 -3.613 6.023 1 90.56 176 THR B CA 1
ATOM 3232 C C . THR B 1 176 ? 5.191 -3.504 7.336 1 90.56 176 THR B C 1
ATOM 3234 O O . THR B 1 176 ? 5.039 -2.41 7.883 1 90.56 176 THR B O 1
ATOM 3237 N N . PRO B 1 177 ? 4.691 -4.656 7.754 1 93.69 177 PRO B N 1
ATOM 3238 C CA . PRO B 1 177 ? 4.156 -4.652 9.117 1 93.69 177 PRO B CA 1
ATOM 3239 C C . PRO B 1 177 ? 5.246 -4.738 10.18 1 93.69 177 PRO B C 1
ATOM 3241 O O . PRO B 1 177 ? 6.207 -5.496 10.023 1 93.69 177 PRO B O 1
ATOM 3244 N N . ILE B 1 178 ? 5.102 -3.977 11.25 1 94.25 178 ILE B N 1
ATOM 3245 C CA . ILE B 1 178 ? 6.102 -4.012 12.312 1 94.25 178 ILE B CA 1
ATOM 3246 C C . ILE B 1 178 ? 5.41 -4.035 13.672 1 94.25 178 ILE B C 1
ATOM 3248 O O . ILE B 1 178 ? 4.254 -3.621 13.797 1 94.25 178 ILE B O 1
ATOM 3252 N N . MET B 1 179 ? 6.18 -4.582 14.641 1 94.56 179 MET B N 1
ATOM 3253 C CA . MET B 1 179 ? 5.863 -4.277 16.031 1 94.56 179 MET B CA 1
ATOM 3254 C C . MET B 1 179 ? 6.613 -3.029 16.5 1 94.56 179 MET B C 1
ATOM 3256 O O . MET B 1 179 ? 7.832 -2.945 16.359 1 94.56 179 MET B O 1
ATOM 3260 N N . PRO B 1 180 ? 5.871 -2.08 16.953 1 94.62 180 PRO B N 1
ATOM 3261 C CA . PRO B 1 180 ? 6.582 -0.881 17.406 1 94.62 180 PRO B CA 1
ATOM 3262 C C . PRO B 1 180 ? 7.434 -1.131 18.641 1 94.62 180 PRO B C 1
ATOM 3264 O O . PRO B 1 180 ? 7.086 -1.978 19.469 1 94.62 180 PRO B O 1
ATOM 3267 N N . THR B 1 181 ? 8.539 -0.372 18.75 1 95.44 181 THR B N 1
ATOM 3268 C CA . THR B 1 181 ? 9.266 -0.321 20 1 95.44 181 THR B CA 1
ATOM 3269 C C . THR B 1 181 ? 8.461 0.418 21.062 1 95.44 181 THR B C 1
ATOM 3271 O O . THR B 1 181 ? 7.492 1.112 20.75 1 95.44 181 THR B O 1
ATOM 3274 N N . VAL B 1 182 ? 8.906 0.274 22.266 1 95.81 182 VAL B N 1
ATOM 3275 C CA . VAL B 1 182 ? 8.242 0.976 23.375 1 95.81 182 VAL B CA 1
ATOM 3276 C C . VAL B 1 182 ? 8.266 2.48 23.10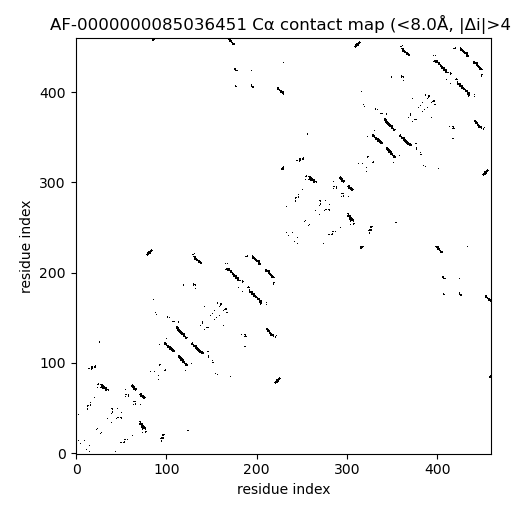9 1 95.81 182 VAL B C 1
ATOM 3278 O O . VAL B 1 182 ? 7.25 3.16 23.281 1 95.81 182 VAL B O 1
ATOM 3281 N N . ALA B 1 183 ? 9.375 2.99 22.672 1 96.31 183 ALA B N 1
ATOM 3282 C CA . ALA B 1 183 ? 9.531 4.414 22.391 1 96.31 183 ALA B CA 1
ATOM 3283 C C . ALA B 1 183 ? 8.594 4.855 21.266 1 96.31 183 ALA B C 1
ATOM 3285 O O . ALA B 1 183 ? 7.945 5.898 21.359 1 96.31 183 ALA B O 1
ATOM 3286 N N . GLN B 1 184 ? 8.531 4.117 20.203 1 96.19 184 GLN B N 1
ATOM 3287 C CA . GLN B 1 184 ? 7.656 4.418 19.078 1 96.19 184 GLN B CA 1
ATOM 3288 C C . GLN B 1 184 ? 6.191 4.422 19.5 1 96.19 184 GLN B C 1
ATOM 3290 O O . GLN B 1 184 ? 5.43 5.309 19.109 1 96.19 184 GLN B O 1
ATOM 3295 N N . ALA B 1 185 ? 5.824 3.451 20.312 1 95.75 185 ALA B N 1
ATOM 3296 C CA . ALA B 1 185 ? 4.449 3.322 20.781 1 95.75 185 ALA B CA 1
ATOM 3297 C C . ALA B 1 185 ? 4.051 4.52 21.641 1 95.75 185 ALA B C 1
ATOM 3299 O O . ALA B 1 185 ? 2.934 5.027 21.531 1 95.75 185 ALA B O 1
ATOM 3300 N N . GLU B 1 186 ? 4.953 4.863 22.438 1 95.75 186 GLU B N 1
ATOM 3301 C CA . GLU B 1 186 ? 4.695 6.02 23.297 1 95.75 186 GLU B CA 1
ATOM 3302 C C . GLU B 1 186 ? 4.496 7.285 22.469 1 95.75 186 GLU B C 1
ATOM 3304 O O . GLU B 1 186 ? 3.555 8.047 22.703 1 95.75 186 GLU B O 1
ATOM 3309 N N . LEU B 1 187 ? 5.363 7.5 21.531 1 95.69 187 LEU B N 1
ATOM 3310 C CA . LEU B 1 187 ? 5.277 8.68 20.672 1 95.69 187 LEU B CA 1
ATOM 3311 C C . LEU B 1 187 ? 3.965 8.703 19.906 1 95.69 187 LEU B C 1
ATOM 3313 O O . LEU B 1 187 ? 3.299 9.734 19.828 1 95.69 187 LEU B O 1
ATOM 3317 N N . LEU B 1 188 ? 3.561 7.551 19.391 1 94 188 LEU B N 1
ATOM 3318 C CA . LEU B 1 188 ? 2.395 7.461 18.516 1 94 188 LEU B CA 1
ATOM 3319 C C . LEU B 1 188 ? 1.123 7.234 19.328 1 94 188 LEU B C 1
ATOM 3321 O O . LEU B 1 188 ? 0.026 7.18 18.766 1 94 188 LEU B O 1
ATOM 3325 N N . GLU B 1 189 ? 1.27 7.109 20.578 1 91.19 189 GLU B N 1
ATOM 3326 C CA . GLU B 1 189 ? 0.154 6.902 21.5 1 91.19 189 GLU B CA 1
ATOM 3327 C C . GLU B 1 189 ? -0.652 5.664 21.125 1 91.19 189 GLU B C 1
ATOM 3329 O O . GLU B 1 189 ? -1.877 5.723 21 1 91.19 189 GLU B O 1
ATOM 3334 N N . VAL B 1 190 ? 0.055 4.598 20.938 1 89.88 190 VAL B N 1
ATOM 3335 C CA . VAL B 1 190 ? -0.545 3.303 20.641 1 89.88 190 VAL B CA 1
ATOM 3336 C C . VAL B 1 190 ? -0.029 2.254 21.625 1 89.88 190 VAL B C 1
ATOM 3338 O O . VAL B 1 190 ? 0.92 2.506 22.359 1 89.88 190 VAL B O 1
ATOM 3341 N N . THR B 1 191 ? -0.795 1.153 21.641 1 86.62 191 THR B N 1
ATOM 3342 C CA . THR B 1 191 ? -0.295 0.047 22.453 1 86.62 191 THR B CA 1
ATOM 3343 C C . THR B 1 191 ? 0.869 -0.65 21.75 1 86.62 191 THR B C 1
ATOM 3345 O O . THR B 1 191 ? 0.928 -0.692 20.516 1 86.62 191 THR B O 1
ATOM 3348 N N . ASP B 1 192 ? 1.806 -1.118 22.516 1 84.31 192 ASP B N 1
ATOM 3349 C CA . ASP B 1 192 ? 2.979 -1.751 21.922 1 84.31 192 ASP B CA 1
ATOM 3350 C C . ASP B 1 192 ? 2.709 -3.221 21.609 1 84.31 192 ASP B C 1
ATOM 3352 O O . ASP B 1 192 ? 3.605 -3.941 21.172 1 84.31 192 ASP B O 1
ATOM 3356 N N . CYS B 1 193 ? 1.436 -3.613 21.719 1 87 193 CYS B N 1
ATOM 3357 C CA . CYS B 1 193 ? 1.104 -5.016 21.484 1 87 193 CYS B CA 1
ATOM 3358 C C . CYS B 1 193 ? 0.381 -5.188 20.156 1 87 193 CYS B C 1
ATOM 3360 O O . CYS B 1 193 ? -0.013 -6.301 19.797 1 87 193 CYS B O 1
ATOM 3362 N N . GLN B 1 194 ? 0.214 -4.137 19.484 1 89.94 194 GLN B N 1
ATOM 3363 C CA . GLN B 1 194 ? -0.446 -4.203 18.188 1 89.94 194 GLN B CA 1
ATOM 3364 C C . GLN B 1 194 ? 0.516 -3.83 17.062 1 89.94 194 GLN B C 1
ATOM 3366 O O . GLN B 1 194 ? 1.31 -2.896 17.203 1 89.94 194 GLN B O 1
ATOM 3371 N N . PRO B 1 195 ? 0.438 -4.555 16.016 1 95.06 195 PRO B N 1
ATOM 3372 C CA . PRO B 1 195 ? 1.329 -4.211 14.906 1 95.06 195 PRO B CA 1
ATOM 3373 C C . PRO B 1 195 ? 0.94 -2.904 14.227 1 95.06 195 PRO B C 1
ATOM 3375 O O . PRO B 1 195 ? -0.222 -2.492 14.281 1 95.06 195 PRO B O 1
ATOM 3378 N N . LEU B 1 196 ? 1.915 -2.27 13.641 1 94.5 196 LEU B N 1
ATOM 3379 C CA . LEU B 1 196 ? 1.739 -1.05 12.859 1 94.5 196 LEU B CA 1
ATOM 3380 C C . LEU B 1 196 ? 2.297 -1.22 11.453 1 94.5 196 LEU B C 1
ATOM 3382 O O . LEU B 1 196 ? 2.945 -2.225 11.148 1 94.5 196 LEU B O 1
ATOM 3386 N N . LEU B 1 197 ? 2.012 -0.193 10.609 1 92.69 197 LEU B N 1
ATOM 3387 C CA . LEU B 1 197 ? 2.572 -0.174 9.266 1 92.69 197 LEU B CA 1
ATOM 3388 C C . LEU B 1 197 ? 3.797 0.731 9.195 1 92.69 197 LEU B C 1
ATOM 3390 O O . LEU B 1 197 ? 3.795 1.828 9.758 1 92.69 197 LEU B O 1
ATOM 3394 N N . GLN B 1 198 ? 4.777 0.192 8.57 1 93.56 198 GLN B N 1
ATOM 3395 C CA . GLN B 1 198 ? 5.953 0.981 8.219 1 93.56 198 GLN B CA 1
ATOM 3396 C C . GLN B 1 198 ? 6.133 1.069 6.707 1 93.56 198 GLN B C 1
ATOM 3398 O O . GLN B 1 198 ? 5.98 0.072 6 1 93.56 198 GLN B O 1
ATOM 3403 N N . VAL B 1 199 ? 6.352 2.254 6.27 1 89.06 199 VAL B N 1
ATOM 3404 C CA . VAL B 1 199 ? 6.645 2.473 4.855 1 89.06 199 VAL B CA 1
ATOM 3405 C C . VAL B 1 199 ? 8.062 3.014 4.699 1 89.06 199 VAL B C 1
ATOM 3407 O O . VAL B 1 199 ? 8.453 3.959 5.387 1 89.06 199 VAL B O 1
ATOM 3410 N N . THR B 1 200 ? 8.828 2.357 3.848 1 90.69 200 THR B N 1
ATOM 3411 C CA . THR B 1 200 ? 10.172 2.809 3.521 1 90.69 200 THR B CA 1
ATOM 3412 C C . THR B 1 200 ? 10.352 2.953 2.014 1 90.69 200 THR B C 1
ATOM 3414 O O . THR B 1 200 ? 9.617 2.33 1.237 1 90.69 200 THR B O 1
ATOM 3417 N N . GLY B 1 201 ? 11.219 3.922 1.706 1 87.62 201 GLY B N 1
ATOM 3418 C CA . GLY B 1 201 ? 11.469 4.043 0.279 1 87.62 201 GLY B CA 1
ATOM 3419 C C . GLY B 1 201 ? 12.18 5.328 -0.097 1 87.62 201 GLY B C 1
ATOM 3420 O O . GLY B 1 201 ? 12.859 5.93 0.732 1 87.62 201 GLY B O 1
ATOM 3421 N N . GLN B 1 202 ? 12.047 5.531 -1.4 1 86.5 202 GLN B N 1
ATOM 3422 C CA . GLN B 1 202 ? 12.711 6.699 -1.965 1 86.5 202 GLN B CA 1
ATOM 3423 C C . GLN B 1 202 ? 11.719 7.578 -2.729 1 86.5 202 GLN B C 1
ATOM 3425 O O . GLN B 1 202 ? 10.82 7.066 -3.404 1 86.5 202 GLN B O 1
ATOM 3430 N N . VAL B 1 203 ? 11.906 8.844 -2.553 1 83.31 203 VAL B N 1
ATOM 3431 C CA . VAL B 1 203 ? 11.18 9.836 -3.34 1 83.31 203 VAL B CA 1
ATOM 3432 C C . VAL B 1 203 ? 12.109 10.461 -4.379 1 83.31 203 VAL B C 1
ATOM 3434 O O . VAL B 1 203 ? 13.25 10.812 -4.066 1 83.31 203 VAL B O 1
ATOM 3437 N N . ARG B 1 204 ? 11.555 10.562 -5.617 1 81 204 ARG B N 1
ATOM 3438 C CA . ARG B 1 204 ? 12.383 11.055 -6.711 1 81 204 ARG B CA 1
ATOM 3439 C C . ARG B 1 204 ? 11.641 12.109 -7.527 1 81 204 ARG B C 1
ATOM 3441 O O . ARG B 1 204 ? 10.406 12.195 -7.465 1 81 204 ARG B O 1
ATOM 3448 N N . THR B 1 205 ? 12.461 12.891 -8.227 1 78 205 THR B N 1
ATOM 3449 C CA . THR B 1 205 ? 11.875 13.859 -9.148 1 78 205 THR B CA 1
ATOM 3450 C C . THR B 1 205 ? 11.445 13.18 -10.445 1 78 205 THR B C 1
ATOM 3452 O O . THR B 1 205 ? 11.664 11.977 -10.625 1 78 205 THR B O 1
ATOM 3455 N N . ALA B 1 206 ? 10.875 14.008 -11.258 1 67.56 206 ALA B N 1
ATOM 3456 C CA . ALA B 1 206 ? 10.445 13.5 -12.562 1 67.56 206 ALA B CA 1
ATOM 3457 C C . ALA B 1 206 ? 11.641 13.023 -13.383 1 67.56 206 ALA B C 1
ATOM 3459 O O . ALA B 1 206 ? 11.516 12.117 -14.211 1 67.56 206 ALA B O 1
ATOM 3460 N N . ASN B 1 207 ? 12.797 13.555 -13.125 1 70.56 207 ASN B N 1
ATOM 3461 C CA . ASN B 1 207 ? 14.023 13.18 -13.82 1 70.56 207 ASN B CA 1
ATOM 3462 C C . ASN B 1 207 ? 14.742 12.039 -13.102 1 70.56 207 ASN B C 1
ATOM 3464 O O . ASN B 1 207 ? 15.914 11.773 -13.375 1 70.56 207 ASN B O 1
ATOM 3468 N N . ASN B 1 208 ? 14.156 11.562 -12.109 1 74.81 208 ASN B N 1
ATOM 3469 C CA . ASN B 1 208 ? 14.625 10.398 -11.375 1 74.81 208 ASN B CA 1
ATOM 3470 C C . ASN B 1 208 ? 15.766 10.758 -10.422 1 74.81 208 ASN B C 1
ATOM 3472 O O . ASN B 1 208 ? 16.562 9.898 -10.039 1 74.81 208 ASN B O 1
ATOM 3476 N N . ASP B 1 209 ? 15.836 12 -10.195 1 82.25 209 ASP B N 1
ATOM 3477 C CA . ASP B 1 209 ? 16.797 12.406 -9.18 1 82.25 209 ASP B CA 1
ATOM 3478 C C . ASP B 1 209 ? 16.266 12.094 -7.777 1 82.25 209 ASP B C 1
ATOM 3480 O O . ASP B 1 209 ? 15.094 12.312 -7.484 1 82.25 209 ASP B O 1
ATOM 3484 N N . LEU B 1 210 ? 17.188 11.602 -6.984 1 90.12 210 LEU B N 1
ATOM 3485 C CA . LEU B 1 210 ? 16.797 11.289 -5.613 1 90.12 210 LEU B CA 1
ATOM 3486 C C . LEU B 1 210 ? 16.531 12.562 -4.812 1 90.12 210 LEU B C 1
ATOM 3488 O O . LEU B 1 210 ? 17.359 13.477 -4.805 1 90.12 210 LEU B O 1
ATOM 3492 N N . VAL B 1 211 ? 15.414 12.641 -4.168 1 91.19 211 VAL B N 1
ATOM 3493 C CA . VAL B 1 211 ? 15.078 13.766 -3.305 1 91.19 211 VAL B CA 1
ATOM 3494 C C . VAL B 1 211 ? 15.305 13.391 -1.843 1 91.19 211 VAL B C 1
ATOM 3496 O O . VAL B 1 211 ? 16.016 14.078 -1.12 1 91.19 211 VAL B O 1
ATOM 3499 N N . GLU B 1 212 ? 14.719 12.336 -1.437 1 94.94 212 GLU B N 1
ATOM 3500 C CA . GLU B 1 212 ? 14.867 11.875 -0.059 1 94.94 212 GLU B CA 1
ATOM 3501 C C . GLU B 1 212 ? 14.648 10.367 0.044 1 94.94 212 GLU B C 1
ATOM 3503 O O . GLU B 1 212 ? 14.055 9.758 -0.846 1 94.94 212 GLU B O 1
ATOM 3508 N N . THR B 1 213 ? 15.234 9.758 1.075 1 94.25 213 THR B N 1
ATOM 3509 C CA . THR B 1 213 ? 14.852 8.445 1.572 1 94.25 213 THR B CA 1
ATOM 3510 C C . THR B 1 213 ? 13.992 8.57 2.832 1 94.25 213 THR B C 1
ATOM 3512 O O . THR B 1 213 ? 14.297 9.383 3.711 1 94.25 213 THR B O 1
ATOM 3515 N N . ILE B 1 214 ? 12.93 7.773 2.828 1 92.44 214 ILE B N 1
ATOM 3516 C CA . ILE B 1 214 ? 11.977 8.016 3.912 1 92.44 214 ILE B CA 1
ATOM 3517 C C . ILE B 1 214 ? 11.711 6.715 4.66 1 92.44 214 ILE B C 1
ATOM 3519 O O . ILE B 1 214 ? 11.867 5.625 4.105 1 92.44 214 ILE B O 1
ATOM 3523 N N . LYS B 1 215 ? 11.391 6.867 5.891 1 94.69 215 LYS B N 1
ATOM 3524 C CA . LYS B 1 215 ? 10.805 5.859 6.773 1 94.69 215 LYS B CA 1
ATOM 3525 C C . LYS B 1 215 ? 9.633 6.434 7.566 1 94.69 215 LYS B C 1
ATOM 3527 O O . LYS B 1 215 ? 9.797 7.402 8.312 1 94.69 215 LYS B O 1
ATOM 3532 N N . ILE B 1 216 ? 8.477 5.84 7.324 1 92.69 216 ILE B N 1
ATOM 3533 C CA . ILE B 1 216 ? 7.277 6.336 7.992 1 92.69 216 ILE B CA 1
ATOM 3534 C C . ILE B 1 216 ? 6.598 5.191 8.742 1 92.69 216 ILE B C 1
ATOM 3536 O O . ILE B 1 216 ? 6.375 4.117 8.188 1 92.69 216 ILE B O 1
ATOM 3540 N N . ILE B 1 217 ? 6.328 5.449 10.023 1 94.31 217 ILE B N 1
ATOM 3541 C CA . ILE B 1 217 ? 5.496 4.539 10.805 1 94.31 217 ILE B CA 1
ATOM 3542 C C . ILE B 1 217 ? 4.117 5.16 11.023 1 94.31 217 ILE B C 1
ATOM 3544 O O . ILE B 1 217 ? 4.012 6.301 11.484 1 94.31 217 ILE B O 1
ATOM 3548 N N . TYR B 1 218 ? 3.119 4.426 10.672 1 90.19 218 TYR B N 1
ATOM 3549 C CA . TYR B 1 218 ? 1.744 4.895 10.805 1 90.19 218 TYR B CA 1
ATOM 3550 C C . TYR B 1 218 ? 1.123 4.391 12.102 1 90.19 218 TYR B C 1
ATOM 3552 O O . TYR B 1 218 ? 1.289 3.225 12.469 1 90.19 218 TYR B O 1
ATOM 3560 N N . SER B 1 219 ? 0.436 5.348 12.734 1 89.56 219 SER B N 1
ATOM 3561 C CA . SER B 1 219 ? -0.3 4.938 13.93 1 89.56 219 SER B CA 1
ATOM 3562 C C . SER B 1 219 ? -1.543 4.137 13.562 1 89.56 219 SER B C 1
ATOM 3564 O O . SER B 1 219 ? -1.862 3.98 12.383 1 89.56 219 SER B O 1
ATOM 3566 N N . ASP B 1 220 ? -2.148 3.566 14.625 1 83.88 220 ASP B N 1
ATOM 3567 C CA . ASP B 1 220 ? -3.363 2.787 14.406 1 83.88 220 ASP B CA 1
ATOM 3568 C C . ASP B 1 220 ? -4.559 3.699 14.133 1 83.88 220 ASP B C 1
ATOM 3570 O O . ASP B 1 220 ? -5.668 3.221 13.898 1 83.88 220 ASP B O 1
ATOM 3574 N N . GLN B 1 221 ? -4.25 4.988 14.055 1 78.25 221 GLN B N 1
ATOM 3575 C CA . GLN B 1 221 ? -5.289 5.965 13.742 1 78.25 221 GLN B CA 1
ATOM 3576 C C . GLN B 1 221 ? -5.305 6.285 12.25 1 78.25 221 GLN B C 1
ATOM 3578 O O . GLN B 1 221 ? -6.191 7 11.773 1 78.25 221 GLN B O 1
ATOM 3583 N N . SER B 1 222 ? -4.359 5.727 11.547 1 76.62 222 SER B N 1
ATOM 3584 C CA . SER B 1 222 ? -4.223 5.988 10.117 1 76.62 222 SER B CA 1
ATOM 3585 C C . SER B 1 222 ? -4.609 4.762 9.297 1 76.62 222 SER B C 1
ATOM 3587 O O . SER B 1 222 ? -4.266 3.635 9.656 1 76.62 222 SER B O 1
ATOM 3589 N N . ASN B 1 223 ? -5.387 5.031 8.227 1 74.75 223 ASN B N 1
ATOM 3590 C CA . ASN B 1 223 ? -5.668 3.996 7.238 1 74.75 223 ASN B CA 1
ATOM 3591 C C . ASN B 1 223 ? -4.793 4.156 6 1 74.75 223 ASN B C 1
ATOM 3593 O O . ASN B 1 223 ? -4.688 5.254 5.445 1 74.75 223 ASN B O 1
ATOM 3597 N N . PHE B 1 224 ? -4.203 3.062 5.715 1 78.88 224 PHE B N 1
ATOM 3598 C CA . PHE B 1 224 ? -3.426 3.055 4.48 1 78.88 224 PHE B CA 1
ATOM 3599 C C . PHE B 1 224 ? -4.254 2.518 3.32 1 78.88 224 PHE B C 1
ATOM 3601 O O . PHE B 1 224 ? -4.309 1.306 3.098 1 78.88 224 PHE B O 1
ATOM 3608 N N . LYS B 1 225 ? -4.867 3.477 2.617 1 72 225 LYS B N 1
ATOM 3609 C CA . LYS B 1 225 ? -5.75 3.143 1.504 1 72 225 LYS B CA 1
ATOM 3610 C C . LYS B 1 225 ? -5.168 3.623 0.178 1 72 225 LYS B C 1
ATOM 3612 O O . LYS B 1 225 ? -4.602 4.715 0.102 1 72 225 LYS B O 1
ATOM 3617 N N . PHE B 1 226 ? -5.355 2.779 -0.845 1 63.84 226 PHE B N 1
ATOM 3618 C CA . PHE B 1 226 ? -4.91 3.236 -2.154 1 63.84 226 PHE B CA 1
ATOM 3619 C C . PHE B 1 226 ? -5.699 2.557 -3.266 1 63.84 226 PHE B C 1
ATOM 3621 O O . PHE B 1 226 ? -6.34 1.528 -3.037 1 63.84 226 PHE B O 1
ATOM 3628 N N . VAL B 1 227 ? -5.699 3.256 -4.359 1 61.53 227 VAL B N 1
ATOM 3629 C CA . VAL B 1 227 ? -6.34 2.736 -5.562 1 61.53 227 VAL B CA 1
ATOM 3630 C C . VAL B 1 227 ? -5.277 2.311 -6.57 1 61.53 227 VAL B C 1
ATOM 3632 O O . VAL B 1 227 ? -4.297 3.029 -6.789 1 61.53 227 VAL B O 1
ATOM 3635 N N . VAL B 1 228 ? -5.473 1.084 -7.039 1 63.44 228 VAL B N 1
ATOM 3636 C CA . VAL B 1 228 ? -4.516 0.609 -8.031 1 63.44 228 VAL B CA 1
ATOM 3637 C C . VAL B 1 228 ? -5.262 0.048 -9.242 1 63.44 228 VAL B C 1
ATOM 3639 O O . VAL B 1 228 ? -6.406 -0.4 -9.117 1 63.44 228 VAL B O 1
ATOM 3642 N N . GLY B 1 229 ? -4.555 0.202 -10.352 1 57.5 229 GLY B N 1
ATOM 3643 C CA . GLY B 1 229 ? -5.055 -0.48 -11.539 1 57.5 229 GLY B CA 1
ATOM 3644 C C . GLY B 1 229 ? -4.812 -1.978 -11.508 1 57.5 229 GLY B C 1
ATOM 3645 O O . GLY B 1 229 ? -3.773 -2.436 -11.031 1 57.5 229 GLY B O 1
ATOM 3646 N N . VAL B 1 230 ? -5.832 -2.746 -11.945 1 63.06 230 VAL B N 1
ATOM 3647 C CA . VAL B 1 230 ? -5.758 -4.203 -11.977 1 63.06 230 VAL B CA 1
ATOM 3648 C C . VAL B 1 230 ? -5.66 -4.688 -13.422 1 63.06 230 VAL B C 1
ATOM 3650 O O . VAL B 1 230 ? -6.281 -4.117 -14.32 1 63.06 230 VAL B O 1
#

Foldseek 3Di:
DQLPPPDPDDPLLLLLLLAVLLCLQFPHAFFAFDDALVVSCVVRVHDSVSSVVSVVVCVVLVQWDQDPPPGIGGHHRLPAQAPEDPPFPCVSCVSNVWHKFKDWDDFDDDPQKTWTWIFIFTDHPVDTQTWKIKIKIFHCVLVPPLSVDDCRPDGPQVCCCPPRVFHWDDKDKDKDKDQDDPVRCVSNVHDSVDIWIKMWTFIAGPVRHTGITMIMTTHPSHHHDYDDDD/DQLPPPDDDDPLLLLLLLAVLLCLQFPHAFFAFDDALVVSCVVHVHDSVSSVVSVVVCVVVVQWDQDPPPGIGGHHRLPAQAPEDVPFPCVSCVSNVWHKFKDWPDFDADPQKTWTWIFIFTDHPVDTQTWKIKIKIFHCVLVPPLSVDDCRPDGPQVCCCPVRVFHWDDKDKDKDKDQDDPVRCVSNVHDSVDIWIKMWTFIAGPVRHTGITMIMTTHPSHHHDYDDDD

Radius of gyration: 24.1 Å; Cα contacts (8 Å, |Δi|>4): 950; chains: 2; bounding box: 70×59×53 Å

Sequence (460 aa):
MAIDKHKRNSSIRAQIVADIQASILKNMQTGDKLPSEAAYARQYDVTRSTIQKALKDLEDLQMIDRVQGKGSFVKLTKPKIDMFNFKGFSDYALQLGTTPVTRVLKQEIVDHHLILQRLRGIKTSDEVVQLTLDESHLNLEQFPGLEQTDFEQNSLYQTLRSQFKVYPATANLLVTPIMPTVAQAELLEVTDCQPLLQVTGQVRTANNDLVETIKIIYSDQSNFKFVVGVMAIDKHKRNSSIRAQIVADIQASILKNMQTGDKLPSEAAYARQYDVTRSTIQKALKDLEDLQMIDRVQGKGSFVKLTKPKIDMFNFKGFSDYALQLGTTPVTRVLKQEIVDHHLILQRLRGIKTSDEVVQLTLDESHLNLEQFPGLEQTDFEQNSLYQTLRSQFKVYPATANLLVTPIMPTVAQAELLEVTDCQPLLQVTGQVRTANNDLVETIKIIYSDQSNFKFVVGV

InterPro domains:
  IPR000524 Transcription regulator HTH, GntR [PF00392] (14-74)
  IPR000524 Transcription regulator HTH, GntR [PS50949] (10-77)
  IPR000524 Transcription regulator HTH, GntR [SM00345] (16-74)
  IPR000524 Transcription regulator HTH, GntR [cd07377] (11-75)
  IPR011663 UbiC transcription regulator-associated [PF07702] (131-218)
  IPR011663 UbiC transcription regulator-associated [SM00866] (95-224)
  IPR028978 Chorismate pyruvate-lyase/UbiC transcription regulator-associated domain superfamily [G3DSA:3.40.1410.10] (78-229)
  IPR028978 Chorismate pyruvate-lyase/UbiC transcription regulator-associated domain superfamily [SSF64288] (64-218)
  IPR036388 Winged helix-like DNA-binding domain superfamily [G3DSA:1.10.10.10] (3-75)
  IPR036390 Winged helix DNA-binding domain superfamily [SSF46785] (7-78)
  IPR050679 Bacterial HTH-type transcriptional regulator [PTHR44846] (8-226)